Protein AF-0000000074736111 (afdb_homodimer)

Sequence (478 aa):
VPGLESQTFWNCSRWPFLASLEAATPMILEEVQAAAEFMSAYPYLKTHGVWQDIFLYRGHDWNTSLCDRMPATCRLLLPELPTKPGVPYATVYNEEVVIFRSEPGASVGAHCGSSNAVINLHLTLKGGRGTSVSVGDERVLLEDGKVVCFQDSFFHSVEHDLSGEERISLVIRVMHPDLTWEALDAKRTDVVPDLASFDRSGSLLSEIDRLRQEYRKLAAQNRNIGVGERSESCESTTTVPGLESQTFWNCSRWPFLASLEAATPMILEEVQAAAEFMSAYPYLKTHGVWQDIFLYRGHDWNTSLCDRMPATCRLLLPELPTKPGVPYATVYNEEVVIFRSEPGASVGAHCGSSNAVINLHLTLKGGRGTSVSVGDERVLLEDGKVVCFQDSFFHSVEHDLSGEERISLVIRVMHPDLTWEALDAKRTDVVPDLASFDRSGSLLSEIDRLRQEYRKLAAQNRNIGVGERSESCESTTT

Structure (mmCIF, N/CA/C/O backbone):
data_AF-0000000074736111-model_v1
#
loop_
_entity.id
_entity.type
_entity.pdbx_description
1 polymer 'Aspartyl/asparaginy/proline hydroxylase domain-containing protein'
#
loop_
_atom_site.group_PDB
_atom_site.id
_atom_site.type_symbol
_atom_site.label_atom_id
_atom_site.label_alt_id
_atom_site.label_comp_id
_atom_site.label_asym_id
_atom_site.label_entity_id
_atom_site.label_seq_id
_atom_site.pdbx_PDB_ins_code
_atom_site.Cartn_x
_atom_site.Cartn_y
_atom_site.Cartn_z
_atom_site.occupancy
_atom_site.B_iso_or_equiv
_atom_site.auth_seq_id
_atom_site.auth_comp_id
_atom_site.auth_asym_id
_atom_site.auth_atom_id
_atom_site.pdbx_PDB_model_num
ATOM 1 N N . VAL A 1 1 ? 17.484 21.688 8.953 1 82.88 1 VAL A N 1
ATOM 2 C CA . VAL A 1 1 ? 18.109 20.781 7.992 1 82.88 1 VAL A CA 1
ATOM 3 C C . VAL A 1 1 ? 18.781 21.594 6.891 1 82.88 1 VAL A C 1
ATOM 5 O O . VAL A 1 1 ? 18.109 22.328 6.148 1 82.88 1 VAL A O 1
ATOM 8 N N . PRO A 1 2 ? 19.984 21.547 6.859 1 82.56 2 PRO A N 1
ATOM 9 C CA . PRO A 1 2 ? 20.703 22.359 5.887 1 82.56 2 PRO A CA 1
ATOM 10 C C . PRO A 1 2 ? 20.328 22.047 4.441 1 82.56 2 PRO A C 1
ATOM 12 O O . PRO A 1 2 ? 20.094 20.875 4.109 1 82.56 2 PRO A O 1
ATOM 15 N N . GLY A 1 3 ? 20.172 23.109 3.621 1 84.81 3 GLY A N 1
ATOM 16 C CA . GLY A 1 3 ? 19.984 22.938 2.191 1 84.81 3 GLY A CA 1
ATOM 17 C C . GLY A 1 3 ? 18.531 22.953 1.77 1 84.81 3 GLY A C 1
ATOM 18 O O . GLY A 1 3 ? 18.234 23.062 0.581 1 84.81 3 GLY A O 1
ATOM 19 N N . LEU A 1 4 ? 17.703 22.859 2.717 1 89.38 4 LEU A N 1
ATOM 20 C CA . LEU A 1 4 ? 16.297 22.906 2.359 1 89.38 4 LEU A CA 1
ATOM 21 C C . LEU A 1 4 ? 15.852 24.344 2.088 1 89.38 4 LEU A C 1
ATOM 23 O O . LEU A 1 4 ? 16.25 25.266 2.809 1 89.38 4 LEU A O 1
ATOM 27 N N . GLU A 1 5 ? 15.062 24.422 1.022 1 93.25 5 GLU A N 1
ATOM 28 C CA . GLU A 1 5 ? 14.469 25.719 0.756 1 93.25 5 GLU A CA 1
ATOM 29 C C . GLU A 1 5 ? 13.562 26.156 1.903 1 93.25 5 GLU A C 1
ATOM 31 O O . GLU A 1 5 ? 12.859 25.328 2.496 1 93.25 5 GLU A O 1
ATOM 36 N N . SER A 1 6 ? 13.633 27.562 2.199 1 94.25 6 SER A N 1
ATOM 37 C CA . SER A 1 6 ? 12.805 28.094 3.273 1 94.25 6 SER A CA 1
ATOM 38 C C . SER A 1 6 ? 12.039 29.328 2.812 1 94.25 6 SER A C 1
ATOM 40 O O . SER A 1 6 ? 12.609 30.219 2.18 1 94.25 6 SER A O 1
ATOM 42 N N . GLN A 1 7 ? 10.797 29.328 3.135 1 95.81 7 GLN A N 1
ATOM 43 C CA . GLN A 1 7 ? 9.922 30.469 2.91 1 95.81 7 GLN A CA 1
ATOM 44 C C . GLN A 1 7 ? 8.68 30.391 3.795 1 95.81 7 GLN A C 1
ATOM 46 O O . GLN A 1 7 ? 8.32 29.312 4.285 1 95.81 7 GLN A O 1
ATOM 51 N N . THR A 1 8 ? 8.094 31.562 3.992 1 97.06 8 THR A N 1
ATOM 52 C CA . THR A 1 8 ? 6.938 31.609 4.875 1 97.06 8 THR A CA 1
ATOM 53 C C . THR A 1 8 ? 5.773 30.812 4.289 1 97.06 8 THR A C 1
ATOM 55 O O . THR A 1 8 ? 5.535 29.672 4.68 1 97.06 8 THR A O 1
ATOM 58 N N . PHE A 1 9 ? 5.176 31.328 3.191 1 98.06 9 PHE A N 1
ATOM 59 C CA . PHE A 1 9 ? 4.074 30.641 2.523 1 98.06 9 PHE A CA 1
ATOM 60 C C . PHE A 1 9 ? 4.57 29.875 1.302 1 98.06 9 PHE A C 1
ATOM 62 O O . PHE A 1 9 ? 5.527 30.297 0.648 1 98.06 9 PHE A O 1
ATOM 69 N N . TRP A 1 10 ? 3.91 28.75 1.063 1 97.62 10 TRP A N 1
ATOM 70 C CA . TRP A 1 10 ? 4.266 27.875 -0.048 1 97.62 10 TRP A CA 1
ATOM 71 C C . TRP A 1 10 ? 3.117 27.766 -1.046 1 97.62 10 TRP A C 1
ATOM 73 O O . TRP A 1 10 ? 1.955 27.969 -0.688 1 97.62 10 TRP A O 1
ATOM 83 N N . ASN A 1 11 ? 3.498 27.5 -2.301 1 97 11 ASN A N 1
ATOM 84 C CA . ASN A 1 11 ? 2.506 27.125 -3.299 1 97 11 ASN A CA 1
ATOM 85 C C . ASN A 1 11 ? 1.915 25.75 -3.002 1 97 11 ASN A C 1
ATOM 87 O O . ASN A 1 11 ? 2.615 24.734 -3.086 1 97 11 ASN A O 1
ATOM 91 N N . CYS A 1 12 ? 0.609 25.766 -2.797 1 97.56 12 CYS A N 1
ATOM 92 C CA . CYS A 1 12 ? -0.05 24.547 -2.332 1 97.56 12 CYS A CA 1
ATOM 93 C C . CYS A 1 12 ? -0.099 23.5 -3.436 1 97.56 12 CYS A C 1
ATOM 95 O O . CYS A 1 12 ? -0.317 22.312 -3.164 1 97.56 12 CYS A O 1
ATOM 97 N N . SER A 1 13 ? 0.145 23.844 -4.684 1 96.06 13 SER A N 1
ATOM 98 C CA . SER A 1 13 ? 0.101 22.906 -5.797 1 96.06 13 SER A CA 1
ATOM 99 C C . SER A 1 13 ? 1.246 21.906 -5.719 1 96.06 13 SER A C 1
ATOM 101 O O . SER A 1 13 ? 1.24 20.891 -6.418 1 96.06 13 SER A O 1
ATOM 103 N N . ARG A 1 14 ? 2.15 22.141 -4.832 1 95.5 14 ARG A N 1
ATOM 104 C CA . ARG A 1 14 ? 3.236 21.188 -4.59 1 95.5 14 ARG A CA 1
ATOM 105 C C . ARG A 1 14 ? 2.705 19.891 -4.012 1 95.5 14 ARG A C 1
ATOM 107 O O . ARG A 1 14 ? 3.391 18.859 -4.051 1 95.5 14 ARG A O 1
ATOM 114 N N . TRP A 1 15 ? 1.568 19.922 -3.443 1 97.12 15 TRP A N 1
ATOM 115 C CA . TRP A 1 15 ? 0.869 18.75 -2.932 1 97.12 15 TRP A CA 1
ATOM 116 C C . TRP A 1 15 ? -0.434 18.516 -3.689 1 97.12 15 TRP A C 1
ATOM 118 O O . TRP A 1 15 ? -1.504 18.938 -3.242 1 97.12 15 TRP A O 1
ATOM 128 N N . PRO A 1 16 ? -0.353 17.719 -4.727 1 94.94 16 PRO A N 1
ATOM 129 C CA . PRO A 1 16 ? -1.477 17.594 -5.656 1 94.94 16 PRO A CA 1
ATOM 130 C C . PRO A 1 16 ? -2.742 17.062 -4.996 1 94.94 16 PRO A C 1
ATOM 132 O O . PRO A 1 16 ? -3.854 17.375 -5.426 1 94.94 16 PRO A O 1
ATOM 135 N N . PHE A 1 17 ? -2.572 16.359 -3.955 1 96.31 17 PHE A N 1
ATOM 136 C CA . PHE A 1 17 ? -3.746 15.75 -3.348 1 96.31 17 PHE A CA 1
ATOM 137 C C . PHE A 1 17 ? -4.613 16.797 -2.664 1 96.31 17 PHE A C 1
ATOM 139 O O . PHE A 1 17 ? -5.762 16.531 -2.311 1 96.31 17 PHE A O 1
ATOM 146 N N . LEU A 1 18 ? -4.16 18.016 -2.486 1 98.06 18 LEU A N 1
ATOM 147 C CA . LEU A 1 18 ? -4.906 19.062 -1.815 1 98.06 18 LEU A CA 1
ATOM 148 C C . LEU A 1 18 ? -6.121 19.484 -2.641 1 98.06 18 LEU A C 1
ATOM 150 O O . LEU A 1 18 ? -7.145 19.875 -2.084 1 98.06 18 LEU A O 1
ATOM 154 N N . ALA A 1 19 ? -5.996 19.391 -3.967 1 96.5 19 ALA A N 1
ATOM 155 C CA . ALA A 1 19 ? -7.129 19.734 -4.82 1 96.5 19 ALA A CA 1
ATOM 156 C C . ALA A 1 19 ? -8.336 18.844 -4.52 1 96.5 19 ALA A C 1
ATOM 158 O O . ALA A 1 19 ? -9.469 19.328 -4.438 1 96.5 19 ALA A O 1
ATOM 159 N N . SER A 1 20 ? -8.07 17.609 -4.344 1 95.5 20 SER A N 1
ATOM 160 C CA . SER A 1 20 ? -9.141 16.672 -4.016 1 95.5 20 SER A CA 1
ATOM 161 C C . SER A 1 20 ? -9.727 16.969 -2.639 1 95.5 20 SER A C 1
ATOM 163 O O . SER A 1 20 ? -10.93 16.812 -2.428 1 95.5 20 SER A O 1
ATOM 165 N N . LEU A 1 21 ? -8.938 17.359 -1.752 1 97.75 21 LEU A N 1
ATOM 166 C CA . LEU A 1 21 ? -9.414 17.688 -0.413 1 97.75 21 LEU A CA 1
ATOM 167 C C . LEU A 1 21 ? -10.289 18.938 -0.44 1 97.75 21 LEU A C 1
ATOM 169 O O . LEU A 1 21 ? -11.344 18.984 0.192 1 97.75 21 LEU A O 1
ATOM 173 N N . GLU A 1 22 ? -9.828 19.922 -1.181 1 98.38 22 GLU A N 1
ATOM 174 C CA . GLU A 1 22 ? -10.648 21.125 -1.32 1 98.38 22 GLU A CA 1
ATOM 175 C C . GLU A 1 22 ? -12.016 20.797 -1.913 1 98.38 22 GLU A C 1
ATOM 177 O O . GLU A 1 22 ? -13.039 21.266 -1.414 1 98.38 22 GLU A O 1
ATOM 182 N N . ALA A 1 23 ? -12 19.969 -2.906 1 97.12 23 ALA A N 1
ATOM 183 C CA . ALA A 1 23 ? -13.242 19.594 -3.578 1 97.12 23 ALA A CA 1
ATOM 184 C C . ALA A 1 23 ? -14.148 18.812 -2.645 1 97.12 23 ALA A C 1
ATOM 186 O O . ALA A 1 23 ? -15.375 18.875 -2.764 1 97.12 23 ALA A O 1
ATOM 187 N N . ALA A 1 24 ? -13.617 18.188 -1.684 1 97.25 24 ALA A N 1
ATOM 188 C CA . ALA A 1 24 ? -14.375 17.297 -0.814 1 97.25 24 ALA A CA 1
ATOM 189 C C . ALA A 1 24 ? -14.734 17.984 0.5 1 97.25 24 ALA A C 1
ATOM 191 O O . ALA A 1 24 ? -15.18 17.328 1.446 1 97.25 24 ALA A O 1
ATOM 192 N N . THR A 1 25 ? -14.555 19.281 0.603 1 98.31 25 THR A N 1
ATOM 193 C CA . THR A 1 25 ? -14.719 20.031 1.841 1 98.31 25 THR A CA 1
ATOM 194 C C . THR A 1 25 ? -16.078 19.75 2.471 1 98.31 25 THR A C 1
ATOM 196 O O . THR A 1 25 ? -16.172 19.438 3.66 1 98.31 25 THR A O 1
ATOM 199 N N . PRO A 1 26 ? -17.188 19.719 1.667 1 97.69 26 PRO A N 1
ATOM 200 C CA . PRO A 1 26 ? -18.484 19.469 2.303 1 97.69 26 PRO A CA 1
ATOM 201 C C . PRO A 1 26 ? -18.594 18.078 2.918 1 97.69 26 PRO A C 1
ATOM 203 O O . PRO A 1 26 ? -19.125 17.922 4.016 1 97.69 26 PRO A O 1
ATOM 206 N N . MET A 1 27 ? -18.047 17.141 2.232 1 96.62 27 MET A N 1
ATOM 207 C CA . MET A 1 27 ? -18.078 15.758 2.715 1 96.62 27 MET A CA 1
ATOM 208 C C . MET A 1 27 ? -17.25 15.609 3.982 1 96.62 27 MET A C 1
ATOM 210 O O . MET A 1 27 ? -17.688 14.977 4.945 1 96.62 27 MET A O 1
ATOM 214 N N . ILE A 1 28 ? -16.094 16.188 3.988 1 97.38 28 ILE A N 1
ATOM 215 C CA . ILE A 1 28 ? -15.211 16.125 5.148 1 97.38 28 ILE A CA 1
ATOM 216 C C . ILE A 1 28 ? -15.875 16.797 6.344 1 97.38 28 ILE A C 1
ATOM 218 O O . ILE A 1 28 ? -15.875 16.25 7.449 1 97.38 28 ILE A O 1
ATOM 222 N N . LEU A 1 29 ? -16.469 17.969 6.109 1 97.38 29 LEU A N 1
ATOM 223 C CA . LEU A 1 29 ? -17.125 18.703 7.176 1 97.38 29 LEU A CA 1
ATOM 224 C C . LEU A 1 29 ? -18.266 17.875 7.773 1 97.38 29 LEU A C 1
ATOM 226 O O . LEU A 1 29 ? -18.422 17.828 9 1 97.38 29 LEU A O 1
ATOM 230 N N . GLU A 1 30 ? -19 17.234 6.957 1 96.44 30 GLU A N 1
ATOM 231 C CA . GLU A 1 30 ? -20.094 16.391 7.426 1 96.44 30 GLU A CA 1
ATOM 232 C C . GLU A 1 30 ? -19.594 15.281 8.336 1 96.44 30 GLU A C 1
ATOM 234 O O . GLU A 1 30 ? -20.156 15.031 9.406 1 96.44 30 GLU A O 1
ATOM 239 N N . GLU A 1 31 ? -18.531 14.656 7.953 1 96.31 31 GLU A N 1
ATOM 240 C CA . GLU A 1 31 ? -17.984 13.57 8.766 1 96.31 31 GLU A CA 1
ATOM 241 C C . GLU A 1 31 ? -17.422 14.094 10.078 1 96.31 31 GLU A C 1
ATOM 243 O O . GLU A 1 31 ? -17.562 13.438 11.117 1 96.31 31 GLU A O 1
ATOM 248 N N . VAL A 1 32 ? -16.797 15.273 10.031 1 95.44 32 VAL A N 1
ATOM 249 C CA . VAL A 1 32 ? -16.25 15.859 11.242 1 95.44 32 VAL A CA 1
ATOM 250 C C . VAL A 1 32 ? -17.359 16.141 12.242 1 95.44 32 VAL A C 1
ATOM 252 O O . VAL A 1 32 ? -17.25 15.828 13.422 1 95.44 32 VAL A O 1
ATOM 255 N N . GLN A 1 33 ? -18.391 16.656 11.773 1 93.44 33 GLN A N 1
ATOM 256 C CA . GLN A 1 33 ? -19.516 17.047 12.633 1 93.44 33 GLN A CA 1
ATOM 257 C C . GLN A 1 33 ? -20.203 15.812 13.227 1 93.44 33 GLN A C 1
ATOM 259 O O . GLN A 1 33 ? -20.688 15.859 14.352 1 93.44 33 GLN A O 1
ATOM 264 N N . ALA A 1 34 ? -20.141 14.773 12.461 1 91.62 34 ALA A N 1
ATOM 265 C CA . ALA A 1 34 ? -20.781 13.539 12.93 1 91.62 34 ALA A CA 1
ATOM 266 C C . ALA A 1 34 ? -19.891 12.812 13.93 1 91.62 34 ALA A C 1
ATOM 268 O O . ALA A 1 34 ? -20.375 12.078 14.789 1 91.62 34 ALA A O 1
ATOM 269 N N . ALA A 1 35 ? -18.641 12.969 13.773 1 83.44 35 ALA A N 1
ATOM 270 C CA . ALA A 1 35 ? -17.672 12.195 14.555 1 83.44 35 ALA A CA 1
ATOM 271 C C . ALA A 1 35 ? -17.406 12.859 15.898 1 83.44 35 ALA A C 1
ATOM 273 O O . ALA A 1 35 ? -16.688 12.305 16.734 1 83.44 35 ALA A O 1
ATOM 274 N N . ALA A 1 36 ? -18.172 13.422 16.438 1 65.75 36 ALA A N 1
ATOM 275 C CA . ALA A 1 36 ? -18.188 14.305 17.609 1 65.75 36 ALA A CA 1
ATOM 276 C C . ALA A 1 36 ? -17.391 13.703 18.75 1 65.75 36 ALA A C 1
ATOM 278 O O . ALA A 1 36 ? -17.656 12.578 19.188 1 65.75 36 ALA A O 1
ATOM 279 N N . GLU A 1 37 ? -16.109 13.992 19 1 79.25 37 GLU A N 1
ATOM 280 C CA . GLU A 1 37 ? -15.422 13.844 20.281 1 79.25 37 GLU A CA 1
ATOM 281 C C . GLU A 1 37 ? -14.133 14.656 20.312 1 79.25 37 GLU A C 1
ATOM 283 O O . GLU A 1 37 ? -13.039 14.094 20.359 1 79.25 37 GLU A O 1
ATOM 288 N N . PHE A 1 38 ? -14.414 16.062 20.422 1 78.88 38 PHE A N 1
ATOM 289 C CA . PHE A 1 38 ? -13.266 16.953 20.422 1 78.88 38 PHE A CA 1
ATOM 290 C C . PHE A 1 38 ? -12.672 17.094 21.812 1 78.88 38 PHE A C 1
ATOM 292 O O . PHE A 1 38 ? -13.398 17 22.812 1 78.88 38 PHE A O 1
ATOM 299 N N . MET A 1 39 ? -11.398 17.172 21.828 1 75.38 39 MET A N 1
ATOM 300 C CA . MET A 1 39 ? -10.664 17.438 23.062 1 75.38 39 MET A CA 1
ATOM 301 C C . MET A 1 39 ? -10.008 18.812 23.031 1 75.38 39 MET A C 1
ATOM 303 O O . MET A 1 39 ? -9.844 19.391 21.953 1 75.38 39 MET A O 1
ATOM 307 N N . SER A 1 40 ? -9.75 19.391 24.266 1 72.81 40 SER A N 1
ATOM 308 C CA . SER A 1 40 ? -9.055 20.672 24.312 1 72.81 40 SER A CA 1
ATOM 309 C C . SER A 1 40 ? -7.691 20.578 23.625 1 72.81 40 SER A C 1
ATOM 311 O O . SER A 1 40 ? -6.922 19.656 23.891 1 72.81 40 SER A O 1
ATOM 313 N N . ALA A 1 41 ? -7.457 21.547 22.844 1 77.31 41 ALA A N 1
ATOM 314 C CA . ALA A 1 41 ? -6.211 21.562 22.094 1 77.31 41 ALA A CA 1
ATOM 315 C C . ALA A 1 41 ? -5.145 22.391 22.797 1 77.31 41 ALA A C 1
ATOM 317 O O . ALA A 1 41 ? -5.398 23.531 23.203 1 77.31 41 ALA A O 1
ATOM 318 N N . TYR A 1 42 ? -3.963 21.922 22.828 1 64.38 42 TYR A N 1
ATOM 319 C CA . TYR A 1 42 ? -2.752 22.594 23.297 1 64.38 42 TYR A CA 1
ATOM 320 C C . TYR A 1 42 ? -3.09 23.719 24.266 1 64.38 42 TYR A C 1
ATOM 322 O O . TYR A 1 42 ? -2.926 24.891 23.953 1 64.38 42 TYR A O 1
ATOM 330 N N . PRO A 1 43 ? -3.342 23.5 25.391 1 61.41 43 PRO A N 1
ATOM 331 C CA . PRO A 1 43 ? -3.818 24.516 26.344 1 61.41 43 PRO A CA 1
ATOM 332 C C . PRO A 1 43 ? -2.834 25.672 26.516 1 61.41 43 PRO A C 1
ATOM 334 O O . PRO A 1 43 ? -3.248 26.812 26.75 1 61.41 43 PRO A O 1
ATOM 337 N N . TYR A 1 44 ? -1.625 25.469 26.188 1 61.44 44 TYR A N 1
ATOM 338 C CA . TYR A 1 44 ? -0.635 26.5 26.422 1 61.44 44 TYR A CA 1
ATOM 339 C C . TYR A 1 44 ? -0.562 27.469 25.25 1 61.44 44 TYR A C 1
ATOM 341 O O . TYR A 1 44 ? -0.03 28.578 25.391 1 61.44 44 TYR A O 1
ATOM 349 N N . LEU A 1 45 ? -1.027 27.078 24.141 1 65.62 45 LEU A N 1
ATOM 350 C CA . LEU A 1 45 ? -0.947 27.922 22.953 1 65.62 45 LEU A CA 1
ATOM 351 C C . LEU A 1 45 ? -2.217 28.766 22.797 1 65.62 45 LEU A C 1
ATOM 353 O O . LEU A 1 45 ? -2.213 29.781 22.094 1 65.62 45 LEU A O 1
ATOM 357 N N . LYS A 1 46 ? -3.227 28.266 23.469 1 71.44 46 LYS A N 1
ATOM 358 C CA . LYS A 1 46 ? -4.488 28.984 23.391 1 71.44 46 LYS A CA 1
ATOM 359 C C . LYS A 1 46 ? -4.434 30.281 24.203 1 71.44 46 LYS A C 1
ATOM 361 O O . LYS A 1 46 ? -4.203 30.25 25.422 1 71.44 46 LYS A O 1
ATOM 366 N N . THR A 1 47 ? -4.531 31.391 23.688 1 67.62 47 THR A N 1
ATOM 367 C CA . THR A 1 47 ? -4.5 32.656 24.391 1 67.62 47 THR A CA 1
ATOM 368 C C . THR A 1 47 ? -5.91 33.094 24.797 1 67.62 47 THR A C 1
ATOM 370 O O . THR A 1 47 ? -6.102 33.688 25.844 1 67.62 47 THR A O 1
ATOM 373 N N . HIS A 1 48 ? -6.836 32.781 23.938 1 72.75 48 HIS A N 1
ATOM 374 C CA . HIS A 1 48 ? -8.211 33.156 24.25 1 72.75 48 HIS A CA 1
ATOM 375 C C . HIS A 1 48 ? -9.195 32.125 23.672 1 72.75 48 HIS A C 1
ATOM 377 O O . HIS A 1 48 ? -8.945 31.578 22.594 1 72.75 48 HIS A O 1
ATOM 383 N N . GLY A 1 49 ? -10.266 31.859 24.453 1 74.31 49 GLY A N 1
ATOM 384 C CA . GLY A 1 49 ? -11.43 31.172 23.922 1 74.31 49 GLY A CA 1
ATOM 385 C C . GLY A 1 49 ? -11.273 29.656 23.922 1 74.31 49 GLY A C 1
ATOM 386 O O . GLY A 1 49 ? -10.484 29.109 24.703 1 74.31 49 GLY A O 1
ATOM 387 N N . VAL A 1 50 ? -12.172 29.016 23.188 1 71.75 50 VAL A N 1
ATOM 388 C CA . VAL A 1 50 ? -12.242 27.562 23.125 1 71.75 50 VAL A CA 1
ATOM 389 C C . VAL A 1 50 ? -11.531 27.078 21.859 1 71.75 50 VAL A C 1
ATOM 391 O O . VAL A 1 50 ? -11.805 27.547 20.766 1 71.75 50 VAL A O 1
ATOM 394 N N . TRP A 1 51 ? -10.523 26.297 22.047 1 78.75 51 TRP A N 1
ATOM 395 C CA . TRP A 1 51 ? -9.773 25.641 20.969 1 78.75 51 TRP A CA 1
ATOM 396 C C . TRP A 1 51 ? -9.602 24.156 21.266 1 78.75 51 TRP A C 1
ATOM 398 O O . TRP A 1 51 ? -9.062 23.766 22.297 1 78.75 51 TRP A O 1
ATOM 408 N N . GLN A 1 52 ? -10.164 23.328 20.297 1 84.56 52 GLN A N 1
ATOM 409 C CA . GLN A 1 52 ? -10.195 21.875 20.469 1 84.56 52 GLN A CA 1
ATOM 410 C C . GLN A 1 52 ? -9.578 21.172 19.266 1 84.56 52 GLN A C 1
ATOM 412 O O . GLN A 1 52 ? -9.406 21.766 18.203 1 84.56 52 GLN A O 1
ATOM 417 N N . ASP A 1 53 ? -9.109 19.938 19.562 1 89.81 53 ASP A N 1
ATOM 418 C CA . ASP A 1 53 ? -8.492 19.203 18.453 1 89.81 53 ASP A CA 1
ATOM 419 C C . ASP A 1 53 ? -8.828 17.719 18.531 1 89.81 53 ASP A C 1
ATOM 421 O O . ASP A 1 53 ? -9.344 17.234 19.547 1 89.81 53 ASP A O 1
ATOM 425 N N . ILE A 1 54 ? -8.742 17.016 17.469 1 91.19 54 ILE A N 1
ATOM 426 C CA . ILE A 1 54 ? -8.742 15.562 17.359 1 91.19 54 ILE A CA 1
ATOM 427 C C . ILE A 1 54 ? -7.75 15.117 16.297 1 91.19 54 ILE A C 1
ATOM 429 O O . ILE A 1 54 ? -7.746 15.656 15.18 1 91.19 54 ILE A O 1
ATOM 433 N N . PHE A 1 55 ? -6.895 14.133 16.641 1 93.25 55 PHE A N 1
ATOM 434 C CA . PHE A 1 55 ? -5.844 13.688 15.727 1 93.25 55 PHE A CA 1
ATOM 435 C C . PHE A 1 55 ? -6.293 12.461 14.938 1 93.25 55 PHE A C 1
ATOM 437 O O . PHE A 1 55 ? -6.719 11.469 15.523 1 93.25 55 PHE A O 1
ATOM 444 N N . LEU A 1 56 ? -6.145 12.547 13.648 1 94.44 56 LEU A N 1
ATOM 445 C CA . LEU A 1 56 ? -6.406 11.422 12.766 1 94.44 56 LEU A CA 1
ATOM 446 C C . LEU A 1 56 ? -5.141 10.602 12.531 1 94.44 56 LEU A C 1
ATOM 448 O O . LEU A 1 56 ? -5.211 9.391 12.305 1 94.44 56 LEU A O 1
ATOM 452 N N . TYR A 1 57 ? -4.07 11.195 12.5 1 95.75 57 TYR A N 1
ATOM 453 C CA . TYR A 1 57 ? -2.768 10.594 12.25 1 95.75 57 TYR A CA 1
ATOM 454 C C . TYR A 1 57 ? -1.68 11.297 13.055 1 95.75 57 TYR A C 1
ATOM 456 O O . TYR A 1 57 ? -1.575 12.523 13.023 1 95.75 57 TYR A O 1
ATOM 464 N N . ARG A 1 58 ? -0.823 10.492 13.766 1 92 58 ARG A N 1
ATOM 465 C CA . ARG A 1 58 ? 0.272 11.039 14.562 1 92 58 ARG A CA 1
ATOM 466 C C . ARG A 1 58 ? 1.271 9.953 14.938 1 92 58 ARG A C 1
ATOM 468 O O . ARG A 1 58 ? 0.877 8.836 15.281 1 92 58 ARG A O 1
ATOM 475 N N . GLY A 1 59 ? 2.564 10.336 14.891 1 85 59 GLY A N 1
ATOM 476 C CA . GLY A 1 59 ? 3.582 9.383 15.305 1 85 59 GLY A CA 1
ATOM 477 C C . GLY A 1 59 ? 3.602 8.117 14.461 1 85 59 GLY A C 1
ATOM 478 O O . GLY A 1 59 ? 3.691 7.012 14.992 1 85 59 GLY A O 1
ATOM 479 N N . HIS A 1 60 ? 3.309 8.273 13.25 1 84.62 60 HIS A N 1
ATOM 480 C CA . HIS A 1 60 ? 3.35 7.191 12.266 1 84.62 60 HIS A CA 1
ATOM 481 C C . HIS A 1 60 ? 2.197 6.215 12.477 1 84.62 60 HIS A C 1
ATOM 483 O O . HIS A 1 60 ? 2.273 5.059 12.055 1 84.62 60 HIS A O 1
ATOM 489 N N . ASP A 1 61 ? 1.221 6.719 13.219 1 88.88 61 ASP A N 1
ATOM 490 C CA . ASP A 1 61 ? 0.094 5.84 13.516 1 88.88 61 ASP A CA 1
ATOM 491 C C . ASP A 1 61 ? -1.232 6.512 13.172 1 88.88 61 ASP A C 1
ATOM 493 O O . ASP A 1 61 ? -1.452 7.672 13.516 1 88.88 61 ASP A O 1
ATOM 497 N N . TRP A 1 62 ? -2.074 5.727 12.531 1 92.56 62 TRP A N 1
ATOM 498 C CA . TRP A 1 62 ? -3.42 6.191 12.211 1 92.56 62 TRP A CA 1
ATOM 499 C C . TRP A 1 62 ? -4.383 5.891 13.359 1 92.56 62 TRP A C 1
ATOM 501 O O . TRP A 1 62 ? -4.32 4.82 13.969 1 92.56 62 TRP A O 1
ATOM 511 N N . ASN A 1 63 ? -5.23 6.859 13.68 1 93.12 63 ASN A N 1
ATOM 512 C CA . ASN A 1 63 ? -6.348 6.633 14.594 1 93.12 63 ASN A CA 1
ATOM 513 C C . ASN A 1 63 ? -7.441 5.789 13.945 1 93.12 63 ASN A C 1
ATOM 515 O O . ASN A 1 63 ? -8.383 6.332 13.359 1 93.12 63 ASN A O 1
ATOM 519 N N . THR A 1 64 ? -7.367 4.488 14.117 1 89.88 64 THR A N 1
ATOM 520 C CA . THR A 1 64 ? -8.227 3.566 13.391 1 89.88 64 THR A CA 1
ATOM 521 C C . THR A 1 64 ? -9.688 3.752 13.797 1 89.88 64 THR A C 1
ATOM 523 O O . THR A 1 64 ? -10.586 3.654 12.961 1 89.88 64 THR A O 1
ATOM 526 N N . SER A 1 65 ? -9.945 4.051 15.047 1 89.88 65 SER A N 1
ATOM 527 C CA . SER A 1 65 ? -11.305 4.273 15.516 1 89.88 65 SER A CA 1
ATOM 528 C C . SER A 1 65 ? -11.938 5.492 14.852 1 89.88 65 SER A C 1
ATOM 530 O O . SER A 1 65 ? -13.078 5.438 14.391 1 89.88 65 SER A O 1
ATOM 532 N N . LEU A 1 66 ? -11.234 6.539 14.797 1 92.38 66 LEU A N 1
ATOM 533 C CA . LEU A 1 66 ? -11.75 7.75 14.156 1 92.38 66 LEU A CA 1
ATOM 534 C C . LEU A 1 66 ? -11.891 7.551 12.656 1 92.38 66 LEU A C 1
ATOM 536 O O . LEU A 1 66 ? -12.844 8.047 12.047 1 92.38 66 LEU A O 1
ATOM 540 N N . CYS A 1 67 ? -10.977 6.812 12.055 1 92.25 67 CYS A N 1
ATOM 541 C CA . CYS A 1 67 ? -11.062 6.543 10.625 1 92.25 67 CYS A CA 1
ATOM 542 C C . CYS A 1 67 ? -12.297 5.719 10.297 1 92.25 67 CYS A C 1
ATOM 544 O O . CYS A 1 67 ? -12.891 5.875 9.227 1 92.25 67 CYS A O 1
ATOM 546 N N . ASP A 1 68 ? -12.672 4.918 11.219 1 89.5 68 ASP A N 1
ATOM 547 C CA . ASP A 1 68 ? -13.906 4.156 11.016 1 89.5 68 ASP A CA 1
ATOM 548 C C . ASP A 1 68 ? -15.125 5.074 10.977 1 89.5 68 ASP A C 1
ATOM 550 O O . ASP A 1 68 ? -16.094 4.793 10.281 1 89.5 68 ASP A O 1
ATOM 554 N N . ARG A 1 69 ? -15.062 6.164 11.664 1 92.25 69 ARG A N 1
ATOM 555 C CA . ARG A 1 69 ? -16.172 7.109 11.734 1 92.25 69 ARG A CA 1
ATOM 556 C C . ARG A 1 69 ? -16.094 8.141 10.617 1 92.25 69 ARG A C 1
ATOM 558 O O . ARG A 1 69 ? -17.094 8.781 10.273 1 92.25 69 ARG A O 1
ATOM 565 N N . MET A 1 70 ? -14.891 8.305 10.094 1 94.62 70 MET A N 1
ATOM 566 C CA . MET A 1 70 ? -14.672 9.242 9 1 94.62 70 MET A CA 1
ATOM 567 C C . MET A 1 70 ? -14.039 8.547 7.801 1 94.62 70 MET A C 1
ATOM 569 O O . MET A 1 70 ? -12.984 8.977 7.316 1 94.62 70 MET A O 1
ATOM 573 N N . PRO A 1 71 ? -14.75 7.586 7.312 1 92.81 71 PRO A N 1
ATOM 574 C CA . PRO A 1 71 ? -14.141 6.719 6.309 1 92.81 71 PRO A CA 1
ATOM 575 C C . PRO A 1 71 ? -13.828 7.453 5.008 1 92.81 71 PRO A C 1
ATOM 577 O O . PRO A 1 71 ? -12.805 7.184 4.371 1 92.81 71 PRO A O 1
ATOM 580 N N . ALA A 1 72 ? -14.688 8.344 4.559 1 92.75 72 ALA A N 1
ATOM 581 C CA . ALA A 1 72 ? -14.453 9.055 3.305 1 92.75 72 ALA A CA 1
ATOM 582 C C . ALA A 1 72 ? -13.227 9.953 3.404 1 92.75 72 ALA A C 1
ATOM 584 O O . ALA A 1 72 ? -12.414 10.016 2.475 1 92.75 72 ALA A O 1
ATOM 585 N N . THR A 1 73 ? -13.055 10.609 4.512 1 95.62 73 THR A N 1
ATOM 586 C CA . THR A 1 73 ? -11.906 11.477 4.742 1 95.62 73 THR A CA 1
ATOM 587 C C . THR A 1 73 ? -10.617 10.664 4.758 1 95.62 73 THR A C 1
ATOM 589 O O . THR A 1 73 ? -9.641 11.023 4.094 1 95.62 73 THR A O 1
ATOM 592 N N . CYS A 1 74 ? -10.641 9.586 5.477 1 94.81 74 CYS A N 1
ATOM 593 C CA . CYS A 1 74 ? -9.445 8.75 5.59 1 94.81 74 CYS A CA 1
ATOM 594 C C . CYS A 1 74 ? -9.094 8.117 4.254 1 94.81 74 CYS A C 1
ATOM 596 O O . CYS A 1 74 ? -7.918 7.957 3.926 1 94.81 74 CYS A O 1
ATOM 598 N N . ARG A 1 75 ? -10.086 7.824 3.508 1 94 75 ARG A N 1
ATOM 599 C CA . ARG A 1 75 ? -9.867 7.266 2.178 1 94 75 ARG A CA 1
ATOM 600 C C . ARG A 1 75 ? -9.102 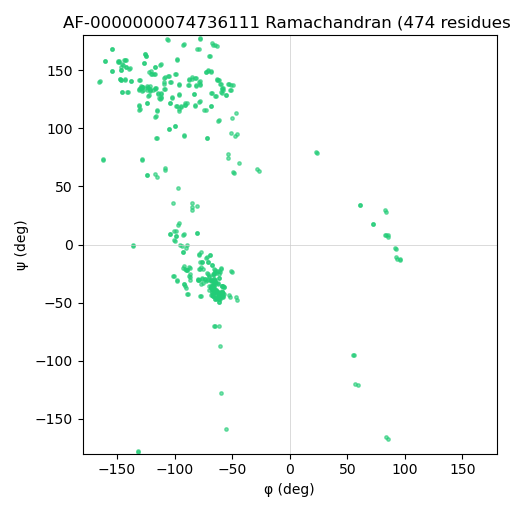8.242 1.291 1 94 75 ARG A C 1
ATOM 602 O O . ARG A 1 75 ? -8.281 7.832 0.469 1 94 75 ARG A O 1
ATOM 609 N N . LEU A 1 76 ? -9.281 9.477 1.428 1 95.5 76 LEU A N 1
ATOM 610 C CA . LEU A 1 76 ? -8.609 10.5 0.642 1 95.5 76 LEU A CA 1
ATOM 611 C C . LEU A 1 76 ? -7.168 10.688 1.108 1 95.5 76 LEU A C 1
ATOM 613 O O . LEU A 1 76 ? -6.281 10.984 0.302 1 95.5 76 LEU A O 1
ATOM 617 N N . LEU A 1 77 ? -6.895 10.438 2.389 1 97.44 77 LEU A N 1
ATOM 618 C CA . LEU A 1 77 ? -5.621 10.812 2.986 1 97.44 77 LEU A CA 1
ATOM 619 C C . LEU A 1 77 ? -4.668 9.625 3.031 1 97.44 77 LEU A C 1
ATOM 621 O O . LEU A 1 77 ? -3.451 9.789 2.908 1 97.44 77 LEU A O 1
ATOM 625 N N . LEU A 1 78 ? -5.145 8.406 3.158 1 94.56 78 LEU A N 1
ATOM 626 C CA . LEU A 1 78 ? -4.371 7.195 3.424 1 94.56 78 LEU A CA 1
ATOM 627 C C . LEU A 1 78 ? -3.332 6.961 2.334 1 94.56 78 LEU A C 1
ATOM 629 O O . LEU A 1 78 ? -2.17 6.68 2.629 1 94.56 78 LEU A O 1
ATOM 633 N N . PRO A 1 79 ? -3.684 7.188 1.039 1 94.56 79 PRO A N 1
ATOM 634 C CA . PRO A 1 79 ? -2.68 6.926 0.005 1 94.56 79 PRO A CA 1
ATOM 635 C C . PRO A 1 79 ? -1.65 8.047 -0.115 1 94.56 79 PRO A C 1
ATOM 637 O O . PRO A 1 79 ? -0.633 7.887 -0.794 1 94.56 79 PRO A O 1
ATOM 640 N N . GLU A 1 80 ? -1.846 9.094 0.515 1 96.06 80 GLU A N 1
ATOM 641 C CA . GLU A 1 80 ? -0.983 10.258 0.347 1 96.06 80 GLU A CA 1
ATOM 642 C C . GLU A 1 80 ? 0.023 10.367 1.488 1 96.06 80 GLU A C 1
ATOM 644 O O . GLU A 1 80 ? 1.092 10.961 1.325 1 96.06 80 GLU A O 1
ATOM 649 N N . LEU A 1 81 ? -0.329 9.82 2.719 1 95.94 81 LEU A N 1
ATOM 650 C CA . LEU A 1 81 ? 0.502 9.953 3.91 1 95.94 81 LEU A CA 1
ATOM 651 C C . LEU A 1 81 ? 0.977 8.586 4.398 1 95.94 81 LEU A C 1
ATOM 653 O O . LEU A 1 81 ? 0.271 7.59 4.246 1 95.94 81 LEU A O 1
ATOM 657 N N . PRO A 1 82 ? 2.207 8.562 4.969 1 95.44 82 PRO A N 1
ATOM 658 C CA . PRO A 1 82 ? 3.158 9.68 5.008 1 95.44 82 PRO A CA 1
ATOM 659 C C . PRO A 1 82 ? 3.721 10.023 3.631 1 95.44 82 PRO A C 1
ATOM 661 O O . PRO A 1 82 ? 3.865 9.141 2.781 1 95.44 82 PRO A O 1
ATOM 664 N N . THR A 1 83 ? 4.047 11.297 3.406 1 96.06 83 THR A N 1
ATOM 665 C CA . THR A 1 83 ? 4.582 11.758 2.131 1 96.06 83 THR A CA 1
ATOM 666 C C . THR A 1 83 ? 6.012 11.266 1.929 1 96.06 83 THR A C 1
ATOM 668 O O . THR A 1 83 ? 6.469 11.125 0.794 1 96.06 83 THR A O 1
ATOM 671 N N . LYS A 1 84 ? 6.676 10.992 3.002 1 93.5 84 LYS A N 1
ATOM 672 C CA . LYS A 1 84 ? 8.055 10.508 2.977 1 93.5 84 LYS A CA 1
ATOM 673 C C . LYS A 1 84 ? 8.203 9.234 3.809 1 93.5 84 LYS A C 1
ATOM 675 O O . LYS A 1 84 ? 8.867 9.242 4.848 1 93.5 84 LYS A O 1
ATOM 680 N N . PRO A 1 85 ? 7.68 8.148 3.277 1 92.31 85 PRO A N 1
ATOM 681 C CA . PRO A 1 85 ? 7.836 6.906 4.031 1 92.31 85 PRO A CA 1
ATOM 682 C C . PRO A 1 85 ? 9.297 6.492 4.191 1 92.31 85 PRO A C 1
ATOM 684 O O . PRO A 1 85 ? 10.102 6.676 3.273 1 92.31 85 PRO A O 1
ATOM 687 N N . GLY A 1 86 ? 9.672 5.953 5.348 1 88.06 86 GLY A N 1
ATOM 688 C CA . GLY A 1 86 ? 11.008 5.434 5.59 1 88.06 86 GLY A CA 1
ATOM 689 C C . GLY A 1 86 ? 11.945 6.465 6.184 1 88.06 86 GLY A C 1
ATOM 690 O O . GLY A 1 86 ? 13.094 6.156 6.508 1 88.06 86 GLY A O 1
ATOM 691 N N . VAL A 1 87 ? 11.438 7.656 6.309 1 86.31 87 VAL A N 1
ATOM 692 C CA . VAL A 1 87 ? 12.25 8.688 6.945 1 86.31 87 VAL A CA 1
ATOM 693 C C . VAL A 1 87 ? 12.125 8.578 8.469 1 86.31 87 VAL A C 1
ATOM 695 O O . VAL A 1 87 ? 11.023 8.422 8.992 1 86.31 87 VAL A O 1
ATOM 698 N N . PRO A 1 88 ? 13.312 8.555 9.125 1 82.69 88 PRO A N 1
ATOM 699 C CA . PRO A 1 88 ? 13.227 8.531 10.586 1 82.69 88 PRO A CA 1
ATOM 700 C C . PRO A 1 88 ? 12.609 9.805 11.164 1 82.69 88 PRO A C 1
ATOM 702 O O . PRO A 1 88 ? 12.32 10.742 10.422 1 82.69 88 PRO A O 1
ATOM 705 N N . TYR A 1 89 ? 12.336 9.789 12.469 1 76.94 89 TYR A N 1
ATOM 706 C CA . TYR A 1 89 ? 11.797 10.977 13.125 1 76.94 89 TYR A CA 1
ATOM 707 C C . TYR A 1 89 ? 12.773 12.141 13.031 1 76.94 89 TYR A C 1
ATOM 709 O O . TYR A 1 89 ? 13.891 12.07 13.562 1 76.94 89 TYR A O 1
ATOM 717 N N . ALA A 1 90 ? 12.438 13.078 12.203 1 75.19 90 ALA A N 1
ATOM 718 C CA . ALA A 1 90 ? 13.195 14.32 12.094 1 75.19 90 ALA A CA 1
ATOM 719 C C . ALA A 1 90 ? 12.641 15.383 13.039 1 75.19 90 ALA A C 1
ATOM 721 O O . ALA A 1 90 ? 13.297 16.391 13.312 1 75.19 90 ALA A O 1
ATOM 722 N N . THR A 1 91 ? 11.445 15.195 13.406 1 79.12 91 THR A N 1
ATOM 723 C CA . THR A 1 91 ? 10.75 15.961 14.43 1 79.12 91 THR A CA 1
ATOM 724 C C . THR A 1 91 ? 10.055 15.031 15.422 1 79.12 91 THR A C 1
ATOM 726 O O . THR A 1 91 ? 10.156 13.805 15.305 1 79.12 91 THR A O 1
ATOM 729 N N . VAL A 1 92 ? 9.352 15.57 16.375 1 76.69 92 VAL A N 1
ATOM 730 C CA . VAL A 1 92 ? 8.695 14.758 17.391 1 76.69 92 VAL A CA 1
ATOM 731 C C . VAL A 1 92 ? 7.727 13.781 16.734 1 76.69 92 VAL A C 1
ATOM 733 O O . VAL A 1 92 ? 7.641 12.617 17.141 1 76.69 92 VAL A O 1
ATOM 736 N N . TYR A 1 93 ? 7.043 14.195 15.617 1 81.12 93 TYR A N 1
ATOM 737 C CA . TYR A 1 93 ? 6.055 13.297 15.031 1 81.12 93 TYR A CA 1
ATOM 738 C C . TYR A 1 93 ? 6.184 13.258 13.516 1 81.12 93 TYR A C 1
ATOM 740 O O . TYR A 1 93 ? 5.516 12.469 12.844 1 81.12 93 TYR A O 1
ATOM 748 N N . ASN A 1 94 ? 7.102 14.008 12.938 1 88.88 94 ASN A N 1
ATOM 749 C CA . ASN A 1 94 ? 7.203 14.172 11.492 1 88.88 94 ASN A CA 1
ATOM 750 C C . ASN A 1 94 ? 5.895 14.68 10.891 1 88.88 94 ASN A C 1
ATOM 752 O O . ASN A 1 94 ? 5.551 15.852 11.039 1 88.88 94 ASN A O 1
ATOM 756 N N . GLU A 1 95 ? 5.094 13.75 10.422 1 94.44 95 GLU A N 1
ATOM 757 C CA . GLU A 1 95 ? 3.848 14.133 9.766 1 94.44 95 GLU A CA 1
ATOM 758 C C . GLU A 1 95 ? 2.645 13.867 10.664 1 94.44 95 GLU A C 1
ATOM 760 O O . GLU A 1 95 ? 2.65 12.93 11.461 1 94.44 95 GLU A O 1
ATOM 765 N N . GLU A 1 96 ? 1.592 14.742 10.602 1 95.38 96 GLU A N 1
ATOM 766 C CA . GLU A 1 96 ? 0.395 14.656 11.43 1 95.38 96 GLU A CA 1
ATOM 767 C C . GLU A 1 96 ? -0.839 15.133 10.672 1 95.38 96 GLU A C 1
ATOM 769 O O . GLU A 1 96 ? -0.733 15.953 9.758 1 95.38 96 GLU A O 1
ATOM 774 N N . VAL A 1 97 ? -1.953 14.57 11.031 1 97.19 97 VAL A N 1
ATOM 775 C CA . VAL A 1 97 ? -3.252 15.062 10.578 1 97.19 97 VAL A CA 1
ATOM 776 C C . VAL A 1 97 ? -4.129 15.383 11.789 1 97.19 97 VAL A C 1
ATOM 778 O O . VAL A 1 97 ? -4.402 14.508 12.617 1 97.19 97 VAL A O 1
ATOM 781 N N . VAL A 1 98 ? -4.574 16.641 11.875 1 95.62 98 VAL A N 1
ATOM 782 C CA . VAL A 1 98 ? -5.344 17.062 13.039 1 95.62 98 VAL A CA 1
ATOM 783 C C . VAL A 1 98 ? -6.512 17.938 12.594 1 95.62 98 VAL A C 1
ATOM 785 O O . VAL A 1 98 ? -6.387 18.719 11.641 1 95.62 98 VAL A O 1
ATOM 788 N N . ILE A 1 99 ? -7.656 17.766 13.234 1 95.81 99 ILE A N 1
ATOM 789 C CA . ILE A 1 99 ? -8.805 18.656 13.055 1 95.81 99 ILE A CA 1
ATOM 790 C C . ILE A 1 99 ? -8.906 19.609 14.242 1 95.81 99 ILE A C 1
ATOM 792 O O . ILE A 1 99 ? -8.922 19.172 15.398 1 95.81 99 ILE A O 1
ATOM 796 N N . PHE A 1 100 ? -8.961 20.875 13.906 1 93.12 100 PHE A N 1
ATOM 797 C CA . PHE A 1 100 ? -9.109 21.906 14.938 1 93.12 100 PHE A CA 1
ATOM 798 C C . PHE A 1 100 ? -10.5 22.516 14.898 1 93.12 100 PHE A C 1
ATOM 800 O O . PHE A 1 100 ? -11.062 22.719 13.82 1 93.12 100 PHE A O 1
ATOM 807 N N . ARG A 1 101 ? -10.961 22.812 16.047 1 91.12 101 ARG A N 1
ATOM 808 C CA . ARG A 1 101 ? -12.203 23.547 16.219 1 91.12 101 ARG A CA 1
ATOM 809 C C . ARG A 1 101 ? -12.008 24.75 17.141 1 91.12 101 ARG A C 1
ATOM 811 O O . ARG A 1 101 ? -11.375 24.625 18.203 1 91.12 101 ARG A O 1
ATOM 818 N N . SER A 1 102 ? -12.516 25.922 16.703 1 89.94 102 SER A N 1
ATOM 819 C CA . SER A 1 102 ? -12.406 27.109 17.547 1 89.94 102 SER A CA 1
ATOM 820 C C . SER A 1 102 ? -13.695 27.922 17.516 1 89.94 102 SER A C 1
ATOM 822 O O . SER A 1 102 ? -14.43 27.891 16.516 1 89.94 102 SER A O 1
ATOM 824 N N . GLU A 1 103 ? -13.922 28.609 18.594 1 88.38 103 GLU A N 1
ATOM 825 C CA . GLU A 1 103 ? -15.055 29.516 18.703 1 88.38 103 GLU A CA 1
ATOM 826 C C . GLU A 1 103 ? -14.633 30.969 18.422 1 88.38 103 GLU A C 1
ATOM 828 O O . GLU A 1 103 ? -13.453 31.297 18.547 1 88.38 103 GLU A O 1
ATOM 833 N N . PRO A 1 104 ? -15.672 31.766 18.078 1 89.75 104 PRO A N 1
ATOM 834 C CA . PRO A 1 104 ? -15.336 33.188 17.859 1 89.75 104 PRO A CA 1
ATOM 835 C C . PRO A 1 104 ? -14.602 33.812 19.047 1 89.75 104 PRO A C 1
ATOM 837 O O . PRO A 1 104 ? -14.93 33.5 20.203 1 89.75 104 PRO A O 1
ATOM 840 N N . GLY A 1 105 ? -13.578 34.625 18.703 1 87.75 105 GLY A N 1
ATOM 841 C CA . GLY A 1 105 ? -12.797 35.281 19.75 1 87.75 105 GLY A CA 1
ATOM 842 C C . GLY A 1 105 ? -11.57 34.5 20.156 1 87.75 105 GLY A C 1
ATOM 843 O O . GLY A 1 105 ? -10.703 35 20.859 1 87.75 105 GLY A O 1
ATOM 844 N N . ALA A 1 106 ? -11.508 33.281 19.719 1 83.94 106 ALA A N 1
ATOM 845 C CA . ALA A 1 106 ? -10.352 32.438 20.047 1 83.94 106 ALA A CA 1
ATOM 846 C C . ALA A 1 106 ? -9.117 32.875 19.281 1 83.94 106 ALA A C 1
ATOM 848 O O . ALA A 1 106 ? -9.227 33.469 18.203 1 83.94 106 ALA A O 1
ATOM 849 N N . SER A 1 107 ? -7.938 32.688 19.922 1 86.81 107 SER A N 1
ATOM 850 C CA . SER A 1 107 ? -6.68 32.969 19.25 1 86.81 107 SER A CA 1
ATOM 851 C C . SER A 1 107 ? -5.574 32.031 19.688 1 86.81 107 SER A C 1
ATOM 853 O O . SER A 1 107 ? -5.566 31.562 20.844 1 86.81 107 SER A O 1
ATOM 855 N N . VAL A 1 108 ? -4.793 31.672 18.75 1 86.81 108 VAL A N 1
ATOM 856 C CA . VAL A 1 108 ? -3.562 30.922 19.016 1 86.81 108 VAL A CA 1
ATOM 857 C C . VAL A 1 108 ? -2.359 31.859 18.891 1 86.81 108 VAL A C 1
ATOM 859 O O . VAL A 1 108 ? -2.129 32.438 17.828 1 86.81 108 VAL A O 1
ATOM 862 N N . GLY A 1 109 ? -1.624 31.938 19.953 1 86.75 109 GLY A N 1
ATOM 863 C CA . GLY A 1 109 ? -0.495 32.844 19.969 1 86.75 109 GLY A CA 1
ATOM 864 C C . GLY A 1 109 ? 0.642 32.406 19.062 1 86.75 109 GLY A C 1
ATOM 865 O O . GLY A 1 109 ? 0.703 31.25 18.641 1 86.75 109 GLY A O 1
ATOM 866 N N . ALA A 1 110 ? 1.497 33.469 18.797 1 89.19 110 ALA A N 1
ATOM 867 C CA . ALA A 1 110 ? 2.635 33.188 17.922 1 89.19 110 ALA A CA 1
ATOM 868 C C . ALA A 1 110 ? 3.523 32.094 18.5 1 89.19 110 ALA A C 1
ATOM 870 O O . ALA A 1 110 ? 3.873 32.125 19.672 1 89.19 110 ALA A O 1
ATOM 871 N N . HIS A 1 111 ? 3.809 31.172 17.656 1 90.06 111 HIS A N 1
ATOM 872 C CA . HIS A 1 111 ? 4.695 30.062 17.984 1 90.06 111 HIS A CA 1
ATOM 873 C C . HIS A 1 111 ? 5.348 29.5 16.734 1 90.06 111 HIS A C 1
ATOM 875 O O . HIS A 1 111 ? 5.07 29.938 15.625 1 90.06 111 HIS A O 1
ATOM 881 N N . CYS A 1 112 ? 6.355 28.641 16.906 1 88.75 112 CYS A N 1
ATOM 882 C CA . CYS A 1 112 ? 7.008 28.016 15.766 1 88.75 112 CYS A CA 1
ATOM 883 C C . CYS A 1 112 ? 7.379 26.562 16.078 1 88.75 112 CYS A C 1
ATOM 885 O O . CYS A 1 112 ? 7.496 26.188 17.25 1 88.75 112 CYS A O 1
ATOM 887 N N . GLY A 1 113 ? 7.434 25.797 15.062 1 86.88 113 GLY A N 1
ATOM 888 C CA . GLY A 1 113 ? 7.922 24.422 15.211 1 86.88 113 GLY A CA 1
ATOM 889 C C . GLY A 1 113 ? 9.43 24.344 15.297 1 86.88 113 GLY A C 1
ATOM 890 O O . GLY A 1 113 ? 10.125 25.344 15.094 1 86.88 113 GLY A O 1
ATOM 891 N N . SER A 1 114 ? 9.922 23.125 15.5 1 82.31 114 SER A N 1
ATOM 892 C CA . SER A 1 114 ? 11.336 22.938 15.805 1 82.31 114 SER A CA 1
ATOM 893 C C . SER A 1 114 ? 12.141 22.688 14.531 1 82.31 114 SER A C 1
ATOM 895 O O . SER A 1 114 ? 13.375 22.656 14.57 1 82.31 114 SER A O 1
ATOM 897 N N . SER A 1 115 ? 11.469 22.547 13.398 1 86.12 115 SER A N 1
ATOM 898 C CA . SER A 1 115 ? 12.219 22.109 12.219 1 86.12 115 SER A CA 1
ATOM 899 C C . SER A 1 115 ? 11.711 22.812 10.961 1 86.12 115 SER A C 1
ATOM 901 O O . SER A 1 115 ? 10.508 23 10.789 1 86.12 115 SER A O 1
ATOM 903 N N . ASN A 1 116 ? 12.703 23.141 10.094 1 91.12 116 ASN A N 1
ATOM 904 C CA . ASN A 1 116 ? 12.336 23.703 8.797 1 91.12 116 ASN A CA 1
ATOM 905 C C . ASN A 1 116 ? 11.922 22.625 7.809 1 91.12 116 ASN A C 1
ATOM 907 O O . ASN A 1 116 ? 11.695 22.906 6.629 1 91.12 116 ASN A O 1
ATOM 911 N N . ALA A 1 117 ? 11.742 21.391 8.281 1 91.38 117 ALA A N 1
ATOM 912 C CA . ALA A 1 117 ? 11.422 20.266 7.406 1 91.38 117 ALA A CA 1
ATOM 913 C C . ALA A 1 117 ? 9.922 19.969 7.414 1 91.38 117 ALA A C 1
ATOM 915 O O . ALA A 1 117 ? 9.469 19 6.809 1 91.38 117 ALA A O 1
ATOM 916 N N . VAL A 1 118 ? 9.219 20.828 8.039 1 93.75 118 VAL A N 1
ATOM 917 C CA . VAL A 1 118 ? 7.793 20.562 8.164 1 93.75 118 VAL A CA 1
ATOM 918 C C . VAL A 1 118 ? 6.992 21.703 7.547 1 93.75 118 VAL A C 1
ATOM 920 O O . VAL A 1 118 ? 7.297 22.875 7.781 1 93.75 118 VAL A O 1
ATOM 923 N N . ILE A 1 119 ? 6.004 21.312 6.723 1 97.06 119 ILE A N 1
ATOM 924 C CA . ILE A 1 119 ? 5.074 22.266 6.121 1 97.06 119 ILE A CA 1
ATOM 925 C C . ILE A 1 119 ? 3.658 22 6.625 1 97.06 119 ILE A C 1
ATOM 927 O O . ILE A 1 119 ? 3.227 20.844 6.688 1 97.06 119 ILE A O 1
ATOM 931 N N . ASN A 1 120 ? 2.91 23.062 7.016 1 97.75 120 ASN A N 1
ATOM 932 C CA . ASN A 1 120 ? 1.504 22.984 7.395 1 97.75 120 ASN A CA 1
ATOM 933 C C . ASN A 1 120 ? 0.585 23.203 6.195 1 97.75 120 ASN A C 1
ATOM 935 O O . ASN A 1 120 ? 0.669 24.234 5.523 1 97.75 120 ASN A O 1
ATOM 939 N N . LEU A 1 121 ? -0.23 22.219 5.898 1 98.69 121 LEU A N 1
ATOM 940 C CA . LEU A 1 121 ? -1.311 22.328 4.926 1 98.69 121 LEU A CA 1
ATOM 941 C C . LEU A 1 121 ? -2.65 22.547 5.621 1 98.69 121 LEU A C 1
ATOM 943 O O . LEU A 1 121 ? -3.26 21.594 6.113 1 98.69 121 LEU A O 1
ATOM 947 N N . HIS A 1 122 ? -3.129 23.797 5.633 1 98.62 122 HIS A N 1
ATOM 948 C CA . HIS A 1 122 ? -4.25 24.234 6.457 1 98.62 122 HIS A CA 1
ATOM 949 C C . HIS A 1 122 ? -5.512 24.422 5.621 1 98.62 122 HIS A C 1
ATOM 951 O O . HIS A 1 122 ? -5.688 25.469 4.98 1 98.62 122 HIS A O 1
ATOM 957 N N . LEU A 1 123 ? -6.383 23.469 5.633 1 98.75 123 LEU A N 1
ATOM 958 C CA . LEU A 1 123 ? -7.656 23.531 4.922 1 98.75 123 LEU A CA 1
ATOM 959 C C . LEU A 1 123 ? -8.766 24.031 5.836 1 98.75 123 LEU A C 1
ATOM 961 O O . LEU A 1 123 ? -9.078 23.391 6.844 1 98.75 123 LEU A O 1
ATOM 965 N N . THR A 1 124 ? -9.359 25.141 5.488 1 98.5 124 THR A N 1
ATOM 966 C CA . THR A 1 124 ? -10.523 25.641 6.223 1 98.5 124 THR A CA 1
ATOM 967 C C . THR A 1 124 ? -11.797 24.953 5.754 1 98.5 124 THR A C 1
ATOM 969 O O . THR A 1 124 ? -12.164 25.047 4.582 1 98.5 124 THR A O 1
ATOM 972 N N . LEU A 1 125 ? -12.422 24.281 6.691 1 98.06 125 LEU A N 1
ATOM 973 C CA . LEU A 1 125 ? -13.648 23.562 6.344 1 98.06 125 LEU A CA 1
ATOM 974 C C . LEU A 1 125 ? -14.859 24.469 6.5 1 98.06 125 LEU A C 1
ATOM 976 O O . LEU A 1 125 ? -15.773 24.438 5.668 1 98.06 125 LEU A O 1
ATOM 980 N N . LYS A 1 126 ? -14.875 25.188 7.508 1 96.81 126 LYS A N 1
ATOM 981 C CA . LYS A 1 126 ? -15.953 26.125 7.816 1 96.81 126 LYS A CA 1
ATOM 982 C C . LYS A 1 126 ? -15.453 27.266 8.695 1 96.81 126 LYS A C 1
ATOM 984 O O . LYS A 1 126 ? -14.484 27.094 9.438 1 96.81 126 LYS A O 1
ATOM 989 N N . GLY A 1 127 ? -16.094 28.484 8.516 1 95.5 127 GLY A N 1
ATOM 990 C CA . GLY A 1 127 ? -15.852 29.594 9.422 1 95.5 127 GLY A CA 1
ATOM 991 C C . GLY A 1 127 ? -14.602 30.375 9.078 1 95.5 127 GLY A C 1
ATOM 992 O O . GLY A 1 127 ? -13.93 30.906 9.969 1 95.5 127 GLY A O 1
ATOM 993 N N . GLY A 1 128 ? -14.258 30.406 7.875 1 95.19 128 GLY A N 1
ATOM 994 C CA . GLY A 1 128 ? -13.086 31.141 7.43 1 95.19 128 GLY A CA 1
ATOM 995 C C . GLY A 1 128 ? -13.25 32.656 7.512 1 95.19 128 GLY A C 1
ATOM 996 O O . GLY A 1 128 ? -12.273 33.375 7.668 1 95.19 128 GLY A O 1
ATOM 997 N N . ARG A 1 129 ? -14.461 33.062 7.395 1 93.12 129 ARG A N 1
ATOM 998 C CA . ARG A 1 129 ? -14.719 34.5 7.434 1 93.12 129 ARG A CA 1
ATOM 999 C C . ARG A 1 129 ? -14.344 35.094 8.797 1 93.12 129 ARG A C 1
ATOM 1001 O O . ARG A 1 129 ? -14.773 34.594 9.828 1 93.12 129 ARG A O 1
ATOM 1008 N N . GLY A 1 130 ? -13.539 36.156 8.812 1 91.69 130 GLY A N 1
ATOM 1009 C CA . GLY A 1 130 ? -13.125 36.781 10.047 1 91.69 130 GLY A CA 1
ATOM 1010 C C . GLY A 1 130 ? -11.945 36.094 10.711 1 91.69 130 GLY A C 1
ATOM 1011 O O . GLY A 1 130 ? -11.602 36.406 11.859 1 91.69 130 GLY A O 1
ATOM 1012 N N . THR A 1 131 ? -11.352 35.188 10.086 1 94.12 131 THR A N 1
ATOM 1013 C CA . THR A 1 131 ? -10.203 34.469 10.641 1 94.12 131 THR A CA 1
ATOM 1014 C C . THR A 1 131 ? -8.984 34.594 9.727 1 94.12 131 THR A C 1
ATOM 1016 O O . THR A 1 131 ? -9.133 34.812 8.516 1 94.12 131 THR A O 1
ATOM 1019 N N . SER A 1 132 ? -7.789 34.594 10.367 1 95.56 132 SER A N 1
ATOM 1020 C CA . SER A 1 132 ? -6.566 34.75 9.586 1 95.56 132 SER A CA 1
ATOM 1021 C C . SER A 1 132 ? -5.398 34 10.203 1 95.56 132 SER A C 1
ATOM 1023 O O . SER A 1 132 ? -5.43 33.656 11.391 1 95.56 132 SER A O 1
ATOM 1025 N N . VAL A 1 133 ? -4.43 33.719 9.383 1 96.5 133 VAL A N 1
ATOM 1026 C CA . VAL A 1 133 ? -3.15 33.156 9.828 1 96.5 133 VAL A CA 1
ATOM 1027 C C . VAL A 1 133 ? -2.023 34.125 9.477 1 96.5 133 VAL A C 1
ATOM 1029 O O . VAL A 1 133 ? -2 34.688 8.375 1 96.5 133 VAL A O 1
ATOM 1032 N N . SER A 1 134 ? -1.185 34.344 10.438 1 96.62 134 SER A N 1
ATOM 1033 C CA . SER A 1 134 ? 0.014 35.156 10.242 1 96.62 134 SER A CA 1
ATOM 1034 C C . SER A 1 134 ? 1.276 34.312 10.328 1 96.62 134 SER A C 1
ATOM 1036 O O . SER A 1 134 ? 1.434 33.531 11.266 1 96.62 134 SER A O 1
ATOM 1038 N N . VAL A 1 135 ? 2.141 34.469 9.336 1 97.44 135 VAL A N 1
ATOM 1039 C CA . VAL A 1 135 ? 3.422 33.75 9.289 1 97.44 135 VAL A CA 1
ATOM 1040 C C . VAL A 1 135 ? 4.539 34.75 8.992 1 97.44 135 VAL A C 1
ATOM 1042 O O . VAL A 1 135 ? 4.574 35.375 7.914 1 97.44 135 VAL A O 1
ATOM 1045 N N . GLY A 1 136 ? 5.445 34.906 9.984 1 95.81 136 GLY A N 1
ATOM 1046 C CA . GLY A 1 136 ? 6.379 36 9.844 1 95.81 136 GLY A CA 1
ATOM 1047 C C . GLY A 1 136 ? 5.691 37.344 9.742 1 95.81 136 GLY A C 1
ATOM 1048 O O . GLY A 1 136 ? 4.879 37.719 10.602 1 95.81 136 GLY A O 1
ATOM 1049 N N . ASP A 1 137 ? 5.957 38 8.617 1 94.88 137 ASP A N 1
ATOM 1050 C CA . ASP A 1 137 ? 5.398 39.344 8.438 1 94.88 137 ASP A CA 1
ATOM 1051 C C . ASP A 1 137 ? 4.215 39.312 7.473 1 94.88 137 ASP A C 1
ATOM 1053 O O . ASP A 1 137 ? 3.697 40.344 7.086 1 94.88 137 ASP A O 1
ATOM 1057 N N . GLU A 1 138 ? 3.812 38.125 7.137 1 97.06 138 GLU A N 1
ATOM 1058 C CA . GLU A 1 138 ? 2.73 38 6.164 1 97.06 138 GLU A CA 1
ATOM 1059 C C . GLU A 1 138 ? 1.454 37.5 6.828 1 97.06 138 GLU A C 1
ATOM 1061 O O . GLU A 1 138 ? 1.507 36.656 7.73 1 97.06 138 GLU A O 1
ATOM 1066 N N . ARG A 1 139 ? 0.369 38.094 6.391 1 96.81 139 ARG A N 1
ATOM 1067 C CA . ARG A 1 139 ? -0.94 37.688 6.895 1 96.81 139 ARG A CA 1
ATOM 1068 C C . ARG A 1 139 ? -1.861 37.281 5.754 1 96.81 139 ARG A C 1
ATOM 1070 O O . ARG A 1 139 ? -1.929 37.938 4.727 1 96.81 139 ARG A O 1
ATOM 1077 N N . VAL A 1 140 ? -2.6 36.156 5.926 1 97.19 140 VAL A N 1
ATOM 1078 C CA . VAL A 1 140 ? -3.537 35.656 4.922 1 97.19 140 VAL A CA 1
ATOM 1079 C C . VAL A 1 140 ? -4.895 35.406 5.566 1 97.19 140 VAL A C 1
ATOM 1081 O O . VAL A 1 140 ? -4.973 34.844 6.664 1 97.19 140 VAL A O 1
ATOM 1084 N N . LEU A 1 141 ? -5.953 35.844 4.879 1 96.38 141 LEU A N 1
ATOM 1085 C CA . LEU A 1 141 ? -7.309 35.531 5.32 1 96.38 141 LEU A CA 1
ATOM 1086 C C . LEU A 1 141 ? -7.695 34.125 4.938 1 96.38 141 LEU A C 1
ATOM 1088 O O . LEU A 1 141 ? -7.379 33.656 3.84 1 96.38 141 LEU A O 1
ATOM 1092 N N . LEU A 1 142 ? -8.383 33.5 5.875 1 96.69 142 LEU A N 1
ATOM 1093 C CA . LEU A 1 142 ? -8.812 32.125 5.613 1 96.69 142 LEU A CA 1
ATOM 1094 C C . LEU A 1 142 ? -10.156 32.094 4.898 1 96.69 142 LEU A C 1
ATOM 1096 O O . LEU A 1 142 ? -10.992 32.969 5.113 1 96.69 142 LEU A O 1
ATOM 1100 N N . GLU A 1 143 ? -10.289 31.125 3.959 1 97.19 143 GLU A N 1
ATOM 1101 C CA . GLU A 1 143 ? -11.5 30.969 3.166 1 97.19 143 GLU A CA 1
ATOM 1102 C C . GLU A 1 143 ? -11.984 29.516 3.186 1 97.19 143 GLU A C 1
ATOM 1104 O O . GLU A 1 143 ? -11.188 28.594 3.045 1 97.19 143 GLU A O 1
ATOM 1109 N N . ASP A 1 144 ? -13.352 29.422 3.396 1 97.88 144 ASP A N 1
ATOM 1110 C CA . ASP A 1 144 ? -13.922 28.078 3.396 1 97.88 144 ASP A CA 1
ATOM 1111 C C . ASP A 1 144 ? -13.586 27.328 2.105 1 97.88 144 ASP A C 1
ATOM 1113 O O . ASP A 1 144 ? -13.734 27.875 1.012 1 97.88 144 ASP A O 1
ATOM 1117 N N . GLY A 1 145 ? -13.062 26.125 2.305 1 98.44 145 GLY A N 1
ATOM 1118 C CA . GLY A 1 145 ? -12.789 25.266 1.158 1 98.44 145 GLY A CA 1
ATOM 1119 C C . GLY A 1 145 ? -11.445 25.547 0.52 1 98.44 145 GLY A C 1
ATOM 1120 O O . GLY A 1 145 ? -11.133 24.984 -0.54 1 98.44 145 GLY A O 1
ATOM 1121 N N . LYS A 1 146 ? -10.672 26.328 1.096 1 98.31 146 LYS A N 1
ATOM 1122 C CA . LYS A 1 146 ? -9.367 26.672 0.535 1 98.31 146 LYS A CA 1
ATOM 1123 C C . LYS A 1 146 ? -8.242 26.281 1.497 1 98.31 146 LYS A C 1
ATOM 1125 O O . LYS A 1 146 ? -8.406 26.375 2.715 1 98.31 146 LYS A O 1
ATOM 1130 N N . VAL A 1 147 ? -7.105 25.891 0.912 1 98.62 147 VAL A N 1
ATOM 1131 C CA . VAL A 1 147 ? -5.938 25.5 1.696 1 98.62 147 VAL A CA 1
ATOM 1132 C C . VAL A 1 147 ? -4.898 26.625 1.677 1 98.62 147 VAL A C 1
ATOM 1134 O O . VAL A 1 147 ? -4.699 27.266 0.648 1 98.62 147 VAL A O 1
ATOM 1137 N N . VAL A 1 148 ? -4.27 26.875 2.795 1 98.56 148 VAL A N 1
ATOM 1138 C CA . VAL A 1 148 ? -3.082 27.703 2.924 1 98.56 148 VAL A CA 1
ATOM 1139 C C . VAL A 1 148 ? -1.893 26.859 3.357 1 98.56 148 VAL A C 1
ATOM 1141 O O . VAL A 1 148 ? -2.002 26.047 4.285 1 98.56 148 VAL A O 1
ATOM 1144 N N . CYS A 1 149 ? -0.759 26.969 2.66 1 98.56 149 CYS A N 1
ATOM 1145 C CA . CYS A 1 149 ? 0.436 26.188 2.955 1 98.56 149 CYS A CA 1
ATOM 1146 C C . CYS A 1 149 ? 1.551 27.078 3.492 1 98.56 149 CYS A C 1
ATOM 1148 O O . CYS A 1 149 ? 1.912 28.078 2.865 1 98.56 149 CYS A O 1
ATOM 1150 N N . PHE A 1 150 ? 2.117 26.703 4.676 1 98.31 150 PHE A N 1
ATOM 1151 C CA . PHE A 1 150 ? 3.17 27.531 5.234 1 98.31 150 PHE A CA 1
ATOM 1152 C C . PHE A 1 150 ? 4.16 26.703 6.035 1 98.31 150 PHE A C 1
ATOM 1154 O O . PHE A 1 150 ? 3.826 25.609 6.5 1 98.31 150 PHE A O 1
ATOM 1161 N N . GLN A 1 151 ? 5.324 27.219 6.18 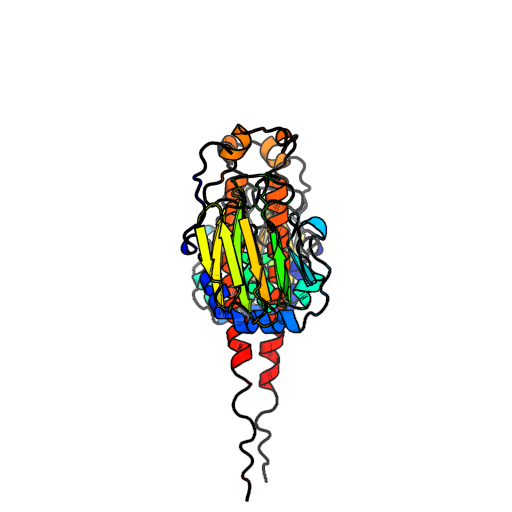1 97.12 151 GLN A N 1
ATOM 1162 C CA . GLN A 1 151 ? 6.395 26.484 6.844 1 97.12 151 GLN A CA 1
ATOM 1163 C C . GLN A 1 151 ? 6.277 26.594 8.359 1 97.12 151 GLN A C 1
ATOM 1165 O O . GLN A 1 151 ? 6.098 27.688 8.898 1 97.12 151 GLN A O 1
ATOM 1170 N N . ASP A 1 152 ? 6.477 25.547 9 1 94.56 152 ASP A N 1
ATOM 1171 C CA . ASP A 1 152 ? 6.207 25.406 10.43 1 94.56 152 ASP A CA 1
ATOM 1172 C C . ASP A 1 152 ? 7.234 26.172 11.258 1 94.56 152 ASP A C 1
ATOM 1174 O O . ASP A 1 152 ? 6.93 26.641 12.352 1 94.56 152 ASP A O 1
ATOM 1178 N N . SER A 1 153 ? 8.445 26.281 10.766 1 93.44 153 SER A N 1
ATOM 1179 C CA . SER A 1 153 ? 9.555 26.812 11.547 1 93.44 153 SER A CA 1
ATOM 1180 C C . SER A 1 153 ? 9.477 28.344 11.656 1 93.44 153 SER A C 1
ATOM 1182 O O . SER A 1 153 ? 10.188 28.953 12.461 1 93.44 153 SER A O 1
ATOM 1184 N N . PHE A 1 154 ? 8.703 29.016 10.875 1 96.06 154 PHE A N 1
ATOM 1185 C CA . PHE A 1 154 ? 8.469 30.438 11.031 1 96.06 154 PHE A CA 1
ATOM 1186 C C . PHE A 1 154 ? 7.422 30.703 12.102 1 96.06 154 PHE A C 1
ATOM 1188 O O . PHE A 1 154 ? 6.441 29.969 12.211 1 96.06 154 PHE A O 1
ATOM 1195 N N . PHE A 1 155 ? 7.625 31.766 12.836 1 95 155 PHE A N 1
ATOM 1196 C CA . PHE A 1 155 ? 6.59 32.125 13.797 1 95 155 PHE A CA 1
ATOM 1197 C C . PHE A 1 155 ? 5.258 32.375 13.094 1 95 155 PHE A C 1
ATOM 1199 O O . PHE A 1 155 ? 5.199 33.062 12.078 1 95 155 PHE A O 1
ATOM 1206 N N . HIS A 1 156 ? 4.23 31.781 13.688 1 95.56 156 HIS A N 1
ATOM 1207 C CA . HIS A 1 156 ? 2.904 31.906 13.094 1 95.56 156 HIS A CA 1
ATOM 1208 C C . HIS A 1 156 ? 1.823 31.938 14.172 1 95.56 156 HIS A C 1
ATOM 1210 O O . HIS A 1 156 ? 2.033 31.469 15.281 1 95.56 156 HIS A O 1
ATOM 1216 N N . SER A 1 157 ? 0.771 32.562 13.844 1 93.19 157 SER A N 1
ATOM 1217 C CA . SER A 1 157 ? -0.365 32.719 14.75 1 93.19 157 SER A CA 1
ATOM 1218 C C . SER A 1 157 ? -1.686 32.656 13.984 1 93.19 157 SER A C 1
ATOM 1220 O O . SER A 1 157 ? -1.709 32.812 12.758 1 93.19 157 SER A O 1
ATOM 1222 N N . VAL A 1 158 ? -2.727 32.344 14.711 1 92.44 158 VAL A N 1
ATOM 1223 C CA . VAL A 1 158 ? -4.074 32.312 14.156 1 92.44 158 VAL A CA 1
ATOM 1224 C C . VAL A 1 158 ? -4.988 33.219 14.961 1 92.44 158 VAL A C 1
ATOM 1226 O O . VAL A 1 158 ? -4.953 33.219 16.203 1 92.44 158 VAL A O 1
ATOM 1229 N N . GLU A 1 159 ? -5.766 34 14.273 1 90.94 159 GLU A N 1
ATOM 1230 C CA . GLU A 1 159 ? -6.727 34.875 14.906 1 90.94 159 GLU A CA 1
ATOM 1231 C C . GLU A 1 159 ? -8.148 34.594 14.438 1 90.94 159 GLU A C 1
ATOM 1233 O O . GLU A 1 159 ? -8.375 34.312 13.258 1 90.94 159 GLU A O 1
ATOM 1238 N N . HIS A 1 160 ? -9.008 34.531 15.359 1 89.94 160 HIS A N 1
ATOM 1239 C CA . HIS A 1 160 ? -10.445 34.406 15.141 1 89.94 160 HIS A CA 1
ATOM 1240 C C . HIS A 1 160 ? -11.188 35.625 15.68 1 89.94 160 HIS A C 1
ATOM 1242 O O . HIS A 1 160 ? -11.312 35.812 16.891 1 89.94 160 HIS A O 1
ATOM 1248 N N . ASP A 1 161 ? -11.719 36.438 14.773 1 84.5 161 ASP A N 1
ATOM 1249 C CA . ASP A 1 161 ? -12.414 37.625 15.242 1 84.5 161 ASP A CA 1
ATOM 1250 C C . ASP A 1 161 ? -13.695 37.25 15.984 1 84.5 161 ASP A C 1
ATOM 1252 O O . ASP A 1 161 ? -14.078 36.094 16.031 1 84.5 161 ASP A O 1
ATOM 1256 N N . LEU A 1 162 ? -14.273 38.281 16.531 1 79.12 162 LEU A N 1
ATOM 1257 C CA . LEU A 1 162 ? -15.453 38.062 17.359 1 79.12 162 LEU A CA 1
ATOM 1258 C C . LEU A 1 162 ? -16.688 37.844 16.5 1 79.12 162 LEU A C 1
ATOM 1260 O O . LEU A 1 162 ? -17.703 37.312 16.969 1 79.12 162 LEU A O 1
ATOM 1264 N N . SER A 1 163 ? -16.734 38.219 15.375 1 71.5 163 SER A N 1
ATOM 1265 C CA . SER A 1 163 ? -17.922 38.281 14.539 1 71.5 163 SER A CA 1
ATOM 1266 C C . SER A 1 163 ? -18.094 37 13.727 1 71.5 163 SER A C 1
ATOM 1268 O O . SER A 1 163 ? -19.141 36.812 13.102 1 71.5 163 SER A O 1
ATOM 1270 N N . GLY A 1 164 ? -17.422 36.094 13.945 1 76.12 164 GLY A N 1
ATOM 1271 C CA . GLY A 1 164 ? -17.531 34.938 13.062 1 76.12 164 GLY A CA 1
ATOM 1272 C C . GLY A 1 164 ? -18.234 33.781 13.695 1 76.12 164 GLY A C 1
ATOM 1273 O O . GLY A 1 164 ? -19 33.938 14.648 1 76.12 164 GLY A O 1
ATOM 1274 N N . GLU A 1 165 ? -18.438 32.719 12.945 1 89.94 165 GLU A N 1
ATOM 1275 C CA . GLU A 1 165 ? -18.969 31.453 13.422 1 89.94 165 GLU A CA 1
ATOM 1276 C C . GLU A 1 165 ? -17.844 30.5 13.828 1 89.94 165 GLU A C 1
ATOM 1278 O O . GLU A 1 165 ? -16.656 30.844 13.711 1 89.94 165 GLU A O 1
ATOM 1283 N N . GLU A 1 166 ? -18.266 29.453 14.406 1 92.25 166 GLU A N 1
ATOM 1284 C CA . GLU A 1 166 ? -17.297 28.406 14.727 1 92.25 166 GLU A CA 1
ATOM 1285 C C . GLU A 1 166 ? -16.438 28.062 13.516 1 92.25 166 GLU A C 1
ATOM 1287 O O . GLU A 1 166 ? -16.953 27.969 12.391 1 92.25 166 GLU A O 1
ATOM 1292 N N . ARG A 1 167 ? -15.188 27.922 13.82 1 94.31 167 ARG A N 1
ATOM 1293 C CA . ARG A 1 167 ? -14.289 27.531 12.734 1 94.31 167 ARG A CA 1
ATOM 1294 C C . ARG A 1 167 ? -13.812 26.094 12.898 1 94.31 167 ARG A C 1
ATOM 1296 O O . ARG A 1 167 ? -13.477 25.672 14 1 94.31 167 ARG A O 1
ATOM 1303 N N . ILE A 1 168 ? -13.852 25.328 11.859 1 95 168 ILE A N 1
ATOM 1304 C CA . ILE A 1 168 ? -13.305 23.969 11.797 1 95 168 ILE A CA 1
ATOM 1305 C C . ILE A 1 168 ? -12.273 23.891 10.664 1 95 168 ILE A C 1
ATOM 1307 O O . ILE A 1 168 ? -12.539 24.312 9.539 1 95 168 ILE A O 1
ATOM 1311 N N . SER A 1 169 ? -11.094 23.391 11.008 1 96.88 169 SER A N 1
ATOM 1312 C CA . SER A 1 169 ? -10.031 23.266 10.016 1 96.88 169 SER A CA 1
ATOM 1313 C C . SER A 1 169 ? -9.414 21.875 10.039 1 96.88 169 SER A C 1
ATOM 1315 O O . SER A 1 169 ? -9.32 21.25 11.094 1 96.88 169 SER A O 1
ATOM 1317 N N . LEU A 1 170 ? -9.094 21.359 8.898 1 98.12 170 LEU A N 1
ATOM 1318 C CA . LEU A 1 170 ? -8.242 20.188 8.742 1 98.12 170 LEU A CA 1
ATOM 1319 C C . LEU A 1 170 ? -6.797 20.594 8.469 1 98.12 170 LEU A C 1
ATOM 1321 O O . LEU A 1 170 ? -6.508 21.234 7.449 1 98.12 170 LEU A O 1
ATOM 1325 N N . VAL A 1 171 ? -5.902 20.281 9.375 1 97.69 171 VAL A N 1
ATOM 1326 C CA . VAL A 1 171 ? -4.496 20.641 9.234 1 97.69 171 VAL A CA 1
ATOM 1327 C C . VAL A 1 171 ? -3.648 19.391 9.047 1 97.69 171 VAL A C 1
ATOM 1329 O O . VAL A 1 171 ? -3.707 18.469 9.859 1 97.69 171 VAL A O 1
ATOM 1332 N N . ILE A 1 172 ? -2.877 19.375 7.984 1 98.31 172 ILE A N 1
ATOM 1333 C CA . ILE A 1 172 ? -1.956 18.281 7.676 1 98.31 172 ILE A CA 1
ATOM 1334 C C . ILE A 1 172 ? -0.518 18.797 7.723 1 98.31 172 ILE A C 1
ATOM 1336 O O . ILE A 1 172 ? -0.134 19.656 6.93 1 98.31 172 ILE A O 1
ATOM 1340 N N . ARG A 1 173 ? 0.236 18.281 8.648 1 96.81 173 ARG A N 1
ATOM 1341 C CA . ARG A 1 173 ? 1.67 18.562 8.68 1 96.81 173 ARG A CA 1
ATOM 1342 C C . ARG A 1 173 ? 2.441 17.516 7.883 1 96.81 173 ARG A C 1
ATOM 1344 O O . ARG A 1 173 ? 2.344 16.312 8.164 1 96.81 173 ARG A O 1
ATOM 1351 N N . VAL A 1 174 ? 3.154 17.984 6.906 1 97.25 174 VAL A N 1
ATOM 1352 C CA . VAL A 1 174 ? 3.875 17.062 6.035 1 97.25 174 VAL A CA 1
ATOM 1353 C C . VAL A 1 174 ? 5.359 17.422 6.012 1 97.25 174 VAL A C 1
ATOM 1355 O O . VAL A 1 174 ? 5.738 18.531 6.41 1 97.25 174 VAL A O 1
ATOM 1358 N N . MET A 1 175 ? 6.113 16.469 5.57 1 94.38 175 MET A N 1
ATOM 1359 C CA . MET A 1 175 ? 7.535 16.734 5.406 1 94.38 175 MET A CA 1
ATOM 1360 C C . MET A 1 175 ? 7.777 17.672 4.227 1 94.38 175 MET A C 1
ATOM 1362 O O . MET A 1 175 ? 7.035 17.641 3.242 1 94.38 175 MET A O 1
ATOM 1366 N N . HIS A 1 176 ? 8.828 18.438 4.375 1 94.62 176 HIS A N 1
ATOM 1367 C CA . HIS A 1 176 ? 9.305 19.281 3.285 1 94.62 176 HIS A CA 1
ATOM 1368 C C . HIS A 1 176 ? 9.461 18.469 1.998 1 94.62 176 HIS A C 1
ATOM 1370 O O . HIS A 1 176 ? 9.992 17.359 2.02 1 94.62 176 HIS A O 1
ATOM 1376 N N . PRO A 1 177 ? 8.914 19.062 0.863 1 92.88 177 PRO A N 1
ATOM 1377 C CA . PRO A 1 177 ? 8.922 18.281 -0.375 1 92.88 177 PRO A CA 1
ATOM 1378 C C . PRO A 1 177 ? 10.328 17.906 -0.831 1 92.88 177 PRO A C 1
ATOM 1380 O O . PRO A 1 177 ? 10.523 16.875 -1.485 1 92.88 177 PRO A O 1
ATOM 1383 N N . ASP A 1 178 ? 11.367 18.578 -0.472 1 91.06 178 ASP A N 1
ATOM 1384 C CA . ASP A 1 178 ? 12.734 18.328 -0.921 1 91.06 178 ASP A CA 1
ATOM 1385 C C . ASP A 1 178 ? 13.531 17.562 0.132 1 91.06 178 ASP A C 1
ATOM 1387 O O . ASP A 1 178 ? 14.742 17.375 -0.009 1 91.06 178 ASP A O 1
ATOM 1391 N N . LEU A 1 179 ? 12.883 17.203 1.175 1 90.5 179 LEU A N 1
ATOM 1392 C CA . LEU A 1 179 ? 13.57 16.422 2.201 1 90.5 179 LEU A CA 1
ATOM 1393 C C . LEU A 1 179 ? 13.922 15.039 1.69 1 90.5 179 LEU A C 1
ATOM 1395 O O . LEU A 1 179 ? 13.086 14.367 1.078 1 90.5 179 LEU A O 1
ATOM 1399 N N . THR A 1 180 ? 15.141 14.648 1.861 1 84.81 180 THR A N 1
ATOM 1400 C CA . THR A 1 180 ? 15.609 13.305 1.522 1 84.81 180 THR A CA 1
ATOM 1401 C C . THR A 1 180 ? 16.281 12.648 2.723 1 84.81 180 THR A C 1
ATOM 1403 O O . THR A 1 180 ? 16.641 13.32 3.691 1 84.81 180 THR A O 1
ATOM 1406 N N . TRP A 1 181 ? 16.406 11.328 2.576 1 80.25 181 TRP A N 1
ATOM 1407 C CA . TRP A 1 181 ? 17.141 10.578 3.594 1 80.25 181 TRP A CA 1
ATOM 1408 C C . TRP A 1 181 ? 18.562 11.094 3.721 1 80.25 181 TRP A C 1
ATOM 1410 O O . TRP A 1 181 ? 19.094 11.203 4.828 1 80.25 181 TRP A O 1
ATOM 1420 N N . GLU A 1 182 ? 19.125 11.375 2.699 1 77.31 182 GLU A N 1
ATOM 1421 C CA . GLU A 1 182 ? 20.5 11.867 2.672 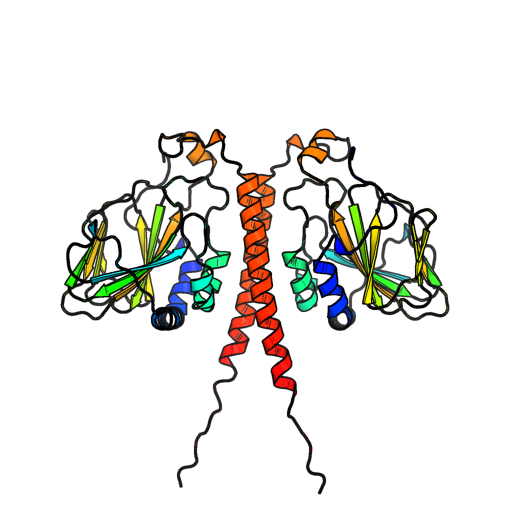1 77.31 182 GLU A CA 1
ATOM 1422 C C . GLU A 1 182 ? 20.625 13.211 3.379 1 77.31 182 GLU A C 1
ATOM 1424 O O . GLU A 1 182 ? 21.594 13.461 4.086 1 77.31 182 GLU A O 1
ATOM 1429 N N . ALA A 1 183 ? 19.641 14 3.156 1 77.75 183 ALA A N 1
ATOM 1430 C CA . ALA A 1 183 ? 19.656 15.32 3.791 1 77.75 183 ALA A CA 1
ATOM 1431 C C . ALA A 1 183 ? 19.562 15.195 5.309 1 77.75 183 ALA A C 1
ATOM 1433 O O . ALA A 1 183 ? 20.172 15.977 6.039 1 77.75 183 ALA A O 1
ATOM 1434 N N . LEU A 1 184 ? 18.906 14.227 5.773 1 76.94 184 LEU A N 1
ATOM 1435 C CA . LEU A 1 184 ? 18.734 14.023 7.211 1 76.94 184 LEU A CA 1
ATOM 1436 C C . LEU A 1 184 ? 20.016 13.438 7.824 1 76.94 184 LEU A C 1
ATOM 1438 O O . LEU A 1 184 ? 20.359 13.766 8.953 1 76.94 184 LEU A O 1
ATOM 1442 N N . ASP A 1 185 ? 20.531 12.516 7.18 1 68.69 185 ASP A N 1
ATOM 1443 C CA . ASP A 1 185 ? 21.75 11.859 7.656 1 68.69 185 ASP A CA 1
ATOM 1444 C C . ASP A 1 185 ? 22.875 12.859 7.852 1 68.69 185 ASP A C 1
ATOM 1446 O O . ASP A 1 185 ? 23.703 12.719 8.758 1 68.69 185 ASP A O 1
ATOM 1450 N N . ALA A 1 186 ? 22.875 13.766 7 1 62.56 186 ALA A N 1
ATOM 1451 C CA . ALA A 1 186 ? 23.906 14.781 7.102 1 62.56 186 ALA A CA 1
ATOM 1452 C C . ALA A 1 186 ? 23.734 15.625 8.359 1 62.56 186 ALA A C 1
ATOM 1454 O O . ALA A 1 186 ? 24.688 16.25 8.828 1 62.56 186 ALA A O 1
ATOM 1455 N N . LYS A 1 187 ? 22.562 15.695 8.789 1 56.59 187 LYS A N 1
ATOM 1456 C CA . LYS A 1 187 ? 22.281 16.547 9.938 1 56.59 187 LYS A CA 1
ATOM 1457 C C . LYS A 1 187 ? 22.281 15.734 11.234 1 56.59 187 LYS A C 1
ATOM 1459 O O . LYS A 1 187 ? 21.75 16.188 12.258 1 56.59 187 LYS A O 1
ATOM 1464 N N . ARG A 1 188 ? 22.875 14.5 11.297 1 53.28 188 ARG A N 1
ATOM 1465 C CA . ARG A 1 188 ? 22.844 13.812 12.578 1 53.28 188 ARG A CA 1
ATOM 1466 C C . ARG A 1 188 ? 22.797 14.812 13.734 1 53.28 188 ARG A C 1
ATOM 1468 O O . ARG A 1 188 ? 23.766 15.523 13.992 1 53.28 188 ARG A O 1
ATOM 1475 N N . THR A 1 189 ? 21.641 15.508 13.703 1 50.41 189 THR A N 1
ATOM 1476 C CA . THR A 1 189 ? 21.562 16.438 14.82 1 50.41 189 THR A CA 1
ATOM 1477 C C . THR A 1 189 ? 21.125 15.711 16.094 1 50.41 189 THR A C 1
ATOM 1479 O O . THR A 1 189 ? 20.688 14.555 16.047 1 50.41 189 THR A O 1
ATOM 1482 N N . ASP A 1 190 ? 21.219 16.281 17.172 1 48.47 190 ASP A N 1
ATOM 1483 C CA . ASP A 1 190 ? 20.891 15.977 18.547 1 48.47 190 ASP A CA 1
ATOM 1484 C C . ASP A 1 190 ? 19.453 15.484 18.672 1 48.47 190 ASP A C 1
ATOM 1486 O O . ASP A 1 190 ? 19.078 14.852 19.672 1 48.47 190 ASP A O 1
ATOM 1490 N N . VAL A 1 191 ? 18.656 15.859 17.719 1 51.56 191 VAL A N 1
ATOM 1491 C CA . VAL A 1 191 ? 17.234 15.609 17.953 1 51.56 191 VAL A CA 1
ATOM 1492 C C . VAL A 1 191 ? 16.875 14.195 17.5 1 51.56 191 VAL A C 1
ATOM 1494 O O . VAL A 1 191 ? 15.828 13.672 17.875 1 51.56 191 VAL A O 1
ATOM 1497 N N . VAL A 1 192 ? 17.688 13.766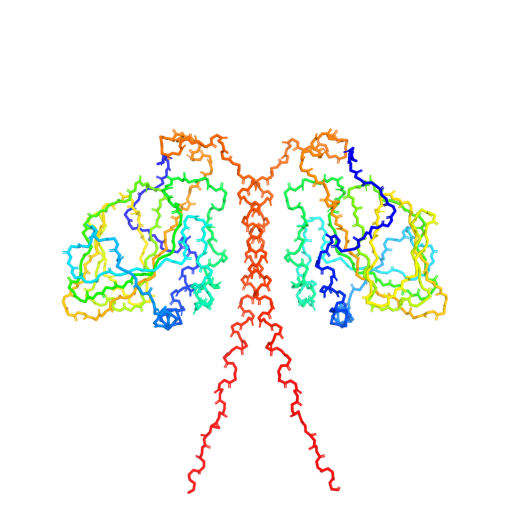 16.5 1 54.66 192 VAL A N 1
ATOM 1498 C CA . VAL A 1 192 ? 17.453 12.398 16.047 1 54.66 192 VAL A CA 1
ATOM 1499 C C . VAL A 1 192 ? 18.594 11.5 16.5 1 54.66 192 VAL A C 1
ATOM 1501 O O . VAL A 1 192 ? 19.516 11.219 15.719 1 54.66 192 VAL A O 1
ATOM 1504 N N . PRO A 1 193 ? 18.719 11.359 17.766 1 55.75 193 PRO A N 1
ATOM 1505 C CA . PRO A 1 193 ? 19.938 10.734 18.281 1 55.75 193 PRO A CA 1
ATOM 1506 C C . PRO A 1 193 ? 20.312 9.469 17.516 1 55.75 193 PRO A C 1
ATOM 1508 O O . PRO A 1 193 ? 21.5 9.203 17.297 1 55.75 193 PRO A O 1
ATOM 1511 N N . ASP A 1 194 ? 19.328 8.625 17.328 1 60.25 194 ASP A N 1
ATOM 1512 C CA . ASP A 1 194 ? 19.875 7.309 16.984 1 60.25 194 ASP A CA 1
ATOM 1513 C C . ASP A 1 194 ? 19.438 6.895 15.578 1 60.25 194 ASP A C 1
ATOM 1515 O O . ASP A 1 194 ? 18.797 5.867 15.398 1 60.25 194 ASP A O 1
ATOM 1519 N N . LEU A 1 195 ? 19.875 7.777 14.641 1 69.06 195 LEU A N 1
ATOM 1520 C CA . LEU A 1 195 ? 19.609 7.441 13.25 1 69.06 195 LEU A CA 1
ATOM 1521 C C . LEU A 1 195 ? 20.297 6.133 12.867 1 69.06 195 LEU A C 1
ATOM 1523 O O . LEU A 1 195 ? 19.766 5.375 12.039 1 69.06 195 LEU A O 1
ATOM 1527 N N . ALA A 1 196 ? 21.359 5.941 13.562 1 66.75 196 ALA A N 1
ATOM 1528 C CA . ALA A 1 196 ? 22.141 4.754 13.227 1 66.75 196 ALA A CA 1
ATOM 1529 C C . ALA A 1 196 ? 21.344 3.48 13.508 1 66.75 196 ALA A C 1
ATOM 1531 O O . ALA A 1 196 ? 21.547 2.461 12.844 1 66.75 196 ALA A O 1
ATOM 1532 N N . SER A 1 197 ? 20.438 3.688 14.414 1 74 197 SER A N 1
ATOM 1533 C CA . SER A 1 197 ? 19.688 2.506 14.812 1 74 197 SER A CA 1
ATOM 1534 C C . SER A 1 197 ? 18.391 2.377 14.008 1 74 197 SER A C 1
ATOM 1536 O O . SER A 1 197 ? 17.703 1.357 14.094 1 74 197 SER A O 1
ATOM 1538 N N . PHE A 1 198 ? 18.234 3.383 13.148 1 82.06 198 PHE A N 1
ATOM 1539 C CA . PHE A 1 198 ? 16.984 3.359 12.383 1 82.06 198 PHE A CA 1
ATOM 1540 C C . PHE A 1 198 ? 17.062 2.346 11.25 1 82.06 198 PHE A C 1
ATOM 1542 O O . PHE A 1 198 ? 17.984 2.375 10.445 1 82.06 198 PHE A O 1
ATOM 1549 N N . ASP A 1 199 ? 16.062 1.365 11.266 1 87.69 199 ASP A N 1
ATOM 1550 C CA . ASP A 1 199 ? 15.945 0.386 10.188 1 87.69 199 ASP A CA 1
ATOM 1551 C C . ASP A 1 199 ? 15 0.872 9.094 1 87.69 199 ASP A C 1
ATOM 1553 O O . ASP A 1 199 ? 13.789 0.645 9.172 1 87.69 199 ASP A O 1
ATOM 1557 N N . ARG A 1 200 ? 15.578 1.496 8.109 1 88.88 200 ARG A N 1
ATOM 1558 C CA . ARG A 1 200 ? 14.797 2.055 7.016 1 88.88 200 ARG A CA 1
ATOM 1559 C C . ARG A 1 200 ? 13.945 0.98 6.352 1 88.88 200 ARG A C 1
ATOM 1561 O O . ARG A 1 200 ? 12.75 1.191 6.098 1 88.88 200 ARG A O 1
ATOM 1568 N N . SER A 1 201 ? 14.492 -0.136 6.152 1 91.69 201 SER A N 1
ATOM 1569 C CA . SER A 1 201 ? 13.766 -1.209 5.484 1 91.69 201 SER A CA 1
ATOM 1570 C C . SER A 1 201 ? 12.609 -1.711 6.344 1 91.69 201 SER A C 1
ATOM 1572 O O . SER A 1 201 ? 11.516 -1.961 5.84 1 91.69 201 SER A O 1
ATOM 1574 N N . GLY A 1 202 ? 12.898 -1.818 7.594 1 91.81 202 GLY A N 1
ATOM 1575 C CA . GLY A 1 202 ? 11.844 -2.234 8.5 1 91.81 202 GLY A CA 1
ATOM 1576 C C . GLY A 1 202 ? 10.648 -1.291 8.492 1 91.81 202 GLY A C 1
ATOM 1577 O O . GLY A 1 202 ? 9.5 -1.734 8.492 1 91.81 202 GLY A O 1
ATOM 1578 N N . SER A 1 203 ? 10.953 -0.051 8.484 1 90.19 203 SER A N 1
ATOM 1579 C CA . SER A 1 203 ? 9.891 0.951 8.469 1 90.19 203 SER A CA 1
ATOM 1580 C C . SER A 1 203 ? 9.094 0.89 7.168 1 90.19 203 SER A C 1
ATOM 1582 O O . SER A 1 203 ? 7.871 1.034 7.18 1 90.19 203 SER A O 1
ATOM 1584 N N . LEU A 1 204 ? 9.75 0.719 6.125 1 94.44 204 LEU A N 1
ATOM 1585 C CA . LEU A 1 204 ? 9.086 0.645 4.828 1 94.44 204 LEU A CA 1
ATOM 1586 C C . LEU A 1 204 ? 8.227 -0.61 4.73 1 94.44 204 LEU A C 1
ATOM 1588 O O . LEU A 1 204 ? 7.125 -0.571 4.176 1 94.44 204 LEU A O 1
ATOM 1592 N N . LEU A 1 205 ? 8.672 -1.708 5.281 1 94.31 205 LEU A N 1
ATOM 1593 C CA . LEU A 1 205 ? 7.887 -2.939 5.301 1 94.31 205 LEU A CA 1
ATOM 1594 C C . LEU A 1 205 ? 6.617 -2.768 6.125 1 94.31 205 LEU A C 1
ATOM 1596 O O . LEU A 1 205 ? 5.551 -3.248 5.738 1 94.31 205 LEU A O 1
ATOM 1600 N N . SER A 1 206 ? 6.762 -2.096 7.188 1 93.12 206 SER A N 1
ATOM 1601 C CA . SER A 1 206 ? 5.586 -1.821 8.016 1 93.12 206 SER A CA 1
ATOM 1602 C C . SER A 1 206 ? 4.559 -0.997 7.25 1 93.12 206 SER A C 1
ATOM 1604 O O . SER A 1 206 ? 3.352 -1.227 7.375 1 93.12 206 SER A O 1
ATOM 1606 N N . GLU A 1 207 ? 5.043 -0.056 6.52 1 93.88 207 GLU A N 1
ATOM 1607 C CA . GLU A 1 207 ? 4.152 0.771 5.715 1 93.88 207 GLU A CA 1
ATOM 1608 C C . GLU A 1 207 ? 3.455 -0.056 4.637 1 93.88 207 GLU A C 1
ATOM 1610 O O . GLU A 1 207 ? 2.264 0.13 4.375 1 93.88 207 GLU A O 1
ATOM 1615 N N . ILE A 1 208 ? 4.113 -0.916 4.043 1 95.19 208 ILE A N 1
ATOM 1616 C CA . ILE A 1 208 ? 3.533 -1.809 3.045 1 95.19 208 ILE A CA 1
ATOM 1617 C C . ILE A 1 208 ? 2.434 -2.654 3.684 1 95.19 208 ILE A C 1
ATOM 1619 O O . ILE A 1 208 ? 1.328 -2.756 3.146 1 95.19 208 ILE A O 1
ATOM 1623 N N . ASP A 1 209 ? 2.705 -3.205 4.801 1 94.75 209 ASP A N 1
ATOM 1624 C CA . ASP A 1 209 ? 1.72 -4.027 5.492 1 94.75 209 ASP A CA 1
ATOM 1625 C C . ASP A 1 209 ? 0.466 -3.223 5.828 1 94.75 209 ASP A C 1
ATOM 1627 O O . ASP A 1 209 ? -0.654 -3.713 5.668 1 94.75 209 ASP A O 1
ATOM 1631 N N . ARG A 1 210 ? 0.718 -2.066 6.266 1 93.19 210 ARG A N 1
ATOM 1632 C CA . ARG A 1 210 ? -0.411 -1.202 6.594 1 93.19 210 ARG A CA 1
ATOM 1633 C C . ARG A 1 210 ? -1.265 -0.925 5.359 1 93.19 210 ARG A C 1
ATOM 1635 O O . ARG A 1 210 ? -2.492 -1.032 5.41 1 93.19 210 ARG A O 1
ATOM 1642 N N . LEU A 1 211 ? -0.644 -0.524 4.266 1 94.56 211 LEU A N 1
ATOM 1643 C CA . LEU A 1 211 ? -1.36 -0.232 3.029 1 94.56 211 LEU A CA 1
ATOM 1644 C C . LEU A 1 211 ? -2.129 -1.455 2.545 1 94.56 211 LEU A C 1
ATOM 1646 O O . LEU A 1 211 ? -3.258 -1.333 2.062 1 94.56 211 LEU A O 1
ATOM 1650 N N . ARG A 1 212 ? -1.584 -2.588 2.734 1 95.12 212 ARG A N 1
ATOM 1651 C CA . ARG A 1 212 ? -2.244 -3.83 2.346 1 95.12 212 ARG A CA 1
ATOM 1652 C C . ARG A 1 212 ? -3.496 -4.07 3.184 1 95.12 212 ARG A C 1
ATOM 1654 O O . ARG A 1 212 ? -4.543 -4.449 2.652 1 95.12 212 ARG A O 1
ATOM 1661 N N . GLN A 1 213 ? -3.35 -3.855 4.414 1 93.25 213 GLN A N 1
ATOM 1662 C CA . GLN A 1 213 ? -4.492 -4.02 5.305 1 93.25 213 GLN A CA 1
ATOM 1663 C C . GLN A 1 213 ? -5.617 -3.059 4.938 1 93.25 213 GLN A C 1
ATOM 1665 O O . GLN A 1 213 ? -6.785 -3.453 4.867 1 93.25 213 GLN A O 1
ATOM 1670 N N . GLU A 1 214 ? -5.242 -1.877 4.715 1 91.56 214 GLU A N 1
ATOM 1671 C CA . GLU A 1 214 ? -6.246 -0.879 4.355 1 91.56 214 GLU A CA 1
ATOM 1672 C C . GLU A 1 214 ? -6.867 -1.185 2.992 1 91.56 214 GLU A C 1
ATOM 1674 O O . GLU A 1 214 ? -8.062 -0.954 2.781 1 91.56 214 GLU A O 1
ATOM 1679 N N . TYR A 1 215 ? -6.109 -1.624 2.113 1 93.5 215 TYR A N 1
ATOM 1680 C CA . TYR A 1 215 ? -6.617 -2.039 0.811 1 93.5 215 TYR A CA 1
ATOM 1681 C C . TYR A 1 215 ? -7.66 -3.137 0.957 1 93.5 215 TYR A C 1
ATOM 1683 O O . TYR A 1 215 ? -8.727 -3.076 0.337 1 93.5 215 TYR A O 1
ATOM 1691 N N . ARG A 1 216 ? -7.406 -4.129 1.776 1 92.25 216 ARG A N 1
ATOM 1692 C CA . ARG A 1 216 ? -8.344 -5.23 1.996 1 92.25 216 ARG A CA 1
ATOM 1693 C C . ARG A 1 216 ? -9.664 -4.723 2.562 1 92.25 216 ARG A C 1
ATOM 1695 O O . ARG A 1 216 ? -10.734 -5.16 2.141 1 92.25 216 ARG A O 1
ATOM 1702 N N . LYS A 1 217 ? -9.539 -3.836 3.453 1 87.94 217 LYS A N 1
ATOM 1703 C CA . LYS A 1 217 ? -10.734 -3.25 4.047 1 87.94 217 LYS A CA 1
ATOM 1704 C C . LYS A 1 217 ? -11.578 -2.533 2.994 1 87.94 217 LYS A C 1
ATOM 1706 O O . LYS A 1 217 ? -12.797 -2.719 2.934 1 87.94 217 LYS A O 1
ATOM 1711 N N . LEU A 1 218 ? -10.906 -1.77 2.203 1 89.56 218 LEU A N 1
ATOM 1712 C CA . LEU A 1 218 ? -11.594 -1.017 1.157 1 89.56 218 LEU A CA 1
ATOM 1713 C C . LEU A 1 218 ? -12.227 -1.955 0.136 1 89.56 218 LEU A C 1
ATOM 1715 O O . LEU A 1 218 ? -13.359 -1.737 -0.293 1 89.56 218 LEU A O 1
ATOM 1719 N N . ALA A 1 219 ? -11.531 -2.996 -0.194 1 87.75 219 ALA A N 1
ATOM 1720 C CA . ALA A 1 219 ? -12.023 -3.971 -1.165 1 87.75 219 ALA A CA 1
ATOM 1721 C C . ALA A 1 219 ? -13.25 -4.707 -0.635 1 87.75 219 ALA A C 1
ATOM 1723 O O . ALA A 1 219 ? -14.18 -5 -1.39 1 87.75 219 ALA A O 1
ATOM 1724 N N . ALA A 1 220 ? -13.242 -5.004 0.582 1 84.44 220 ALA A N 1
ATOM 1725 C CA . ALA A 1 220 ? -14.375 -5.699 1.204 1 84.44 220 ALA A CA 1
ATOM 1726 C C . ALA A 1 220 ? -15.625 -4.824 1.203 1 84.44 220 ALA A C 1
ATOM 1728 O O . ALA A 1 220 ? -16.734 -5.328 1.08 1 84.44 220 ALA A O 1
ATOM 1729 N N . GLN A 1 221 ? -15.469 -3.545 1.294 1 77.62 221 GLN A N 1
ATOM 1730 C CA . GLN A 1 221 ? -16.578 -2.602 1.3 1 77.62 221 GLN A CA 1
ATOM 1731 C C . GLN A 1 221 ? -17.188 -2.461 -0.093 1 77.62 221 GLN A C 1
ATOM 1733 O O . GLN A 1 221 ? -18.391 -2.229 -0.231 1 77.62 221 GLN A O 1
ATOM 1738 N N . ASN A 1 222 ? -16.453 -2.621 -1.127 1 70.5 222 ASN A N 1
ATOM 1739 C CA . ASN A 1 222 ? -16.922 -2.518 -2.51 1 70.5 222 ASN A CA 1
ATOM 1740 C C . ASN A 1 222 ? -17.719 -3.748 -2.932 1 70.5 222 ASN A C 1
ATOM 1742 O O . ASN A 1 222 ? -18.609 -3.654 -3.768 1 70.5 222 ASN A O 1
ATOM 1746 N N . ARG A 1 223 ? -17.453 -5.012 -2.473 1 62.78 223 ARG A N 1
ATOM 1747 C CA . ARG A 1 223 ? -18.172 -6.238 -2.781 1 62.78 223 ARG A CA 1
ATOM 1748 C C . ARG A 1 223 ? -19.594 -6.184 -2.242 1 62.78 223 ARG A C 1
ATOM 1750 O O . ARG A 1 223 ? -20.531 -6.68 -2.881 1 62.78 223 ARG A O 1
ATOM 1757 N N . ASN A 1 224 ? -19.891 -5.707 -1.107 1 52.34 224 ASN A N 1
ATOM 1758 C CA . ASN A 1 224 ? -21.203 -5.637 -0.487 1 52.34 224 ASN A CA 1
ATOM 1759 C C . ASN A 1 224 ? -22.125 -4.676 -1.233 1 52.34 224 ASN A C 1
ATOM 1761 O O . ASN A 1 224 ? -23.344 -4.848 -1.224 1 52.34 224 ASN A O 1
ATOM 1765 N N . ILE A 1 225 ? -21.719 -3.857 -1.99 1 46.31 225 ILE A N 1
ATOM 1766 C CA . ILE A 1 225 ? -22.562 -2.918 -2.725 1 46.31 225 ILE A CA 1
ATOM 1767 C C . ILE A 1 225 ? -23.031 -3.559 -4.027 1 46.31 225 ILE A C 1
ATOM 1769 O O . ILE A 1 225 ? -24.156 -3.316 -4.473 1 46.31 225 ILE A O 1
ATOM 1773 N N . GLY A 1 226 ? -22.438 -4.512 -4.703 1 40.16 226 GLY A N 1
ATOM 1774 C CA . GLY A 1 226 ? -22.875 -5.121 -5.953 1 40.16 226 GLY A CA 1
ATOM 1775 C C . GLY A 1 226 ? -23.953 -6.168 -5.766 1 40.16 226 GLY A C 1
ATOM 1776 O O . GLY A 1 226 ? -24.609 -6.566 -6.727 1 40.16 226 GLY A O 1
ATOM 1777 N N . VAL A 1 227 ? -24.078 -6.926 -4.684 1 38.53 227 VAL A N 1
ATOM 1778 C CA . VAL A 1 227 ? -25.062 -7.996 -4.523 1 38.53 227 VAL A CA 1
ATOM 1779 C C . VAL A 1 227 ? -26.422 -7.398 -4.227 1 38.53 227 VAL A C 1
ATOM 1781 O O . VAL A 1 227 ? -27.453 -8.094 -4.309 1 38.53 227 VAL A O 1
ATOM 1784 N N . GLY A 1 228 ? -26.531 -6.207 -3.787 1 35.19 228 GLY A N 1
ATOM 1785 C CA . GLY A 1 228 ? -27.844 -5.758 -3.357 1 35.19 228 GLY A CA 1
ATOM 1786 C C . GLY A 1 228 ? -28.812 -5.57 -4.508 1 35.19 228 GLY A C 1
ATOM 1787 O O . GLY A 1 228 ? -30.031 -5.531 -4.301 1 35.19 228 GLY A O 1
ATOM 1788 N N . GLU A 1 229 ? -28.375 -5.07 -5.594 1 33.97 229 GLU A N 1
ATOM 1789 C CA . GLU A 1 229 ? -29.5 -4.57 -6.371 1 33.97 229 GLU A CA 1
ATOM 1790 C C . GLU A 1 229 ? -30.062 -5.656 -7.285 1 33.97 229 GLU A C 1
ATOM 1792 O O . GLU A 1 229 ? -30.969 -5.391 -8.086 1 33.97 229 GLU A O 1
ATOM 1797 N N . ARG A 1 230 ? -29.516 -6.922 -7.324 1 34.66 230 ARG A N 1
ATOM 1798 C CA . ARG A 1 230 ? -30.188 -7.684 -8.383 1 34.66 230 ARG A CA 1
ATOM 1799 C C . ARG A 1 230 ? -31.562 -8.164 -7.934 1 34.66 230 ARG A C 1
ATOM 1801 O O . ARG A 1 230 ? -32.188 -8.984 -8.609 1 34.66 230 ARG A O 1
ATOM 1808 N N . SER A 1 231 ? -32 -8 -6.625 1 30.44 231 SER A N 1
ATOM 1809 C CA . SER A 1 231 ? -33.156 -8.852 -6.332 1 30.44 231 SER A CA 1
ATOM 1810 C C . SER A 1 231 ? -34.344 -8.516 -7.234 1 30.44 231 SER A C 1
ATOM 1812 O O . SER A 1 231 ? -35 -9.414 -7.773 1 30.44 231 SER A O 1
ATOM 1814 N N . GLU A 1 232 ? -35.156 -7.57 -6.836 1 30.88 232 GLU A N 1
ATOM 1815 C CA . GLU A 1 232 ? -36.594 -7.824 -6.734 1 30.88 232 GLU A CA 1
ATOM 1816 C C . GLU A 1 232 ? -37.281 -7.621 -8.078 1 30.88 232 GLU A C 1
ATOM 1818 O O . GLU A 1 232 ? -37.781 -6.527 -8.375 1 30.88 232 GLU A O 1
ATOM 1823 N N . SER A 1 233 ? -36.594 -7.852 -9.18 1 25.25 233 SER A N 1
ATOM 1824 C CA . SER A 1 233 ? -37.406 -7.457 -10.32 1 25.25 233 SER A CA 1
ATOM 1825 C C . SER A 1 233 ? -38.719 -8.25 -10.359 1 25.25 233 SER A C 1
ATOM 1827 O O . SER A 1 233 ? -39.781 -7.664 -10.398 1 25.25 233 SER A O 1
ATOM 1829 N N . CYS A 1 234 ? -39.125 -8.945 -11.531 1 26.5 234 CYS A N 1
ATOM 1830 C CA . CYS A 1 234 ? -40.281 -8.914 -12.438 1 26.5 234 CYS A CA 1
ATOM 1831 C C . CYS A 1 234 ? -41.25 -10.055 -12.141 1 26.5 234 CYS A C 1
ATOM 1833 O O . CYS A 1 234 ? -41.031 -11.188 -12.562 1 26.5 234 CYS A O 1
ATOM 1835 N N . GLU A 1 235 ? -41.469 -10.484 -10.867 1 27.48 235 GLU A N 1
ATOM 1836 C CA . GLU A 1 235 ? -42.531 -11.469 -10.844 1 27.48 235 GLU A CA 1
ATOM 1837 C C . GLU A 1 235 ? -43.781 -10.938 -11.531 1 27.48 235 GLU A C 1
ATOM 1839 O O . GLU A 1 235 ? -44.375 -9.945 -11.086 1 27.48 235 GLU A O 1
ATOM 1844 N N . SER A 1 236 ? -43.812 -10.922 -12.953 1 26.97 236 SER A N 1
ATOM 1845 C CA . SER A 1 236 ? -44.969 -10.688 -13.781 1 26.97 236 SER A CA 1
ATOM 1846 C C . SER A 1 236 ? -46.156 -11.523 -13.305 1 26.97 236 SER A C 1
ATOM 1848 O O . SER A 1 236 ? -46 -12.688 -12.938 1 26.97 236 SER A O 1
ATOM 1850 N N . THR A 1 237 ? -47.25 -10.883 -12.773 1 26.19 237 THR A N 1
ATOM 1851 C CA . THR A 1 237 ? -48.625 -11.219 -12.492 1 26.19 237 THR A CA 1
ATOM 1852 C C . THR A 1 237 ? -49.281 -11.875 -13.711 1 26.19 237 THR A C 1
ATOM 1854 O O . THR A 1 237 ? -49.469 -11.234 -14.742 1 26.19 237 THR A O 1
ATOM 1857 N N . THR A 1 238 ? -48.875 -13.023 -14.219 1 24.09 238 THR A N 1
ATOM 1858 C CA . THR A 1 238 ? -49.75 -13.758 -15.133 1 24.09 238 THR A CA 1
ATOM 1859 C C . THR A 1 238 ? -51.125 -13.984 -14.516 1 24.09 238 THR A C 1
ATOM 1861 O O . THR A 1 238 ? -51.25 -14.688 -13.508 1 24.09 238 THR A O 1
ATOM 1864 N N . THR A 1 239 ? -51.906 -12.836 -14.5 1 23.17 239 THR A N 1
ATOM 1865 C CA . THR A 1 239 ? -53.344 -13.07 -14.773 1 23.17 239 THR A CA 1
ATOM 1866 C C . THR A 1 239 ? -53.531 -13.578 -16.203 1 23.17 239 THR A C 1
ATOM 1868 O O . THR A 1 239 ? -52.969 -13.008 -17.156 1 23.17 239 THR A O 1
ATOM 1871 N N . VAL B 1 1 ? 19.031 -22.234 -1.919 1 82.94 1 VAL B N 1
ATOM 1872 C CA . VAL B 1 1 ? 19.25 -21.359 -0.78 1 82.94 1 VAL B CA 1
ATOM 1873 C C . VAL B 1 1 ? 19.406 -22.188 0.492 1 82.94 1 VAL B C 1
ATOM 1875 O O . VAL B 1 1 ? 18.484 -22.891 0.907 1 82.94 1 VAL B O 1
ATOM 1878 N N . PRO B 1 2 ? 20.5 -22.172 0.993 1 82.5 2 PRO B N 1
ATOM 1879 C CA . PRO B 1 2 ? 20.766 -23 2.166 1 82.5 2 PRO B CA 1
ATOM 1880 C C . PRO B 1 2 ? 19.875 -22.656 3.352 1 82.5 2 PRO B C 1
ATOM 1882 O O . PRO B 1 2 ? 19.562 -21.484 3.574 1 82.5 2 PRO B O 1
ATOM 1885 N N . GLY B 1 3 ? 19.391 -23.719 4.047 1 84.75 3 GLY B N 1
ATOM 1886 C CA . GLY B 1 3 ? 18.672 -23.516 5.297 1 84.75 3 GLY B CA 1
ATOM 1887 C C . GLY B 1 3 ? 17.172 -23.484 5.125 1 84.75 3 GLY B C 1
ATOM 1888 O O . GLY B 1 3 ? 16.422 -23.594 6.105 1 84.75 3 GLY B O 1
ATOM 1889 N N . LEU B 1 4 ? 16.766 -23.375 3.932 1 89.38 4 LEU B N 1
ATOM 1890 C CA . LEU B 1 4 ? 15.328 -23.375 3.719 1 89.38 4 LEU B CA 1
ATOM 1891 C C . LEU B 1 4 ? 14.781 -24.797 3.793 1 89.38 4 LEU B C 1
ATOM 1893 O O . LEU B 1 4 ? 15.391 -25.734 3.275 1 89.38 4 LEU B O 1
ATOM 1897 N N . GLU B 1 5 ? 13.641 -24.859 4.477 1 93.19 5 GLU B N 1
ATOM 1898 C CA . GLU B 1 5 ? 12.953 -26.141 4.488 1 93.19 5 GLU B CA 1
ATOM 1899 C C . GLU B 1 5 ? 12.547 -26.562 3.08 1 93.19 5 GLU B C 1
ATOM 1901 O O . GLU B 1 5 ? 12.156 -25.719 2.264 1 93.19 5 GLU B O 1
ATOM 1906 N N . SER B 1 6 ? 12.68 -27.953 2.826 1 94.12 6 SER B N 1
ATOM 1907 C CA . SER B 1 6 ? 12.312 -28.484 1.516 1 94.12 6 SER B CA 1
ATOM 1908 C C . SER B 1 6 ? 11.391 -29.703 1.644 1 94.12 6 SER B C 1
ATOM 1910 O O . SER B 1 6 ? 11.648 -30.594 2.445 1 94.12 6 SER B O 1
ATOM 1912 N N . GLN B 1 7 ? 10.367 -29.656 0.866 1 95.75 7 GLN B N 1
ATOM 1913 C CA . GLN B 1 7 ? 9.438 -30.781 0.733 1 95.75 7 GLN B CA 1
ATOM 1914 C C . GLN B 1 7 ? 8.633 -30.672 -0.561 1 95.75 7 GLN B C 1
ATOM 1916 O O . GLN B 1 7 ? 8.523 -29.594 -1.145 1 95.75 7 GLN B O 1
ATOM 1921 N N . THR B 1 8 ? 8.133 -31.812 -0.973 1 97.06 8 THR B N 1
ATOM 1922 C CA . THR B 1 8 ? 7.406 -31.844 -2.236 1 97.06 8 THR B CA 1
ATOM 1923 C C . THR B 1 8 ? 6.129 -31.016 -2.141 1 97.06 8 THR B C 1
ATOM 1925 O O . THR B 1 8 ? 6.086 -29.875 -2.6 1 97.06 8 THR B O 1
ATOM 1928 N N . PHE B 1 9 ? 5.141 -31.516 -1.348 1 98 9 PHE B N 1
ATOM 1929 C CA . PHE B 1 9 ? 3.885 -30.797 -1.154 1 98 9 PHE B CA 1
ATOM 1930 C C . PHE B 1 9 ? 3.891 -30.031 0.168 1 98 9 PHE B C 1
ATOM 1932 O O . PHE B 1 9 ? 4.516 -30.484 1.138 1 98 9 PHE B O 1
ATOM 1939 N N . TRP B 1 10 ? 3.225 -28.891 0.138 1 97.62 10 TRP B N 1
ATOM 1940 C CA . TRP B 1 10 ? 3.148 -28.016 1.306 1 97.62 10 TRP B CA 1
ATOM 1941 C C . TRP B 1 10 ? 1.708 -27.875 1.785 1 97.62 10 TRP B C 1
ATOM 1943 O O . TRP B 1 10 ? 0.768 -28.031 1.005 1 97.62 10 TRP B O 1
ATOM 1953 N N . ASN B 1 11 ? 1.585 -27.609 3.092 1 97 11 ASN B N 1
ATOM 1954 C CA . ASN B 1 11 ? 0.296 -27.188 3.631 1 97 11 ASN B CA 1
ATOM 1955 C C . ASN B 1 11 ? -0.094 -25.797 3.135 1 97 11 ASN B C 1
ATOM 1957 O O . ASN B 1 11 ? 0.55 -24.797 3.482 1 97 11 ASN B O 1
ATOM 1961 N N . CYS B 1 12 ? -1.224 -25.781 2.43 1 97.56 12 CYS B N 1
ATOM 1962 C CA . CYS B 1 12 ? -1.616 -24.547 1.751 1 97.56 12 CYS B CA 1
ATOM 1963 C C . CYS B 1 12 ? -2.059 -23.484 2.754 1 97.56 12 CYS B C 1
ATOM 1965 O O . CYS B 1 12 ? -2.119 -22.312 2.424 1 97.56 12 CYS B O 1
ATOM 1967 N N . SER B 1 13 ? -2.326 -23.844 4.004 1 96.06 13 SER B N 1
ATOM 1968 C CA . SER B 1 13 ? -2.771 -22.891 5.016 1 96.06 13 SER B CA 1
ATOM 1969 C C . SER B 1 13 ? -1.657 -21.922 5.395 1 96.06 13 SER B C 1
ATOM 1971 O O . SER B 1 13 ? -1.906 -20.906 6.039 1 96.06 13 SER B O 1
ATOM 1973 N N . ARG B 1 14 ? -0.477 -22.188 4.926 1 95.5 14 ARG B N 1
ATOM 1974 C CA . ARG B 1 14 ? 0.643 -21.281 5.121 1 95.5 14 ARG B CA 1
ATOM 1975 C C . ARG B 1 14 ? 0.41 -19.953 4.391 1 95.5 14 ARG B C 1
ATOM 1977 O O . ARG B 1 14 ? 1.051 -18.953 4.695 1 95.5 14 ARG B O 1
ATOM 1984 N N . TRP B 1 15 ? -0.418 -19.969 3.424 1 97.06 15 TRP B N 1
ATOM 1985 C CA . TRP B 1 15 ? -0.835 -18.781 2.688 1 97.06 15 TRP B CA 1
ATOM 1986 C C . TRP B 1 15 ? -2.322 -18.5 2.889 1 97.06 15 TRP B C 1
ATOM 1988 O O . TRP B 1 15 ? -3.15 -18.906 2.068 1 97.06 15 TRP B O 1
ATOM 1998 N N . PRO B 1 16 ? -2.619 -17.688 3.883 1 94.94 16 PRO B N 1
ATOM 1999 C CA . PRO B 1 16 ? -4.012 -17.547 4.312 1 94.94 16 PRO B CA 1
ATOM 2000 C C . PRO B 1 16 ? -4.91 -16.969 3.219 1 94.94 16 PRO B C 1
ATOM 2002 O O . PRO B 1 16 ? -6.109 -17.266 3.188 1 94.94 16 PRO B O 1
ATOM 2005 N N . PHE B 1 17 ? -4.348 -16.297 2.324 1 96.31 17 PHE B N 1
ATOM 2006 C CA . PHE B 1 17 ? -5.18 -15.656 1.316 1 96.31 17 PHE B CA 1
ATOM 2007 C C . PHE B 1 17 ? -5.746 -16.688 0.347 1 96.31 17 PHE B C 1
ATOM 2009 O O . PHE B 1 17 ? -6.664 -16.391 -0.42 1 96.31 17 PHE B O 1
ATOM 2016 N N . LEU B 1 18 ? -5.285 -17.906 0.355 1 98.12 18 LEU B N 1
ATOM 2017 C CA . LEU B 1 18 ? -5.746 -18.938 -0.559 1 98.12 18 LEU B CA 1
ATOM 2018 C C . LEU B 1 18 ?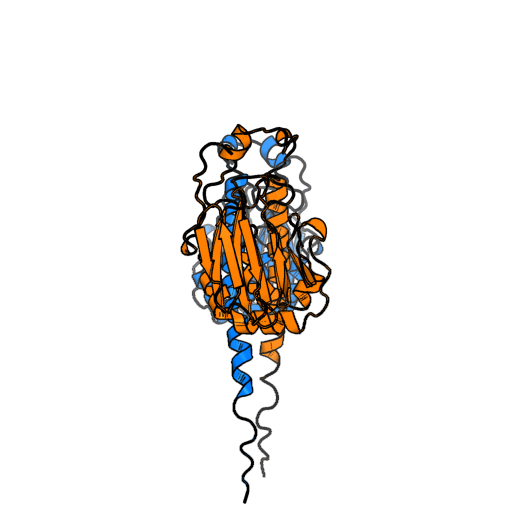 -7.195 -19.328 -0.268 1 98.12 18 LEU B C 1
ATOM 2020 O O . LEU B 1 18 ? -7.938 -19.688 -1.178 1 98.12 18 LEU B O 1
ATOM 2024 N N . ALA B 1 19 ? -7.59 -19.219 1.001 1 96.56 19 ALA B N 1
ATOM 2025 C CA . ALA B 1 19 ? -8.977 -19.531 1.35 1 96.56 19 ALA B CA 1
ATOM 2026 C C . ALA B 1 19 ? -9.945 -18.609 0.615 1 96.56 19 ALA B C 1
ATOM 2028 O O . ALA B 1 19 ? -10.969 -19.062 0.101 1 96.56 19 ALA B O 1
ATOM 2029 N N . SER B 1 20 ? -9.602 -17.391 0.559 1 95.56 20 SER B N 1
ATOM 2030 C CA . SER B 1 20 ? -10.445 -16.438 -0.148 1 95.56 20 SER B CA 1
ATOM 2031 C C . SER B 1 20 ? -10.461 -16.719 -1.646 1 95.56 20 SER B C 1
ATOM 2033 O O . SER B 1 20 ? -11.492 -16.531 -2.305 1 95.56 20 SER B O 1
ATOM 2035 N N . LEU B 1 21 ? -9.398 -17.141 -2.162 1 97.75 21 LEU B N 1
ATOM 2036 C CA . LEU B 1 21 ? -9.336 -17.453 -3.582 1 97.75 21 LEU B CA 1
ATOM 2037 C C . LEU B 1 21 ? -10.188 -18.688 -3.898 1 97.75 21 LEU B C 1
ATOM 2039 O O . LEU B 1 21 ? -10.922 -18.703 -4.887 1 97.75 21 LEU B O 1
ATOM 2043 N N . GLU B 1 22 ? -10.07 -19.672 -3.047 1 98.38 22 GLU B N 1
ATOM 2044 C CA . GLU B 1 22 ? -10.914 -20.859 -3.232 1 98.38 22 GLU B CA 1
ATOM 2045 C C . GLU B 1 22 ? -12.391 -20.484 -3.211 1 98.38 22 GLU B C 1
ATOM 2047 O O . GLU B 1 22 ? -13.164 -20.938 -4.07 1 98.38 22 GLU B O 1
ATOM 2052 N N . ALA B 1 23 ? -12.734 -19.656 -2.285 1 97.12 23 ALA B N 1
ATOM 2053 C CA . ALA B 1 23 ? -14.125 -19.25 -2.141 1 97.12 23 ALA B CA 1
ATOM 2054 C C . ALA B 1 23 ? -14.586 -18.438 -3.352 1 97.12 23 ALA B C 1
ATOM 2056 O O . ALA B 1 23 ? -15.766 -18.469 -3.711 1 97.12 23 ALA B O 1
ATOM 2057 N N . ALA B 1 24 ? -13.711 -17.812 -4.027 1 97.25 24 ALA B N 1
ATOM 2058 C CA . ALA B 1 24 ? -14.055 -16.906 -5.121 1 97.25 24 ALA B CA 1
ATOM 2059 C C . ALA B 1 24 ? -13.898 -17.594 -6.473 1 97.25 24 ALA B C 1
ATOM 2061 O O . ALA B 1 24 ? -13.93 -16.938 -7.52 1 97.25 24 ALA B O 1
ATOM 2062 N N . THR B 1 25 ? -13.727 -18.906 -6.508 1 98.25 25 THR B N 1
ATOM 2063 C CA . THR B 1 25 ? -13.422 -19.672 -7.715 1 98.25 25 THR B CA 1
ATOM 2064 C C . THR B 1 25 ? -14.422 -19.344 -8.82 1 98.25 25 THR B C 1
ATOM 2066 O O . THR B 1 25 ? -14.039 -19.047 -9.953 1 98.25 25 THR B O 1
ATOM 2069 N N . PRO B 1 26 ? -15.766 -19.297 -8.508 1 97.75 26 PRO B N 1
ATOM 2070 C CA . PRO B 1 26 ? -16.703 -19.016 -9.594 1 97.75 26 PRO B CA 1
ATOM 2071 C C . PRO B 1 26 ? -16.516 -17.625 -10.188 1 97.75 26 PRO B C 1
ATOM 2073 O O . PRO B 1 26 ? -16.594 -17.453 -11.414 1 97.75 26 PRO B O 1
ATOM 2076 N N . MET B 1 27 ? -16.266 -16.688 -9.352 1 96.62 27 MET B N 1
ATOM 2077 C CA . MET B 1 27 ? -16.062 -15.305 -9.805 1 96.62 27 MET B CA 1
ATOM 2078 C C . MET B 1 27 ? -14.805 -15.188 -10.648 1 96.62 27 MET B C 1
ATOM 2080 O O . MET B 1 27 ? -14.82 -14.555 -11.711 1 96.62 27 MET B O 1
ATOM 2084 N N . ILE B 1 28 ? -13.766 -15.805 -10.211 1 97.38 28 ILE B N 1
ATOM 2085 C CA . ILE B 1 28 ? -12.5 -15.766 -10.938 1 97.38 28 ILE B CA 1
ATOM 2086 C C . ILE B 1 28 ? -12.672 -16.422 -12.305 1 97.38 28 ILE B C 1
ATOM 2088 O O . ILE B 1 28 ? -12.227 -15.891 -13.32 1 97.38 28 ILE B O 1
ATOM 2092 N N . LEU B 1 29 ? -13.328 -17.594 -12.32 1 97.38 29 LEU B N 1
ATOM 2093 C CA . LEU B 1 29 ? -13.555 -18.312 -13.562 1 97.38 29 LEU B CA 1
ATOM 2094 C C . LEU B 1 29 ? -14.352 -17.469 -14.555 1 97.38 29 LEU B C 1
ATOM 2096 O O . LEU B 1 29 ? -14.023 -17.422 -15.742 1 97.38 29 LEU B O 1
ATOM 2100 N N . GLU B 1 30 ? -15.32 -16.797 -14.07 1 96.44 30 GLU B N 1
ATOM 2101 C CA . GLU B 1 30 ? -16.141 -15.93 -14.93 1 96.44 30 GLU B CA 1
ATOM 2102 C C . GLU B 1 30 ? -15.289 -14.836 -15.57 1 96.44 30 GLU B C 1
ATOM 2104 O O . GLU B 1 30 ? -15.398 -14.586 -16.766 1 96.44 30 GLU B O 1
ATOM 2109 N N . GLU B 1 31 ? -14.438 -14.234 -14.805 1 96.31 31 GLU B N 1
ATOM 2110 C CA . GLU B 1 31 ? -13.602 -13.172 -15.336 1 96.31 31 GLU B CA 1
ATOM 2111 C C . GLU B 1 31 ? -12.586 -13.719 -16.344 1 96.31 31 GLU B C 1
ATOM 2113 O O . GLU B 1 31 ? -12.289 -13.078 -17.344 1 96.31 31 GLU B O 1
ATOM 2118 N N . VAL B 1 32 ? -12.07 -14.914 -16.047 1 95.38 32 VAL B N 1
ATOM 2119 C CA . VAL B 1 32 ? -11.102 -15.531 -16.953 1 95.38 32 VAL B CA 1
ATOM 2120 C C . VAL B 1 32 ? -11.758 -15.797 -18.312 1 95.38 32 VAL B C 1
ATOM 2122 O O . VAL B 1 32 ? -11.18 -15.492 -19.359 1 95.38 32 VAL B O 1
ATOM 2125 N N . GLN B 1 33 ? -12.891 -16.266 -18.281 1 93.38 33 GLN B N 1
ATOM 2126 C CA . GLN B 1 33 ? -13.594 -16.625 -19.516 1 93.38 33 GLN B CA 1
ATOM 2127 C C . GLN B 1 33 ? -13.969 -15.391 -20.312 1 93.38 33 GLN B C 1
ATOM 2129 O O . GLN B 1 33 ? -13.992 -15.43 -21.547 1 93.38 33 GLN B O 1
ATOM 2134 N N . ALA B 1 34 ? -14.203 -14.352 -19.594 1 91.5 34 ALA B N 1
ATOM 2135 C CA . ALA B 1 34 ? -14.578 -13.109 -20.25 1 91.5 34 ALA B CA 1
ATOM 2136 C C . ALA B 1 34 ? -13.352 -12.406 -20.828 1 91.5 34 ALA B C 1
ATOM 2138 O O . ALA B 1 34 ? -13.453 -11.672 -21.828 1 91.5 34 ALA B O 1
ATOM 2139 N N . ALA B 1 35 ? -12.258 -12.594 -20.203 1 83.25 35 ALA B N 1
ATOM 2140 C CA . ALA B 1 35 ? -11.055 -11.852 -20.562 1 83.25 35 ALA B CA 1
ATOM 2141 C C . ALA B 1 35 ? -10.305 -12.531 -21.703 1 83.25 35 ALA B C 1
ATOM 2143 O O . ALA B 1 35 ? -9.289 -12.023 -22.172 1 83.25 35 ALA B O 1
ATOM 2144 N N . ALA B 1 36 ? -10.828 -13.047 -22.516 1 65.44 36 ALA B N 1
ATOM 2145 C CA . ALA B 1 36 ? -10.43 -13.93 -23.609 1 65.44 36 ALA B CA 1
ATOM 2146 C C . ALA B 1 36 ? -9.227 -13.367 -24.359 1 65.44 36 ALA B C 1
ATOM 2148 O O . ALA B 1 36 ? -9.25 -12.227 -24.812 1 65.44 36 ALA B O 1
ATOM 2149 N N . GLU B 1 37 ? -7.969 -13.688 -24.078 1 78.81 37 GLU B N 1
ATOM 2150 C CA . GLU B 1 37 ? -6.844 -13.578 -25 1 78.81 37 GLU B CA 1
ATOM 2151 C C . GLU B 1 37 ? -5.66 -14.414 -24.531 1 78.81 37 GLU B C 1
ATOM 2153 O O . GLU B 1 37 ? -4.625 -13.867 -24.141 1 78.81 37 GLU B O 1
ATOM 2158 N N . PHE B 1 38 ? -5.914 -15.836 -24.75 1 78.12 38 PHE B N 1
ATOM 2159 C CA . PHE B 1 38 ? -4.875 -16.75 -24.297 1 78.12 38 PHE B CA 1
ATOM 2160 C C . PHE B 1 38 ? -3.793 -16.906 -25.359 1 78.12 38 PHE B C 1
ATOM 2162 O O . PHE B 1 38 ? -4.074 -16.812 -26.562 1 78.12 38 PHE B O 1
ATOM 2169 N N . MET B 1 39 ? -2.602 -17.031 -24.891 1 74.94 39 MET B N 1
ATOM 2170 C CA . MET B 1 39 ? -1.456 -17.312 -25.734 1 74.94 39 MET B CA 1
ATOM 2171 C C . MET B 1 39 ? -0.902 -18.703 -25.453 1 74.94 39 MET B C 1
ATOM 2173 O O . MET B 1 39 ? -1.176 -19.281 -24.406 1 74.94 39 MET B O 1
ATOM 2177 N N . SER B 1 40 ? -0.201 -19.312 -26.5 1 72.38 40 SER B N 1
ATOM 2178 C CA . SER B 1 40 ? 0.421 -20.609 -26.266 1 72.38 40 SER B CA 1
ATOM 2179 C C . SER B 1 40 ? 1.423 -20.547 -25.125 1 72.38 40 SER B C 1
ATOM 2181 O O . SER B 1 40 ? 2.252 -19.641 -25.062 1 72.38 40 SER B O 1
ATOM 2183 N N . ALA B 1 41 ? 1.311 -21.531 -24.312 1 76.62 41 ALA B N 1
ATOM 2184 C CA . ALA B 1 41 ? 2.17 -21.562 -23.125 1 76.62 41 ALA B CA 1
ATOM 2185 C C . ALA B 1 41 ? 3.402 -22.422 -23.375 1 76.62 41 ALA B C 1
ATOM 2187 O O . ALA B 1 41 ? 3.289 -23.562 -23.828 1 76.62 41 ALA B O 1
ATOM 2188 N N . TYR B 1 42 ? 4.523 -21.969 -22.938 1 63.28 42 TYR B N 1
ATOM 2189 C CA . TYR B 1 42 ? 5.797 -22.688 -22.906 1 63.28 42 TYR B CA 1
ATOM 2190 C C . TYR B 1 42 ? 5.832 -23.797 -23.938 1 63.28 42 TYR B C 1
ATOM 2192 O O . TYR B 1 42 ? 5.828 -24.984 -23.578 1 63.28 42 TYR B O 1
ATOM 2200 N N . PRO B 1 43 ? 6.039 -23.594 -25.078 1 60.88 43 PRO B N 1
ATOM 2201 C CA . PRO B 1 43 ? 5.934 -24.594 -26.141 1 60.88 43 PRO B CA 1
ATOM 2202 C C . PRO B 1 43 ? 6.875 -25.781 -25.922 1 60.88 43 PRO B C 1
ATOM 2204 O O . PRO B 1 43 ? 6.547 -26.906 -26.297 1 60.88 43 PRO B O 1
ATOM 2207 N N . TYR B 1 44 ? 7.883 -25.609 -25.156 1 60.84 44 TYR B N 1
ATOM 2208 C CA . TYR B 1 44 ? 8.859 -26.672 -25 1 60.84 44 TYR B CA 1
ATOM 2209 C C . TYR B 1 44 ? 8.445 -27.641 -23.891 1 60.84 44 TYR B C 1
ATOM 2211 O O . TYR B 1 44 ? 8.953 -28.75 -23.812 1 60.84 44 TYR B O 1
ATOM 2219 N N . LEU B 1 45 ? 7.605 -27.219 -23.031 1 65.56 45 LEU B N 1
ATOM 2220 C CA . LEU B 1 45 ? 7.195 -28.062 -21.922 1 65.56 45 LEU B CA 1
ATOM 2221 C C . LEU B 1 45 ? 5.941 -28.859 -22.266 1 65.56 45 LEU B C 1
ATOM 2223 O O . LEU B 1 45 ? 5.637 -29.859 -21.609 1 65.56 45 LEU B O 1
ATOM 2227 N N . LYS B 1 46 ? 5.297 -28.344 -23.281 1 71.62 46 LYS B N 1
ATOM 2228 C CA . LYS B 1 46 ? 4.078 -29.031 -23.703 1 71.62 46 LYS B CA 1
ATOM 2229 C C . LYS B 1 46 ? 4.406 -30.328 -24.438 1 71.62 46 LYS B C 1
ATOM 2231 O O . LYS B 1 46 ? 5.082 -30.312 -25.469 1 71.62 46 LYS B O 1
ATOM 2236 N N . THR B 1 47 ? 4.07 -31.438 -23.984 1 67.19 47 THR B N 1
ATOM 2237 C CA . THR B 1 47 ? 4.332 -32.719 -24.641 1 67.19 47 THR B CA 1
ATOM 2238 C C . THR B 1 47 ? 3.178 -33.094 -25.562 1 67.19 47 THR B C 1
ATOM 2240 O O . THR B 1 47 ? 3.389 -33.719 -26.609 1 67.19 47 THR B O 1
ATOM 2243 N N . HIS B 1 48 ? 1.997 -32.781 -25.125 1 72.75 48 HIS B N 1
ATOM 2244 C CA . HIS B 1 48 ? 0.841 -33.094 -25.953 1 72.75 48 HIS B CA 1
ATOM 2245 C C . HIS B 1 48 ? -0.269 -32.062 -25.781 1 72.75 48 HIS B C 1
ATOM 2247 O O . HIS B 1 48 ? -0.438 -31.5 -24.688 1 72.75 48 HIS B O 1
ATOM 2253 N N . GLY B 1 49 ? -0.946 -31.75 -26.922 1 73.88 49 GLY B N 1
ATOM 2254 C CA . GLY B 1 49 ? -2.201 -31.031 -26.859 1 73.88 49 GLY B CA 1
ATOM 2255 C C . GLY B 1 49 ? -2.014 -29.516 -26.797 1 73.88 49 GLY B C 1
ATOM 2256 O O . GLY B 1 49 ? -0.975 -29 -27.219 1 73.88 49 GLY B O 1
ATOM 2257 N N . VAL B 1 50 ? -3.105 -28.844 -26.469 1 71.31 50 VAL B N 1
ATOM 2258 C CA . VAL B 1 50 ? -3.148 -27.391 -26.422 1 71.31 50 VAL B CA 1
ATOM 2259 C C . VAL B 1 50 ? -2.963 -26.922 -24.984 1 71.31 50 VAL B C 1
ATOM 2261 O O . VAL B 1 50 ? -3.652 -27.391 -24.078 1 71.31 50 VAL B O 1
ATOM 2264 N N . TRP B 1 51 ? -1.939 -26.172 -24.766 1 78.88 51 TRP B N 1
ATOM 2265 C CA . TRP B 1 51 ? -1.643 -25.531 -23.484 1 78.88 51 TRP B CA 1
ATOM 2266 C C . TRP B 1 51 ? -1.338 -24.047 -23.672 1 78.88 51 TRP B C 1
ATOM 2268 O O . TRP B 1 51 ? -0.427 -23.688 -24.422 1 78.88 51 TRP B O 1
ATOM 2278 N N . GLN B 1 52 ? -2.203 -23.188 -23 1 84.19 52 GLN B N 1
ATOM 2279 C CA . GLN B 1 52 ? -2.127 -21.75 -23.172 1 84.19 52 GLN B CA 1
ATOM 2280 C C . GLN B 1 52 ? -1.998 -21.047 -21.828 1 84.19 52 GLN B C 1
ATOM 2282 O O . GLN B 1 52 ? -2.27 -21.641 -20.781 1 84.19 52 GLN B O 1
ATOM 2287 N N . ASP B 1 53 ? -1.421 -19.828 -21.922 1 89.75 53 ASP B N 1
ATOM 2288 C CA . ASP B 1 53 ? -1.261 -19.109 -20.656 1 89.75 53 ASP B CA 1
ATOM 2289 C C . ASP B 1 53 ? -1.5 -17.625 -20.844 1 89.75 53 ASP B C 1
ATOM 2291 O O . ASP B 1 53 ? -1.575 -17.141 -21.969 1 89.75 53 ASP B O 1
ATOM 2295 N N . ILE B 1 54 ? -1.814 -16.906 -19.828 1 91.12 54 ILE B N 1
ATOM 2296 C CA . ILE B 1 54 ? -1.822 -15.453 -19.719 1 91.12 54 ILE B CA 1
ATOM 2297 C C . ILE B 1 54 ? -1.311 -15.031 -18.344 1 91.12 54 ILE B C 1
ATOM 2299 O O . ILE B 1 54 ? -1.746 -15.562 -17.328 1 91.12 54 ILE B O 1
ATOM 2303 N N . PHE B 1 55 ? -0.362 -14.062 -18.328 1 93.12 55 PHE B N 1
ATOM 2304 C CA . PHE B 1 55 ? 0.269 -13.648 -17.078 1 93.12 55 PHE B CA 1
ATOM 2305 C C . PHE B 1 55 ? -0.416 -12.406 -16.516 1 93.12 55 PHE B C 1
ATOM 2307 O O . PHE B 1 55 ? -0.564 -11.398 -17.219 1 93.12 55 PHE B O 1
ATOM 2314 N N . LEU B 1 56 ? -0.77 -12.477 -15.281 1 94.25 56 LEU B N 1
ATOM 2315 C CA . LEU B 1 56 ? -1.324 -11.336 -14.562 1 94.25 56 LEU B CA 1
ATOM 2316 C C . LEU B 1 56 ? -0.223 -10.547 -13.859 1 94.25 56 LEU B C 1
ATOM 2318 O O . LEU B 1 56 ? -0.345 -9.336 -13.672 1 94.25 56 LEU B O 1
ATOM 2322 N N . TYR B 1 57 ? 0.746 -11.188 -13.422 1 95.31 57 TYR B N 1
ATOM 2323 C CA . TYR B 1 57 ? 1.871 -10.617 -12.68 1 95.31 57 TYR B CA 1
ATOM 2324 C C . TYR B 1 57 ? 3.162 -11.359 -13.008 1 95.31 57 TYR B C 1
ATOM 2326 O O . TYR B 1 57 ? 3.211 -12.594 -12.953 1 95.31 57 TYR B O 1
ATOM 2334 N N . ARG B 1 58 ? 4.242 -10.57 -13.328 1 91.94 58 ARG B N 1
ATOM 2335 C CA . ARG B 1 58 ? 5.543 -11.148 -13.656 1 91.94 58 ARG B CA 1
ATOM 2336 C C . ARG B 1 58 ? 6.641 -10.094 -13.617 1 91.94 58 ARG B C 1
ATOM 2338 O O . ARG B 1 58 ? 6.438 -8.969 -14.086 1 91.94 58 ARG B O 1
ATOM 2345 N N . GLY B 1 59 ? 7.801 -10.5 -13.078 1 83.81 59 GLY B N 1
ATOM 2346 C CA . GLY B 1 59 ? 8.922 -9.578 -13.07 1 83.81 59 GLY B CA 1
ATOM 2347 C C . GLY B 1 59 ? 8.648 -8.312 -12.281 1 83.81 59 GLY B C 1
ATOM 2348 O O . GLY B 1 59 ? 8.961 -7.207 -12.742 1 83.81 59 GLY B O 1
ATOM 2349 N N . HIS B 1 60 ? 7.906 -8.445 -11.266 1 83.56 60 HIS B N 1
ATOM 2350 C CA . HIS B 1 60 ? 7.59 -7.367 -10.344 1 83.56 60 HIS B CA 1
ATOM 2351 C C . HIS B 1 60 ? 6.633 -6.363 -10.977 1 83.56 60 HIS B C 1
ATOM 2353 O O . HIS B 1 60 ? 6.555 -5.211 -10.539 1 83.56 60 HIS B O 1
ATOM 2359 N N . ASP B 1 61 ? 6.016 -6.844 -12.047 1 88.38 61 ASP B N 1
ATOM 2360 C CA . ASP B 1 61 ? 5.109 -5.938 -12.742 1 88.38 61 ASP B CA 1
ATOM 2361 C C . ASP B 1 61 ? 3.736 -6.574 -12.938 1 88.38 61 ASP B C 1
ATOM 2363 O O . ASP B 1 61 ? 3.637 -7.73 -13.352 1 88.38 61 ASP B O 1
ATOM 2367 N N . TRP B 1 62 ? 2.725 -5.77 -12.664 1 92.38 62 TRP B N 1
ATOM 2368 C CA . TRP B 1 62 ? 1.348 -6.199 -12.891 1 92.38 62 TRP B CA 1
ATOM 2369 C C . TRP B 1 62 ? 0.907 -5.883 -14.32 1 92.38 62 TRP B C 1
ATOM 2371 O O . TRP B 1 62 ? 1.225 -4.82 -14.852 1 92.38 62 TRP B O 1
ATOM 2381 N N . ASN B 1 63 ? 0.224 -6.832 -14.938 1 93.06 63 ASN B N 1
ATOM 2382 C CA . ASN B 1 63 ? -0.451 -6.586 -16.203 1 93.06 63 ASN B CA 1
ATOM 2383 C C . ASN B 1 63 ? -1.689 -5.711 -16.031 1 93.06 63 ASN B C 1
ATOM 2385 O O . ASN B 1 63 ? -2.797 -6.227 -15.859 1 93.06 63 ASN B O 1
ATOM 2389 N N . THR B 1 64 ? -1.516 -4.414 -16.156 1 89.81 64 THR B N 1
ATOM 2390 C CA . THR B 1 64 ? -2.568 -3.465 -15.805 1 89.81 64 THR B CA 1
ATOM 2391 C C . THR B 1 64 ? -3.762 -3.613 -16.75 1 89.81 64 THR B C 1
ATOM 2393 O O . THR B 1 64 ? -4.91 -3.49 -16.312 1 89.81 64 THR B O 1
ATOM 2396 N N . SER B 1 65 ? -3.518 -3.902 -18 1 89.69 65 SER B N 1
ATOM 2397 C CA . SER B 1 65 ? -4.598 -4.09 -18.969 1 89.69 65 SER B CA 1
ATOM 2398 C C . SER B 1 65 ? -5.465 -5.289 -18.594 1 89.69 65 SER B C 1
ATOM 2400 O O . SER B 1 65 ? -6.695 -5.199 -18.609 1 89.69 65 SER B O 1
ATOM 2402 N N . LEU B 1 66 ? -4.875 -6.355 -18.281 1 92.25 66 LEU B N 1
ATOM 2403 C CA . LEU B 1 66 ? -5.629 -7.543 -17.906 1 92.25 66 LEU B CA 1
ATOM 2404 C C . LEU B 1 66 ? -6.336 -7.332 -16.562 1 92.25 66 LEU B C 1
ATOM 2406 O O . LEU B 1 66 ? -7.465 -7.797 -16.375 1 92.25 66 LEU B O 1
ATOM 2410 N N . CYS B 1 67 ? -5.703 -6.621 -15.664 1 92.31 67 CYS B N 1
ATOM 2411 C CA . CYS B 1 67 ? -6.32 -6.344 -14.375 1 92.31 67 CYS B CA 1
ATOM 2412 C C . CYS B 1 67 ? -7.57 -5.484 -14.539 1 92.31 67 CYS B C 1
ATOM 2414 O O . CYS B 1 67 ? -8.531 -5.617 -13.773 1 92.31 67 CYS B O 1
ATOM 2416 N N . ASP B 1 68 ? -7.527 -4.676 -15.531 1 89.31 68 ASP B N 1
ATOM 2417 C CA . ASP B 1 68 ? -8.719 -3.877 -15.812 1 89.31 68 ASP B CA 1
ATOM 2418 C C . ASP B 1 68 ? -9.883 -4.766 -16.25 1 89.31 68 ASP B C 1
ATOM 2420 O O . ASP B 1 68 ? -11.047 -4.457 -15.977 1 89.31 68 ASP B O 1
ATOM 2424 N N . ARG B 1 69 ? -9.602 -5.863 -16.859 1 92.12 69 ARG B N 1
ATOM 2425 C CA . ARG B 1 69 ? -10.625 -6.777 -17.359 1 92.12 69 ARG B CA 1
ATOM 2426 C C . ARG B 1 69 ? -11.008 -7.801 -16.297 1 92.12 69 ARG B C 1
ATOM 2428 O O . ARG B 1 69 ? -12.078 -8.414 -16.375 1 92.12 69 ARG B O 1
ATOM 2435 N N . MET B 1 70 ? -10.102 -7.992 -15.352 1 94.62 70 MET B N 1
ATOM 2436 C CA . MET B 1 70 ? -10.344 -8.93 -14.258 1 94.62 70 MET B CA 1
ATOM 2437 C C . MET B 1 70 ? -10.195 -8.25 -12.906 1 94.62 70 MET B C 1
ATOM 2439 O O . MET B 1 70 ? -9.422 -8.703 -12.062 1 94.62 70 MET B O 1
ATOM 2443 N N . PRO B 1 71 ? -11.016 -7.266 -12.734 1 92.81 71 PRO B N 1
ATOM 2444 C CA . PRO B 1 71 ? -10.805 -6.406 -11.562 1 92.81 71 PRO B CA 1
ATOM 2445 C C . PRO B 1 71 ? -11.039 -7.141 -10.242 1 92.81 71 PRO B C 1
ATOM 2447 O O . PRO B 1 71 ? -10.328 -6.895 -9.266 1 92.81 71 PRO B O 1
ATOM 2450 N N . ALA B 1 72 ? -12.031 -8.008 -10.156 1 92.75 72 ALA B N 1
ATOM 2451 C CA . ALA B 1 72 ? -12.312 -8.719 -8.914 1 92.75 72 ALA B CA 1
ATOM 2452 C C . ALA B 1 72 ? -11.164 -9.648 -8.539 1 92.75 72 ALA B C 1
ATOM 2454 O O . ALA B 1 72 ? -10.773 -9.727 -7.367 1 92.75 72 ALA B O 1
ATOM 2455 N N . THR B 1 73 ? -10.602 -10.312 -9.508 1 95.75 73 THR B N 1
ATOM 2456 C CA . THR B 1 73 ? -9.469 -11.211 -9.281 1 95.75 73 THR B CA 1
ATOM 2457 C C . THR B 1 73 ? -8.25 -10.438 -8.797 1 95.75 73 THR B C 1
ATOM 2459 O O . THR B 1 73 ? -7.613 -10.812 -7.812 1 95.75 73 THR B O 1
ATOM 2462 N N . CYS B 1 74 ? -7.973 -9.352 -9.469 1 94.88 74 CYS B N 1
ATOM 2463 C CA . CYS B 1 74 ? -6.805 -8.547 -9.117 1 94.88 74 CYS B CA 1
ATOM 2464 C C . CYS B 1 74 ? -6.973 -7.914 -7.742 1 94.88 74 CYS B C 1
ATOM 2466 O O . CYS B 1 74 ? -6.004 -7.789 -6.992 1 94.88 74 CYS B O 1
ATOM 2468 N N . ARG B 1 75 ? -8.164 -7.594 -7.434 1 93.94 75 ARG B N 1
ATOM 2469 C CA . ARG B 1 75 ? -8.453 -7.027 -6.117 1 93.94 75 ARG B CA 1
ATOM 2470 C C . ARG B 1 75 ? -8.117 -8.023 -5.012 1 93.94 75 ARG B C 1
ATOM 2472 O O . ARG B 1 75 ? -7.664 -7.629 -3.936 1 93.94 75 ARG B O 1
ATOM 2479 N N . LEU B 1 76 ? -8.273 -9.25 -5.203 1 95.56 76 LEU B N 1
ATOM 2480 C CA . LEU B 1 76 ? -7.988 -10.289 -4.223 1 95.56 76 LEU B CA 1
ATOM 2481 C C . LEU B 1 76 ? -6.484 -10.523 -4.102 1 95.56 76 LEU B C 1
ATOM 2483 O O . LEU B 1 76 ? -5.984 -10.828 -3.014 1 95.56 76 LEU B O 1
ATOM 2487 N N . LEU B 1 77 ? -5.734 -10.297 -5.18 1 97.5 77 LEU B N 1
ATOM 2488 C CA . LEU B 1 77 ? -4.336 -10.711 -5.246 1 97.5 77 LEU B CA 1
ATOM 2489 C C . LEU B 1 77 ? -3.41 -9.547 -4.91 1 97.5 77 LEU B C 1
ATOM 2491 O O . LEU B 1 77 ? -2.342 -9.75 -4.324 1 97.5 77 LEU B O 1
ATOM 2495 N N . LEU B 1 78 ? -3.76 -8.32 -5.203 1 94.5 78 LEU B N 1
ATOM 2496 C CA . LEU B 1 78 ? -2.914 -7.133 -5.145 1 94.5 78 LEU B CA 1
ATOM 2497 C C . LEU B 1 78 ? -2.367 -6.926 -3.734 1 94.5 78 LEU B C 1
ATOM 2499 O O . LEU B 1 78 ? -1.172 -6.68 -3.557 1 94.5 78 LEU B O 1
ATOM 2503 N N . PRO B 1 79 ? -3.195 -7.129 -2.674 1 94.5 79 PRO B N 1
ATOM 2504 C CA . PRO B 1 79 ? -2.658 -6.887 -1.332 1 94.5 79 PRO B CA 1
ATOM 2505 C C . PRO B 1 79 ? -1.786 -8.039 -0.832 1 94.5 79 PRO B C 1
ATOM 2507 O O . PRO B 1 79 ? -1.104 -7.902 0.188 1 94.5 79 PRO B O 1
ATOM 2510 N N . GLU B 1 80 ? -1.745 -9.078 -1.494 1 96.06 80 GLU B N 1
ATOM 2511 C CA . GLU B 1 80 ? -1.048 -10.266 -1.012 1 96.06 80 GLU B CA 1
ATOM 2512 C C . GLU B 1 80 ? 0.317 -10.414 -1.678 1 96.06 80 GLU B C 1
ATOM 2514 O O . GLU B 1 80 ? 1.223 -11.039 -1.118 1 96.06 80 GLU B O 1
ATOM 2519 N N . LEU B 1 81 ? 0.479 -9.852 -2.945 1 95.88 81 LEU B N 1
ATOM 2520 C CA . LEU B 1 81 ? 1.702 -10.016 -3.725 1 95.88 81 LEU B CA 1
ATOM 2521 C C . LEU B 1 81 ? 2.367 -8.672 -3.98 1 95.88 81 LEU B C 1
ATOM 2523 O O . LEU B 1 81 ? 1.687 -7.648 -4.102 1 95.88 81 LEU B O 1
ATOM 2527 N N . PRO B 1 82 ? 3.738 -8.688 -4.031 1 95.38 82 PRO B N 1
ATOM 2528 C CA . PRO B 1 82 ? 4.594 -9.836 -3.705 1 95.38 82 PRO B CA 1
ATOM 2529 C C . PRO B 1 82 ? 4.57 -10.188 -2.219 1 95.38 82 PRO B C 1
ATOM 2531 O O . PRO B 1 82 ? 4.402 -9.305 -1.374 1 95.38 82 PRO B O 1
ATOM 2534 N N . THR B 1 83 ? 4.734 -11.461 -1.887 1 96 83 THR B N 1
ATOM 2535 C CA . THR B 1 83 ? 4.719 -11.938 -0.507 1 96 83 THR B CA 1
ATOM 2536 C C . THR B 1 83 ? 5.973 -11.477 0.234 1 96 83 THR B C 1
ATOM 2538 O O . THR B 1 83 ? 5.957 -11.328 1.458 1 96 83 THR B O 1
ATOM 2541 N N . LYS B 1 84 ? 7.012 -11.234 -0.499 1 93.44 84 LYS B N 1
ATOM 2542 C CA . LYS B 1 84 ? 8.281 -10.789 0.062 1 93.44 84 LYS B CA 1
ATOM 2543 C C . LYS B 1 84 ? 8.781 -9.531 -0.646 1 93.44 84 LYS B C 1
ATOM 2545 O O . LYS B 1 84 ? 9.789 -9.57 -1.356 1 93.44 84 LYS B O 1
ATOM 2550 N N . PRO B 1 85 ? 8.133 -8.422 -0.349 1 92.25 85 PRO B N 1
ATOM 2551 C CA . PRO B 1 85 ? 8.609 -7.191 -0.982 1 92.25 85 PRO B CA 1
ATOM 2552 C C . PRO B 1 85 ? 10.031 -6.828 -0.566 1 92.25 85 PRO B C 1
ATOM 2554 O O . PRO B 1 85 ? 10.414 -7.031 0.59 1 92.25 85 PRO B O 1
ATOM 2557 N N . GLY B 1 86 ? 10.828 -6.316 -1.493 1 88.12 86 GLY B N 1
ATOM 2558 C CA . GLY B 1 86 ? 12.172 -5.836 -1.202 1 88.12 86 GLY B CA 1
ATOM 2559 C C . GLY B 1 86 ? 13.242 -6.902 -1.384 1 88.12 86 GLY B C 1
ATOM 2560 O O . GLY B 1 86 ? 14.43 -6.629 -1.222 1 88.12 86 GLY B O 1
ATOM 2561 N N . VAL B 1 87 ? 12.797 -8.062 -1.705 1 86.25 87 VAL B N 1
ATOM 2562 C CA . VAL B 1 87 ? 13.758 -9.133 -1.979 1 86.25 87 VAL B CA 1
ATOM 2563 C C . VAL B 1 87 ? 14.242 -9.023 -3.424 1 86.25 87 VAL B C 1
ATOM 2565 O O . VAL B 1 87 ? 13.445 -8.844 -4.344 1 86.25 87 VAL B O 1
ATOM 2568 N N . PRO B 1 88 ? 15.594 -9.039 -3.561 1 82.44 88 PRO B N 1
ATOM 2569 C CA . PRO B 1 88 ? 16.094 -9.031 -4.941 1 82.44 88 PRO B CA 1
ATOM 2570 C C . PRO B 1 88 ? 15.688 -10.273 -5.723 1 82.44 88 PRO B C 1
ATOM 2572 O O . PRO B 1 88 ? 15.094 -11.195 -5.16 1 82.44 88 PRO B O 1
ATOM 2575 N N . TYR B 1 89 ? 15.938 -10.273 -7.027 1 76.75 89 TYR B N 1
ATOM 2576 C CA . TYR B 1 89 ? 15.648 -11.438 -7.855 1 76.75 89 TYR B CA 1
ATOM 2577 C C . TYR B 1 89 ? 16.469 -12.641 -7.41 1 76.75 89 TYR B C 1
ATOM 2579 O O . TYR B 1 89 ? 17.703 -12.617 -7.465 1 76.75 89 TYR B O 1
ATOM 2587 N N . ALA B 1 90 ? 15.82 -13.555 -6.789 1 74.94 90 ALA B N 1
ATOM 2588 C CA . ALA B 1 90 ? 16.422 -14.828 -6.414 1 74.94 90 ALA B CA 1
ATOM 2589 C C . ALA B 1 90 ? 16.25 -15.867 -7.516 1 74.94 90 ALA B C 1
ATOM 2591 O O . ALA B 1 90 ? 16.922 -16.891 -7.527 1 74.94 90 ALA B O 1
ATOM 2592 N N . THR B 1 91 ? 15.297 -15.641 -8.312 1 78.94 91 THR B N 1
ATOM 2593 C CA . THR B 1 91 ? 15.023 -16.375 -9.539 1 78.94 91 THR B CA 1
ATOM 2594 C C . THR B 1 91 ? 14.781 -15.422 -10.703 1 78.94 91 THR B C 1
ATOM 2596 O O . THR B 1 91 ? 14.867 -14.203 -10.539 1 78.94 91 THR B O 1
ATOM 2599 N N . VAL B 1 92 ? 14.492 -15.93 -11.867 1 76.31 92 VAL B N 1
ATOM 2600 C CA . VAL B 1 92 ? 14.305 -15.102 -13.055 1 76.31 92 VAL B CA 1
ATOM 2601 C C . VAL B 1 92 ? 13.18 -14.094 -12.805 1 76.31 92 VAL B C 1
ATOM 2603 O O . VAL B 1 92 ? 13.289 -12.93 -13.195 1 76.31 92 VAL B O 1
ATOM 2606 N N . TYR B 1 93 ? 12.109 -14.492 -12.031 1 80.69 93 TYR B N 1
ATOM 2607 C CA . TYR B 1 93 ? 11 -13.57 -11.867 1 80.69 93 TYR B CA 1
ATOM 2608 C C . TYR B 1 93 ? 10.531 -13.531 -10.414 1 80.69 93 TYR B C 1
ATOM 2610 O O . TYR B 1 93 ? 9.672 -12.727 -10.055 1 80.69 93 TYR B O 1
ATOM 2618 N N . ASN B 1 94 ? 11.141 -14.297 -9.539 1 88.88 94 ASN B N 1
ATOM 2619 C CA . ASN B 1 94 ? 10.68 -14.461 -8.164 1 88.88 94 ASN B CA 1
ATOM 2620 C C . ASN B 1 94 ? 9.227 -14.914 -8.117 1 88.88 94 ASN B C 1
ATOM 2622 O O . ASN B 1 94 ? 8.922 -16.078 -8.406 1 88.88 94 ASN B O 1
ATOM 2626 N N . GLU B 1 95 ? 8.328 -13.977 -7.988 1 94.38 95 GLU B N 1
ATOM 2627 C CA . GLU B 1 95 ? 6.918 -14.312 -7.859 1 94.38 95 GLU B CA 1
ATOM 2628 C C . GLU B 1 95 ? 6.16 -14.023 -9.156 1 94.38 95 GLU B C 1
ATOM 2630 O O . GLU B 1 95 ? 6.5 -13.086 -9.875 1 94.38 95 GLU B O 1
ATOM 2635 N N . GLU B 1 96 ? 5.137 -14.867 -9.492 1 95.25 96 GLU B N 1
ATOM 2636 C CA . GLU B 1 96 ? 4.352 -14.758 -10.719 1 95.25 96 GLU B CA 1
ATOM 2637 C C . GLU B 1 96 ? 2.91 -15.195 -10.492 1 95.25 96 GLU B C 1
ATOM 2639 O O . GLU B 1 96 ? 2.635 -16.016 -9.609 1 95.25 96 GLU B O 1
ATOM 2644 N N . VAL B 1 97 ? 2.029 -14.602 -11.258 1 97.19 97 VAL B N 1
ATOM 2645 C CA . VAL B 1 97 ? 0.646 -15.062 -11.344 1 97.19 97 VAL B CA 1
ATOM 2646 C C . VAL B 1 97 ? 0.294 -15.367 -12.805 1 97.19 97 VAL B C 1
ATOM 2648 O O . VAL B 1 97 ? 0.385 -14.492 -13.664 1 97.19 97 VAL B O 1
ATOM 2651 N N . VAL B 1 98 ? -0.117 -16.625 -13.062 1 95.56 98 VAL B N 1
ATOM 2652 C CA . VAL B 1 98 ? -0.39 -17.031 -14.43 1 95.56 98 VAL B CA 1
ATOM 2653 C C . VAL B 1 98 ? -1.663 -17.875 -14.477 1 95.56 98 VAL B C 1
ATOM 2655 O O . VAL B 1 98 ? -1.938 -18.641 -13.555 1 95.56 98 VAL B O 1
ATOM 2658 N N . ILE B 1 99 ? -2.465 -17.672 -15.5 1 95.75 99 ILE B N 1
ATOM 2659 C CA . ILE B 1 99 ? -3.615 -18.516 -15.781 1 95.75 99 ILE B CA 1
ATOM 2660 C C . ILE B 1 99 ? -3.281 -19.469 -16.922 1 95.75 99 ILE B C 1
ATOM 2662 O O . ILE B 1 99 ? -2.83 -19.047 -17.984 1 95.75 99 ILE B O 1
ATOM 2666 N N . PHE B 1 100 ? -3.492 -20.75 -16.641 1 93 100 PHE B N 1
ATOM 2667 C CA . PHE B 1 100 ? -3.254 -21.766 -17.641 1 93 100 PHE B CA 1
ATOM 2668 C C . PHE B 1 100 ? -4.57 -22.359 -18.141 1 93 100 PHE B C 1
ATOM 2670 O O . PHE B 1 100 ? -5.508 -22.531 -17.375 1 93 100 PHE B O 1
ATOM 2677 N N . ARG B 1 101 ? -4.562 -22.641 -19.391 1 90.94 101 ARG B N 1
ATOM 2678 C CA . ARG B 1 101 ? -5.664 -23.359 -20.031 1 90.94 101 ARG B CA 1
ATOM 2679 C C . ARG B 1 101 ? -5.152 -24.562 -20.812 1 90.94 101 ARG B C 1
ATOM 2681 O O . ARG B 1 101 ? -4.164 -24.453 -21.547 1 90.94 101 ARG B O 1
ATOM 2688 N N . SER B 1 102 ? -5.832 -25.719 -20.609 1 89.75 102 SER B N 1
ATOM 2689 C CA . SER B 1 102 ? -5.438 -26.922 -21.344 1 89.75 102 SER B CA 1
ATOM 2690 C C . SER B 1 102 ? -6.66 -27.703 -21.812 1 89.75 102 SER B C 1
ATOM 2692 O O . SER B 1 102 ? -7.719 -27.656 -21.188 1 89.75 102 SER B O 1
ATOM 2694 N N . GLU B 1 103 ? -6.461 -28.375 -22.906 1 88.31 103 GLU B N 1
ATOM 2695 C CA . GLU B 1 103 ? -7.496 -29.266 -23.438 1 88.31 103 GLU B CA 1
ATOM 2696 C C . GLU B 1 103 ? -7.25 -30.703 -23.047 1 88.31 103 GLU B C 1
ATOM 2698 O O . GLU B 1 103 ? -6.125 -31.078 -22.703 1 88.31 103 GLU B O 1
ATOM 2703 N N . PRO B 1 104 ? -8.367 -31.484 -23.109 1 89.5 104 PRO B N 1
ATOM 2704 C CA . PRO B 1 104 ? -8.18 -32.906 -22.797 1 89.5 104 PRO B CA 1
ATOM 2705 C C . PRO B 1 104 ? -7.062 -33.562 -23.609 1 89.5 104 PRO B C 1
ATOM 2707 O O . PRO B 1 104 ? -6.914 -33.25 -24.797 1 89.5 104 PRO B O 1
ATOM 2710 N N . GLY B 1 105 ? -6.277 -34.406 -22.906 1 87.56 105 GLY B N 1
ATOM 2711 C CA . GLY B 1 105 ? -5.176 -35.094 -23.562 1 87.56 105 GLY B CA 1
ATOM 2712 C C . GLY B 1 105 ? -3.861 -34.344 -23.469 1 87.56 105 GLY B C 1
ATOM 2713 O O . GLY B 1 105 ? -2.803 -34.875 -23.797 1 87.56 105 GLY B O 1
ATOM 2714 N N . ALA B 1 106 ? -3.945 -33.125 -23.031 1 83.62 106 ALA B N 1
ATOM 2715 C CA . ALA B 1 106 ? -2.732 -32.312 -22.891 1 83.62 106 ALA B CA 1
ATOM 2716 C C . ALA B 1 106 ? -1.898 -32.781 -21.703 1 83.62 106 ALA B C 1
ATOM 2718 O O . ALA B 1 106 ? -2.436 -33.375 -20.75 1 83.62 106 ALA B O 1
ATOM 2719 N N . SER B 1 107 ? -0.546 -32.625 -21.844 1 86.69 107 SER B N 1
ATOM 2720 C CA . SER B 1 107 ? 0.345 -32.938 -20.734 1 86.69 107 SER B CA 1
ATOM 2721 C C . SER B 1 107 ? 1.561 -32.031 -20.719 1 86.69 107 SER B C 1
ATOM 2723 O O . SER B 1 107 ? 2.025 -31.578 -21.766 1 86.69 107 SER B O 1
ATOM 2725 N N . VAL B 1 108 ? 1.927 -31.688 -19.547 1 86.56 108 VAL B N 1
ATOM 2726 C CA . VAL B 1 108 ? 3.182 -30.984 -19.312 1 86.56 108 VAL B CA 1
ATOM 2727 C C . VAL B 1 108 ? 4.215 -31.953 -18.734 1 86.56 108 VAL B C 1
ATOM 2729 O O . VAL B 1 108 ? 4.004 -32.531 -17.656 1 86.56 108 VAL B O 1
ATOM 2732 N N . GLY B 1 109 ? 5.293 -32.062 -19.438 1 86.44 109 GLY B N 1
ATOM 2733 C CA . GLY B 1 109 ? 6.32 -33 -19.016 1 86.44 109 GLY B CA 1
ATOM 2734 C C . GLY B 1 109 ? 7.031 -32.594 -17.75 1 86.44 109 GLY B C 1
ATOM 2735 O O . GLY B 1 109 ? 6.961 -31.438 -17.328 1 86.44 109 GLY B O 1
ATOM 2736 N N . ALA B 1 110 ? 7.691 -33.656 -17.172 1 89 110 ALA B N 1
ATOM 2737 C CA . ALA B 1 110 ? 8.414 -33.406 -15.93 1 89 110 ALA B CA 1
ATOM 2738 C C . ALA B 1 110 ? 9.477 -32.344 -16.109 1 89 110 ALA B C 1
ATOM 2740 O O . ALA B 1 110 ? 10.258 -32.375 -17.062 1 89 110 ALA B O 1
ATOM 2741 N N . HIS B 1 111 ? 9.453 -31.422 -15.227 1 89.94 111 HIS B N 1
ATOM 2742 C CA . HIS B 1 111 ? 10.43 -30.344 -15.188 1 89.94 111 HIS B CA 1
ATOM 2743 C C . HIS B 1 111 ? 10.57 -29.781 -13.773 1 89.94 111 HIS B C 1
ATOM 2745 O O . HIS B 1 111 ? 9.875 -30.219 -12.859 1 89.94 111 HIS B O 1
ATOM 2751 N N . CYS B 1 112 ? 11.594 -28.953 -13.547 1 88.75 112 CYS B N 1
ATOM 2752 C CA . CYS B 1 112 ? 11.773 -28.328 -12.234 1 88.75 112 CYS B CA 1
ATOM 2753 C C . CYS B 1 112 ? 12.273 -26.891 -12.383 1 88.75 112 CYS B C 1
ATOM 2755 O O . CYS B 1 112 ? 12.844 -26.531 -13.414 1 88.75 112 CYS B O 1
ATOM 2757 N N . GLY B 1 113 ? 11.945 -26.109 -11.422 1 86.75 113 GLY B N 1
ATOM 2758 C CA . GLY B 1 113 ? 12.492 -24.766 -11.375 1 86.75 113 GLY B CA 1
ATOM 2759 C C . GLY B 1 113 ? 13.922 -24.719 -10.875 1 86.75 113 GLY B C 1
ATOM 2760 O O . GLY B 1 113 ? 14.469 -25.734 -10.438 1 86.75 113 GLY B O 1
ATOM 2761 N N . SER B 1 114 ? 14.477 -23.5 -10.867 1 82 114 SER B N 1
ATOM 2762 C CA . SER B 1 114 ? 15.898 -23.344 -10.609 1 82 114 SER B CA 1
ATOM 2763 C C . SER B 1 114 ? 16.172 -23.109 -9.125 1 82 114 SER B C 1
ATOM 2765 O O . SER B 1 114 ? 17.328 -23.109 -8.688 1 82 114 SER B O 1
ATOM 2767 N N . SER B 1 115 ? 15.117 -22.953 -8.32 1 85.81 115 SER B N 1
ATOM 2768 C CA . SER B 1 115 ? 15.367 -22.547 -6.945 1 85.81 115 SER B CA 1
ATOM 2769 C C . SER B 1 115 ? 14.406 -23.219 -5.98 1 85.81 115 SER B C 1
ATOM 2771 O O . SER B 1 115 ? 13.219 -23.375 -6.281 1 85.81 115 SER B O 1
ATOM 2773 N N . ASN B 1 116 ? 14.969 -23.562 -4.797 1 91 116 ASN B N 1
ATOM 2774 C CA . ASN B 1 116 ? 14.125 -24.109 -3.74 1 91 116 ASN B CA 1
ATOM 2775 C C . ASN B 1 116 ? 13.391 -23.016 -2.98 1 91 116 ASN B C 1
ATOM 2777 O O . ASN B 1 116 ? 12.727 -23.281 -1.981 1 91 116 ASN B O 1
ATOM 2781 N N . ALA B 1 117 ? 13.438 -21.781 -3.48 1 91.38 117 ALA B N 1
ATOM 2782 C CA . ALA B 1 117 ? 12.836 -20.641 -2.791 1 91.38 117 ALA B CA 1
ATOM 2783 C C . ALA B 1 117 ? 11.461 -20.312 -3.369 1 91.38 117 ALA B C 1
ATOM 2785 O O . ALA B 1 117 ? 10.844 -19.328 -2.979 1 91.38 117 ALA B O 1
ATOM 2786 N N . VAL B 1 118 ? 11.039 -21.156 -4.219 1 93.69 118 VAL B N 1
ATOM 2787 C CA . VAL B 1 118 ? 9.773 -20.844 -4.883 1 93.69 118 VAL B CA 1
ATOM 2788 C C . VAL B 1 118 ? 8.766 -21.969 -4.625 1 93.69 118 VAL B C 1
ATOM 2790 O O . V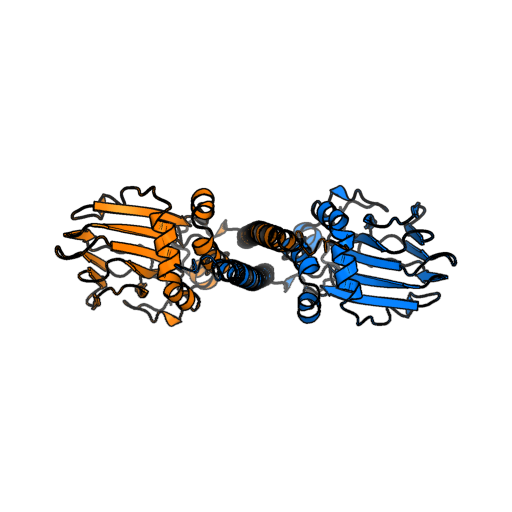AL B 1 118 ? 9.102 -23.156 -4.73 1 93.69 118 VAL B O 1
ATOM 2793 N N . ILE B 1 119 ? 7.547 -21.547 -4.254 1 97 119 ILE B N 1
ATOM 2794 C CA . ILE B 1 119 ? 6.434 -22.469 -4.059 1 97 119 ILE B CA 1
ATOM 2795 C C . ILE B 1 119 ? 5.328 -22.156 -5.066 1 97 119 ILE B C 1
ATOM 2797 O O . ILE B 1 119 ? 4.984 -21 -5.285 1 97 119 ILE B O 1
ATOM 2801 N N . ASN B 1 120 ? 4.754 -23.219 -5.723 1 97.75 120 ASN B N 1
ATOM 2802 C CA . ASN B 1 120 ? 3.605 -23.094 -6.613 1 97.75 120 ASN B CA 1
ATOM 2803 C C . ASN B 1 120 ? 2.291 -23.281 -5.863 1 97.75 120 ASN B C 1
ATOM 2805 O O . ASN B 1 120 ? 2.08 -24.312 -5.215 1 97.75 120 ASN B O 1
ATOM 2809 N N . LEU B 1 121 ? 1.456 -22.266 -5.898 1 98.69 121 LEU B N 1
ATOM 2810 C CA . LEU B 1 121 ? 0.082 -22.344 -5.414 1 98.69 121 LEU B CA 1
ATOM 2811 C C . LEU B 1 121 ? -0.893 -22.531 -6.574 1 98.69 121 LEU B C 1
ATOM 2813 O O . LEU B 1 121 ? -1.239 -21.562 -7.262 1 98.69 121 LEU B O 1
ATOM 2817 N N . HIS B 1 122 ? -1.365 -23.766 -6.77 1 98.62 122 HIS B N 1
ATOM 2818 C CA . HIS B 1 122 ? -2.094 -24.188 -7.965 1 98.62 122 HIS B CA 1
ATOM 2819 C C . HIS B 1 122 ? -3.584 -24.328 -7.676 1 98.62 122 HIS B C 1
ATOM 2821 O O . HIS B 1 122 ? -4.023 -25.359 -7.16 1 98.62 122 HIS B O 1
ATOM 2827 N N . LEU B 1 123 ? -4.363 -23.344 -8.023 1 98.75 123 LEU B N 1
ATOM 2828 C CA . LEU B 1 123 ? -5.812 -23.375 -7.852 1 98.75 123 LEU B CA 1
ATOM 2829 C C . LEU B 1 123 ? -6.5 -23.859 -9.125 1 98.75 123 LEU B C 1
ATOM 2831 O O . LEU B 1 123 ? -6.391 -23.203 -10.172 1 98.75 123 LEU B O 1
ATOM 2835 N N . THR B 1 124 ? -7.219 -24.953 -9.031 1 98.44 124 THR B N 1
ATOM 2836 C CA . THR B 1 124 ? -8.023 -25.422 -10.156 1 98.44 124 THR B CA 1
ATOM 2837 C C . THR B 1 124 ? -9.359 -24.688 -10.211 1 98.44 124 THR B C 1
ATOM 2839 O O . THR B 1 124 ? -10.148 -24.766 -9.273 1 98.44 124 THR B O 1
ATOM 2842 N N . LEU B 1 125 ? -9.555 -24.016 -11.32 1 98 125 LEU B N 1
ATOM 2843 C CA . LEU B 1 125 ? -10.797 -23.266 -11.469 1 98 125 LEU B CA 1
ATOM 2844 C C . LEU B 1 125 ? -11.883 -24.141 -12.086 1 98 125 LEU B C 1
ATOM 2846 O O . LEU B 1 125 ? -13.039 -24.078 -11.664 1 98 125 LEU B O 1
ATOM 2850 N N . LYS B 1 126 ? -11.523 -24.859 -13.031 1 96.81 126 LYS B N 1
ATOM 2851 C CA . LYS B 1 126 ? -12.422 -25.766 -13.734 1 96.81 126 LYS B CA 1
ATOM 2852 C C . LYS B 1 126 ? -11.648 -26.922 -14.359 1 96.81 126 LYS B C 1
ATOM 2854 O O . LYS B 1 126 ? -10.461 -26.797 -14.672 1 96.81 126 LYS B O 1
ATOM 2859 N N . GLY B 1 127 ? -12.352 -28.141 -14.461 1 95.44 127 GLY B N 1
ATOM 2860 C CA . GLY B 1 127 ? -11.797 -29.25 -15.211 1 95.44 127 GLY B CA 1
ATOM 2861 C C . GLY B 1 127 ? -10.805 -30.078 -14.414 1 95.44 127 GLY B C 1
ATOM 2862 O O . GLY B 1 127 ? -9.859 -30.625 -14.977 1 95.44 127 GLY B O 1
ATOM 2863 N N . GLY B 1 128 ? -10.953 -30.109 -13.156 1 95.19 128 GLY B N 1
ATOM 2864 C CA . GLY B 1 128 ? -10.062 -30.859 -12.297 1 95.19 128 GLY B CA 1
ATOM 2865 C C . GLY B 1 128 ? -10.234 -32.375 -12.438 1 95.19 128 GLY B C 1
ATOM 2866 O O . GLY B 1 128 ? -9.289 -33.125 -12.203 1 95.19 128 GLY B O 1
ATOM 2867 N N . ARG B 1 129 ? -11.398 -32.75 -12.805 1 93 129 ARG B N 1
ATOM 2868 C CA . ARG B 1 129 ? -11.656 -34.188 -12.945 1 93 129 ARG B CA 1
ATOM 2869 C C . ARG B 1 129 ? -10.812 -34.781 -14.055 1 93 129 ARG B C 1
ATOM 2871 O O . ARG B 1 129 ? -10.797 -34.281 -15.18 1 93 129 ARG B O 1
ATOM 2878 N N . GLY B 1 130 ? -10.094 -35.844 -13.766 1 91.62 130 GLY B N 1
ATOM 2879 C CA . GLY B 1 130 ? -9.258 -36.531 -14.75 1 91.62 130 GLY B CA 1
ATOM 2880 C C . GLY B 1 130 ? -7.891 -35.875 -14.906 1 91.62 130 GLY B C 1
ATOM 2881 O O . GLY B 1 130 ? -7.148 -36.188 -15.836 1 91.62 130 GLY B O 1
ATOM 2882 N N . THR B 1 131 ? -7.555 -34.938 -14.094 1 94.06 131 THR B N 1
ATOM 2883 C CA . THR B 1 131 ? -6.266 -34.281 -14.156 1 94.06 131 THR B CA 1
ATOM 2884 C C . THR B 1 131 ? -5.5 -34.438 -12.852 1 94.06 131 THR B C 1
ATOM 2886 O O . THR B 1 131 ? -6.109 -34.625 -11.789 1 94.06 131 THR B O 1
ATOM 2889 N N . SER B 1 132 ? -4.148 -34.469 -12.977 1 95.5 132 SER B N 1
ATOM 2890 C CA . SER B 1 132 ? -3.328 -34.656 -11.789 1 95.5 132 SER B CA 1
ATOM 2891 C C . SER B 1 132 ? -1.991 -33.938 -11.906 1 95.5 132 SER B C 1
ATOM 2893 O O . SER B 1 132 ? -1.555 -33.625 -13.016 1 95.5 132 SER B O 1
ATOM 2895 N N . VAL B 1 133 ? -1.4 -33.656 -10.773 1 96.44 133 VAL B N 1
ATOM 2896 C CA . VAL B 1 133 ? -0.036 -33.156 -10.688 1 96.44 133 VAL B CA 1
ATOM 2897 C C . VAL B 1 133 ? 0.843 -34.156 -9.938 1 96.44 133 VAL B C 1
ATOM 2899 O O . VAL B 1 133 ? 0.427 -34.719 -8.914 1 96.44 133 VAL B O 1
ATOM 2902 N N . SER B 1 134 ? 1.974 -34.406 -10.5 1 96.56 134 SER B N 1
ATOM 2903 C CA . SER B 1 134 ? 2.98 -35.25 -9.859 1 96.56 134 SER B CA 1
ATOM 2904 C C . SER B 1 134 ? 4.203 -34.438 -9.453 1 96.56 134 SER B C 1
ATOM 2906 O O . SER B 1 134 ? 4.727 -33.656 -10.25 1 96.56 134 SER B O 1
ATOM 2908 N N . VAL B 1 135 ? 4.617 -34.594 -8.203 1 97.44 135 VAL B N 1
ATOM 2909 C CA . VAL B 1 135 ? 5.801 -33.938 -7.664 1 97.44 135 VAL B CA 1
ATOM 2910 C C . VAL B 1 135 ? 6.691 -34.969 -6.965 1 97.44 135 VAL B C 1
ATOM 2912 O O . VAL B 1 135 ? 6.293 -35.562 -5.961 1 97.44 135 VAL B O 1
ATOM 2915 N N . GLY B 1 136 ? 7.914 -35.125 -7.531 1 95.81 136 GLY B N 1
ATOM 2916 C CA . GLY B 1 136 ? 8.688 -36.281 -7.051 1 95.81 136 GLY B CA 1
ATOM 2917 C C . GLY B 1 136 ? 7.973 -37.594 -7.223 1 95.81 136 GLY B C 1
ATOM 2918 O O . GLY B 1 136 ? 7.543 -37.938 -8.328 1 95.81 136 GLY B O 1
ATOM 2919 N N . ASP B 1 137 ? 7.762 -38.25 -6.078 1 94.81 137 ASP B N 1
ATOM 2920 C CA . ASP B 1 137 ? 7.137 -39.562 -6.133 1 94.81 137 ASP B CA 1
ATOM 2921 C C . ASP B 1 137 ? 5.676 -39.5 -5.695 1 94.81 137 ASP B C 1
ATOM 2923 O O . ASP B 1 137 ? 5.02 -40.531 -5.543 1 94.81 137 ASP B O 1
ATOM 2927 N N . GLU B 1 138 ? 5.211 -38.312 -5.531 1 97.06 138 GLU B N 1
ATOM 2928 C CA . GLU B 1 138 ? 3.844 -38.125 -5.051 1 97.06 138 GLU B CA 1
ATOM 2929 C C . GLU B 1 138 ? 2.934 -37.594 -6.152 1 97.06 138 GLU B C 1
ATOM 2931 O O . GLU B 1 138 ? 3.352 -36.75 -6.961 1 97.06 138 GLU B O 1
ATOM 2936 N N . ARG B 1 139 ? 1.753 -38.156 -6.18 1 96.75 139 ARG B N 1
ATOM 2937 C CA . ARG B 1 139 ? 0.75 -37.719 -7.145 1 96.75 139 ARG B CA 1
ATOM 2938 C C . ARG B 1 139 ? -0.527 -37.281 -6.445 1 96.75 139 ARG B C 1
ATOM 2940 O O . ARG B 1 139 ? -1.004 -37.938 -5.523 1 96.75 139 ARG B O 1
ATOM 2947 N N . VAL B 1 140 ? -1.108 -36.125 -6.887 1 97.19 140 VAL B N 1
ATOM 2948 C CA . VAL B 1 140 ? -2.344 -35.625 -6.316 1 97.19 140 VAL B CA 1
ATOM 2949 C C . VAL B 1 140 ? -3.342 -35.312 -7.434 1 97.19 140 VAL B C 1
ATOM 2951 O O . VAL B 1 140 ? -2.977 -34.75 -8.469 1 97.19 140 VAL B O 1
ATOM 2954 N N . LEU B 1 141 ? -4.598 -35.719 -7.211 1 96.38 141 LEU B N 1
ATOM 2955 C CA . LEU B 1 141 ? -5.672 -35.375 -8.141 1 96.38 141 LEU B CA 1
ATOM 2956 C C . LEU B 1 141 ? -6.129 -33.938 -7.93 1 96.38 141 LEU B C 1
ATOM 2958 O O . LEU B 1 141 ? -6.25 -33.5 -6.793 1 96.38 141 LEU B O 1
ATOM 2962 N N . LEU B 1 142 ? -6.395 -33.312 -9.055 1 96.62 142 LEU B N 1
ATOM 2963 C CA . LEU B 1 142 ? -6.852 -31.938 -8.977 1 96.62 142 LEU B CA 1
ATOM 2964 C C . LEU B 1 142 ? -8.367 -31.859 -8.828 1 96.62 142 LEU B C 1
ATOM 2966 O O . LEU B 1 142 ? -9.086 -32.719 -9.352 1 96.62 142 LEU B O 1
ATOM 2970 N N . GLU B 1 143 ? -8.82 -30.891 -8.008 1 97.19 143 GLU B N 1
ATOM 2971 C CA . GLU B 1 143 ? -10.234 -30.688 -7.738 1 97.19 143 GLU B CA 1
ATOM 2972 C C . GLU B 1 143 ? -10.633 -29.234 -7.941 1 97.19 143 GLU B C 1
ATOM 2974 O O . GLU B 1 143 ? -9.93 -28.328 -7.5 1 97.19 143 GLU B O 1
ATOM 2979 N N . ASP B 1 144 ? -11.812 -29.094 -8.664 1 97.88 144 ASP B N 1
ATOM 2980 C CA . ASP B 1 144 ? -12.305 -27.734 -8.883 1 97.88 144 ASP B CA 1
ATOM 2981 C C . ASP B 1 144 ? -12.469 -27 -7.555 1 97.88 144 ASP B C 1
ATOM 2983 O O . ASP B 1 144 ? -13.039 -27.531 -6.602 1 97.88 144 ASP B O 1
ATOM 2987 N N . GLY B 1 145 ? -11.883 -25.812 -7.516 1 98.44 145 GLY B N 1
ATOM 2988 C CA . GLY B 1 145 ? -12.047 -24.953 -6.352 1 98.44 145 GLY B CA 1
ATOM 2989 C C . GLY B 1 145 ? -11.047 -25.25 -5.246 1 98.44 145 GLY B C 1
ATOM 2990 O O . GLY B 1 145 ? -11.148 -24.703 -4.148 1 98.44 145 GLY B O 1
ATOM 2991 N N . LYS B 1 146 ? -10.141 -26.078 -5.488 1 98.25 146 LYS B N 1
ATOM 2992 C CA . LYS B 1 146 ? -9.164 -26.438 -4.469 1 98.25 146 LYS B CA 1
ATOM 2993 C C . LYS B 1 146 ? -7.746 -26.094 -4.926 1 98.25 146 LYS B C 1
ATOM 2995 O O . LYS B 1 146 ? -7.43 -26.188 -6.113 1 98.25 146 LYS B O 1
ATOM 3000 N N . VAL B 1 147 ? -6.91 -25.719 -3.951 1 98.62 147 VAL B N 1
ATOM 3001 C CA . VAL B 1 147 ? -5.523 -25.359 -4.227 1 98.62 147 VAL B CA 1
ATOM 3002 C C . VAL B 1 147 ? -4.605 -26.516 -3.811 1 98.62 147 VAL B C 1
ATOM 3004 O O . VAL B 1 147 ? -4.832 -27.156 -2.785 1 98.62 147 VAL B O 1
ATOM 3007 N N . VAL B 1 148 ? -3.607 -26.781 -4.605 1 98.56 148 VAL B N 1
ATOM 3008 C CA . VAL B 1 148 ? -2.486 -27.656 -4.27 1 98.56 148 VAL B CA 1
ATOM 3009 C C . VAL B 1 148 ? -1.197 -26.844 -4.207 1 98.56 148 VAL B C 1
ATOM 3011 O O . VAL B 1 148 ? -0.919 -26.047 -5.105 1 98.56 148 VAL B O 1
ATOM 3014 N N . CYS B 1 149 ? -0.411 -26.984 -3.129 1 98.56 149 CYS B N 1
ATOM 3015 C CA . CYS B 1 149 ? 0.827 -26.25 -2.936 1 98.56 149 CYS B CA 1
ATOM 3016 C C . CYS B 1 149 ? 2.039 -27.156 -3.008 1 98.56 149 CYS B C 1
ATOM 3018 O O . CYS B 1 149 ? 2.104 -28.172 -2.297 1 98.56 149 CYS B O 1
ATOM 3020 N N . PHE B 1 150 ? 3.021 -26.812 -3.879 1 98.31 150 PHE B N 1
ATOM 3021 C CA . PHE B 1 150 ? 4.188 -27.672 -3.994 1 98.31 150 PHE B CA 1
ATOM 3022 C C . PHE B 1 150 ? 5.43 -26.875 -4.348 1 98.31 150 PHE B C 1
ATOM 3024 O O . PHE B 1 150 ? 5.332 -25.781 -4.898 1 98.31 150 PHE B O 1
ATOM 3031 N N . GLN B 1 151 ? 6.547 -27.422 -4.043 1 97.12 151 GLN B N 1
ATOM 3032 C CA . GLN B 1 151 ? 7.812 -26.734 -4.238 1 97.12 151 GLN B CA 1
ATOM 3033 C C . GLN B 1 151 ? 8.281 -26.844 -5.688 1 97.12 151 GLN B C 1
ATOM 3035 O O . GLN B 1 151 ? 8.297 -27.922 -6.258 1 97.12 151 GLN B O 1
ATOM 3040 N N . ASP B 1 152 ? 8.734 -25.797 -6.191 1 94.44 152 ASP B N 1
ATOM 3041 C CA . ASP B 1 152 ? 9.047 -25.672 -7.613 1 94.44 152 ASP B CA 1
ATOM 3042 C C . ASP B 1 152 ? 10.289 -26.469 -7.98 1 94.44 152 ASP B C 1
ATOM 3044 O O . ASP B 1 152 ? 10.422 -26.938 -9.109 1 94.44 152 ASP B O 1
ATOM 3048 N N . SER B 1 153 ? 11.219 -26.609 -7.062 1 93.38 153 SER B N 1
ATOM 3049 C CA . SER B 1 153 ? 12.531 -27.188 -7.355 1 93.38 153 SER B CA 1
ATOM 3050 C C . SER B 1 153 ? 12.453 -28.703 -7.492 1 93.38 153 SER B C 1
ATOM 3052 O O . SER B 1 153 ? 13.406 -29.328 -7.957 1 93.38 153 SER B O 1
ATOM 3054 N N . PHE B 1 154 ? 11.422 -29.344 -7.078 1 95.94 154 PHE B N 1
ATOM 3055 C CA . PHE B 1 154 ? 11.227 -30.766 -7.312 1 95.94 154 PHE B CA 1
ATOM 3056 C C . PHE B 1 154 ? 10.664 -31.016 -8.703 1 95.94 154 PHE B C 1
ATOM 3058 O O . PHE B 1 154 ? 9.828 -30.25 -9.188 1 95.94 154 PHE B O 1
ATOM 3065 N N . PHE B 1 155 ? 11.102 -32.094 -9.312 1 94.88 155 PHE B N 1
ATOM 3066 C CA . PHE B 1 155 ? 10.508 -32.438 -10.594 1 94.88 155 PHE B CA 1
ATOM 3067 C C . PHE B 1 155 ? 9 -32.625 -10.461 1 94.88 155 PHE B C 1
ATOM 3069 O O . PHE B 1 155 ? 8.531 -33.312 -9.555 1 94.88 155 PHE B O 1
ATOM 3076 N N . HIS B 1 156 ? 8.289 -32 -11.398 1 95.5 156 HIS B N 1
ATOM 3077 C CA . HIS B 1 156 ? 6.836 -32.094 -11.367 1 95.5 156 HIS B CA 1
ATOM 3078 C C . HIS B 1 156 ? 6.254 -32.125 -12.773 1 95.5 156 HIS B C 1
ATOM 3080 O O . HIS B 1 156 ? 6.891 -31.641 -13.719 1 95.5 156 HIS B O 1
ATOM 3086 N N . SER B 1 157 ? 5.141 -32.688 -12.883 1 93.06 157 SER B N 1
ATOM 3087 C CA . SER B 1 157 ? 4.438 -32.844 -14.156 1 93.06 157 SER B CA 1
ATOM 3088 C C . SER B 1 157 ? 2.926 -32.75 -13.961 1 93.06 157 SER B C 1
ATOM 3090 O O . SER B 1 157 ? 2.428 -32.875 -12.844 1 93.06 157 SER B O 1
ATOM 3092 N N . VAL B 1 158 ? 2.256 -32.375 -15.031 1 92.38 158 VAL B N 1
ATOM 3093 C CA . VAL B 1 158 ? 0.798 -32.312 -15.039 1 92.38 158 VA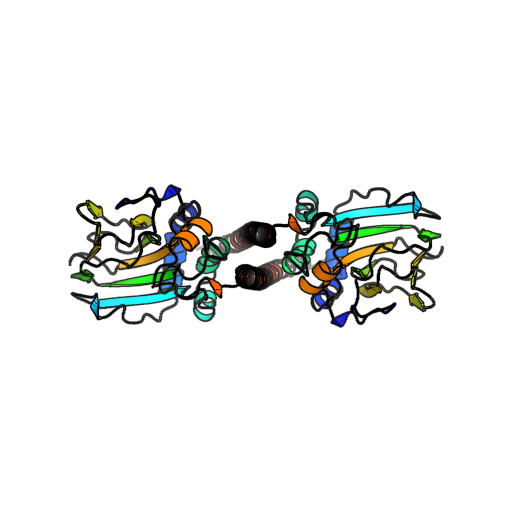L B CA 1
ATOM 3094 C C . VAL B 1 158 ? 0.244 -33.219 -16.141 1 92.38 158 VAL B C 1
ATOM 3096 O O . VAL B 1 158 ? 0.751 -33.219 -17.266 1 92.38 158 VAL B O 1
ATOM 3099 N N . GLU B 1 159 ? -0.763 -33.938 -15.812 1 90.81 159 GLU B N 1
ATOM 3100 C CA . GLU B 1 159 ? -1.43 -34.812 -16.766 1 90.81 159 GLU B CA 1
ATOM 3101 C C . GLU B 1 159 ? -2.916 -34.5 -16.875 1 90.81 159 GLU B C 1
ATOM 3103 O O . GLU B 1 159 ? -3.572 -34.219 -15.875 1 90.81 159 GLU B O 1
ATOM 3108 N N . HIS B 1 160 ? -3.361 -34.406 -18.062 1 89.88 160 HIS B N 1
ATOM 3109 C CA . HIS B 1 160 ? -4.77 -34.25 -18.406 1 89.88 160 HIS B CA 1
ATOM 3110 C C . HIS B 1 160 ? -5.281 -35.438 -19.203 1 89.88 160 HIS B C 1
ATOM 3112 O O . HIS B 1 160 ? -4.938 -35.625 -20.375 1 89.88 160 HIS B O 1
ATOM 3118 N N . ASP B 1 161 ? -6.141 -36.219 -18.562 1 84.31 161 ASP B N 1
ATOM 3119 C CA . ASP B 1 161 ? -6.645 -37.406 -19.266 1 84.31 161 ASP B CA 1
ATOM 3120 C C . ASP B 1 161 ? -7.527 -37 -20.453 1 84.31 161 ASP B C 1
ATOM 3122 O O . ASP B 1 161 ? -7.836 -35.812 -20.625 1 84.31 161 ASP B O 1
ATOM 3126 N N . LEU B 1 162 ? -7.859 -38 -21.203 1 78.94 162 LEU B N 1
ATOM 3127 C CA . LEU B 1 162 ? -8.625 -37.75 -22.422 1 78.94 162 LEU B CA 1
ATOM 3128 C C . LEU B 1 162 ? -10.094 -37.5 -22.109 1 78.94 162 LEU B C 1
ATOM 3130 O O . LEU B 1 162 ? -10.828 -36.969 -22.938 1 78.94 162 LEU B O 1
ATOM 3134 N N . SER B 1 163 ? -10.57 -37.875 -21.078 1 71.38 163 SER B N 1
ATOM 3135 C CA . SER B 1 163 ? -12 -37.906 -20.781 1 71.38 163 SER B CA 1
ATOM 3136 C C . SER B 1 163 ? -12.445 -36.625 -20.094 1 71.38 163 SER B C 1
ATOM 3138 O O . SER B 1 163 ? -13.641 -36.375 -19.922 1 71.38 163 SER B O 1
ATOM 3140 N N . GLY B 1 164 ? -11.695 -35.75 -20.016 1 76.31 164 GLY B N 1
ATOM 3141 C CA . GLY B 1 164 ? -12.102 -34.594 -19.234 1 76.31 164 GLY B CA 1
ATOM 3142 C C . GLY B 1 164 ? -12.484 -33.375 -20.078 1 76.31 164 GLY B C 1
ATOM 3143 O O . GLY B 1 164 ? -12.828 -33.531 -21.266 1 76.31 164 GLY B O 1
ATOM 3144 N N . GLU B 1 165 ? -12.922 -32.344 -19.469 1 89.88 165 GLU B N 1
ATOM 3145 C CA . GLU B 1 165 ? -13.188 -31.047 -20.109 1 89.88 165 GLU B CA 1
ATOM 3146 C C . GLU B 1 165 ? -11.969 -30.141 -20.031 1 89.88 165 GLU B C 1
ATOM 3148 O O . GLU B 1 165 ? -10.938 -30.516 -19.469 1 89.88 165 GLU B O 1
ATOM 3153 N N . GLU B 1 166 ? -12.125 -29.062 -20.719 1 92.25 166 GLU B N 1
ATOM 3154 C CA . GLU B 1 166 ? -11.078 -28.047 -20.641 1 92.25 166 GLU B CA 1
ATOM 3155 C C . GLU B 1 166 ? -10.742 -27.719 -19.188 1 92.25 166 GLU B C 1
ATOM 3157 O O . GLU B 1 166 ? -11.641 -27.609 -18.359 1 92.25 166 GLU B O 1
ATOM 3162 N N . ARG B 1 167 ? -9.453 -27.609 -19 1 94.19 167 ARG B N 1
ATOM 3163 C CA . ARG B 1 167 ? -9.031 -27.25 -17.641 1 94.19 167 ARG B CA 1
ATOM 3164 C C . ARG B 1 167 ? -8.492 -25.812 -17.609 1 94.19 167 ARG B C 1
ATOM 3166 O O . ARG B 1 167 ? -7.746 -25.406 -18.484 1 94.19 167 ARG B O 1
ATOM 3173 N N . ILE B 1 168 ? -8.898 -25.047 -16.656 1 94.94 168 ILE B N 1
ATOM 3174 C CA . ILE B 1 168 ? -8.383 -23.719 -16.375 1 94.94 168 ILE B CA 1
ATOM 3175 C C . ILE B 1 168 ? -7.871 -23.641 -14.945 1 94.94 168 ILE B C 1
ATOM 3177 O O . ILE B 1 168 ? -8.562 -24.062 -14.008 1 94.94 168 ILE B O 1
ATOM 3181 N N . SER B 1 169 ? -6.633 -23.188 -14.797 1 96.81 169 SER B N 1
ATOM 3182 C CA . SER B 1 169 ? -6.031 -23.078 -13.469 1 96.81 169 SER B CA 1
ATOM 3183 C C . SER B 1 169 ? -5.418 -21.703 -13.25 1 96.81 169 SER B C 1
ATOM 3185 O O . SER B 1 169 ? -4.902 -21.094 -14.188 1 96.81 169 SER B O 1
ATOM 3187 N N . LEU B 1 170 ? -5.551 -21.188 -12.07 1 98.12 170 LEU B N 1
ATOM 3188 C CA . LEU B 1 170 ? -4.789 -20.047 -11.594 1 98.12 170 LEU B CA 1
ATOM 3189 C C . LEU B 1 170 ? -3.574 -20.5 -10.789 1 98.12 170 LEU B C 1
ATOM 3191 O O . LEU B 1 170 ? -3.717 -21.125 -9.734 1 98.12 170 LEU B O 1
ATOM 3195 N N . VAL B 1 171 ? -2.395 -20.203 -11.273 1 97.69 171 VAL B N 1
ATOM 3196 C CA . VAL B 1 171 ? -1.164 -20.609 -10.602 1 97.69 171 VAL B CA 1
ATOM 3197 C C . VAL B 1 171 ? -0.419 -19.375 -10.094 1 97.69 171 VAL B C 1
ATOM 3199 O O . VAL B 1 171 ? -0.141 -18.453 -10.859 1 97.69 171 VAL B O 1
ATOM 3202 N N . ILE B 1 172 ? -0.118 -19.375 -8.828 1 98.31 172 ILE B N 1
ATOM 3203 C CA . ILE B 1 172 ? 0.643 -18.297 -8.18 1 98.31 172 ILE B CA 1
ATOM 3204 C C . ILE B 1 172 ? 1.974 -18.844 -7.676 1 98.31 172 ILE B C 1
ATOM 3206 O O . ILE B 1 172 ? 2 -19.719 -6.801 1 98.31 172 ILE B O 1
ATOM 3210 N N . ARG B 1 173 ? 3.035 -18.375 -8.242 1 96.75 173 ARG B N 1
ATOM 3211 C CA . ARG B 1 173 ? 4.363 -18.672 -7.723 1 96.75 173 ARG B CA 1
ATOM 3212 C C . ARG B 1 173 ? 4.793 -17.641 -6.68 1 96.75 173 ARG B C 1
ATOM 3214 O O . ARG B 1 173 ? 4.836 -16.453 -6.961 1 96.75 173 ARG B O 1
ATOM 3221 N N . VAL B 1 174 ? 5.074 -18.141 -5.504 1 97.19 174 VAL B N 1
ATOM 3222 C CA . VAL B 1 174 ? 5.43 -17.234 -4.414 1 97.19 174 VAL B CA 1
ATOM 3223 C C . VAL B 1 174 ? 6.777 -17.641 -3.826 1 97.19 174 VAL B C 1
ATOM 3225 O O . VAL B 1 174 ? 7.254 -18.75 -4.055 1 97.19 174 VAL B O 1
ATOM 3228 N N . MET B 1 175 ? 7.328 -16.688 -3.127 1 94.38 175 MET B N 1
ATOM 3229 C CA . MET B 1 175 ? 8.57 -17 -2.428 1 94.38 175 MET B CA 1
ATOM 3230 C C . MET B 1 175 ? 8.312 -17.938 -1.254 1 94.38 175 MET B C 1
ATOM 3232 O O . MET B 1 175 ? 7.25 -17.875 -0.635 1 94.38 175 MET B O 1
ATOM 3236 N N . HIS B 1 176 ? 9.328 -18.719 -0.985 1 94.62 176 HIS B N 1
ATOM 3237 C CA . HIS B 1 176 ? 9.328 -19.578 0.202 1 94.62 176 HIS B CA 1
ATOM 3238 C C . HIS B 1 176 ? 9 -18.766 1.455 1 94.62 176 HIS B C 1
ATOM 3240 O O . HIS B 1 176 ? 9.531 -17.672 1.645 1 94.62 176 HIS B O 1
ATOM 3246 N N . PRO B 1 177 ? 8.047 -19.328 2.289 1 92.81 177 PRO B N 1
ATOM 3247 C CA . PRO B 1 177 ? 7.598 -18.531 3.438 1 92.81 177 PRO B CA 1
ATOM 3248 C C . PRO B 1 177 ? 8.734 -18.203 4.402 1 92.81 177 PRO B C 1
ATOM 3250 O O . PRO B 1 177 ? 8.688 -17.172 5.086 1 92.81 177 PRO B O 1
ATOM 3253 N N . ASP B 1 178 ? 9.805 -18.906 4.469 1 91 178 ASP B N 1
ATOM 3254 C CA . ASP B 1 178 ? 10.898 -18.703 5.41 1 91 178 ASP B CA 1
ATOM 3255 C C . ASP B 1 178 ? 12.055 -17.953 4.746 1 91 178 ASP B C 1
ATOM 3257 O O . ASP B 1 178 ? 13.125 -17.797 5.34 1 91 178 ASP B O 1
ATOM 3261 N N . LEU B 1 179 ? 11.867 -17.578 3.529 1 90.56 179 LEU B N 1
ATOM 3262 C CA . LEU B 1 179 ? 12.922 -16.844 2.852 1 90.56 179 LEU B CA 1
ATOM 3263 C C . LEU B 1 179 ? 13.094 -15.453 3.467 1 90.56 179 LEU B C 1
ATOM 3265 O O . LEU B 1 179 ? 12.109 -14.758 3.717 1 90.56 179 LEU B O 1
ATOM 3269 N N . THR B 1 180 ? 14.297 -15.094 3.783 1 84.69 180 THR B N 1
ATOM 3270 C CA . THR B 1 180 ? 14.633 -13.766 4.281 1 84.69 180 THR B CA 1
ATOM 3271 C C . THR B 1 180 ? 15.742 -13.133 3.439 1 84.69 180 THR B C 1
ATOM 3273 O O . THR B 1 180 ? 16.422 -13.828 2.682 1 84.69 180 THR B O 1
ATOM 3276 N N . TRP B 1 181 ? 15.844 -11.82 3.625 1 80.25 181 TRP B N 1
ATOM 3277 C CA . TRP B 1 181 ? 16.938 -11.109 2.973 1 80.25 181 TRP B CA 1
ATOM 3278 C C . TRP B 1 181 ? 18.281 -11.672 3.404 1 80.25 181 TRP B C 1
ATOM 3280 O O . TRP B 1 181 ? 19.203 -11.812 2.586 1 80.25 181 TRP B O 1
ATOM 3290 N N . GLU B 1 182 ? 18.391 -11.961 4.566 1 77.5 182 GLU B N 1
ATOM 3291 C CA . GLU B 1 182 ? 19.641 -12.492 5.121 1 77.5 182 GLU B CA 1
ATOM 3292 C C . GLU B 1 182 ? 19.969 -13.852 4.508 1 77.5 182 GLU B C 1
ATOM 3294 O O . GLU B 1 182 ? 21.141 -14.133 4.223 1 77.5 182 GLU B O 1
ATOM 3299 N N . ALA B 1 183 ? 18.969 -14.609 4.332 1 77.56 183 ALA B N 1
ATOM 3300 C CA . ALA B 1 183 ? 19.172 -15.93 3.742 1 77.56 183 ALA B CA 1
ATOM 3301 C C . ALA B 1 183 ? 19.688 -15.812 2.309 1 77.56 183 ALA B C 1
ATOM 3303 O O . ALA B 1 183 ? 20.5 -16.625 1.869 1 77.56 183 ALA B O 1
ATOM 3304 N N . LEU B 1 184 ? 19.297 -14.836 1.634 1 76.81 184 LEU B N 1
ATOM 3305 C CA . LEU B 1 184 ? 19.703 -14.641 0.247 1 76.81 184 LEU B CA 1
ATOM 3306 C C . LEU B 1 184 ? 21.125 -14.086 0.172 1 76.81 184 LEU B C 1
ATOM 3308 O O . LEU B 1 184 ? 21.875 -14.438 -0.735 1 76.81 184 LEU B O 1
ATOM 3312 N N . ASP B 1 185 ? 21.391 -13.172 0.96 1 68.94 185 ASP B N 1
ATOM 3313 C CA . ASP B 1 185 ? 22.703 -12.539 0.986 1 68.94 185 ASP B CA 1
ATOM 3314 C C . ASP B 1 185 ? 23.797 -13.578 1.241 1 68.94 185 ASP B C 1
ATOM 3316 O O . ASP B 1 185 ? 24.906 -13.453 0.717 1 68.94 185 ASP B O 1
ATOM 3320 N N . ALA B 1 186 ? 23.453 -14.469 2.023 1 62.72 186 ALA B N 1
ATOM 3321 C CA . ALA B 1 186 ? 24.438 -15.516 2.338 1 62.72 186 ALA B CA 1
ATOM 3322 C C . ALA B 1 186 ? 24.734 -16.359 1.11 1 62.72 186 ALA B C 1
ATOM 3324 O O . ALA B 1 186 ? 25.781 -17.031 1.05 1 62.72 186 ALA B O 1
ATOM 3325 N N . LYS B 1 187 ? 23.844 -16.422 0.234 1 56.25 187 LYS B N 1
ATOM 3326 C CA . LYS B 1 187 ? 24 -17.281 -0.938 1 56.25 187 LYS B CA 1
ATOM 3327 C C . LYS B 1 187 ? 24.516 -16.484 -2.137 1 56.25 187 LYS B C 1
ATOM 3329 O O . LYS B 1 187 ? 24.406 -16.922 -3.279 1 56.25 187 LYS B O 1
ATOM 3334 N N . ARG B 1 188 ? 25.078 -15.258 -1.944 1 53.12 188 ARG B N 1
ATOM 3335 C CA . ARG B 1 188 ? 25.562 -14.578 -3.143 1 53.12 188 ARG B CA 1
ATOM 3336 C C . ARG B 1 188 ? 25.938 -15.586 -4.227 1 53.12 188 ARG B C 1
ATOM 3338 O O . ARG B 1 188 ? 26.922 -16.328 -4.078 1 53.12 188 ARG B O 1
ATOM 3345 N N . THR B 1 189 ? 24.859 -16.266 -4.609 1 50.25 189 THR B N 1
ATOM 3346 C CA . THR B 1 189 ? 25.203 -17.188 -5.688 1 50.25 189 THR B CA 1
ATOM 3347 C C . THR B 1 189 ? 25.297 -16.453 -7.023 1 50.25 189 THR B C 1
ATOM 3349 O O . THR B 1 189 ? 24.875 -15.297 -7.129 1 50.25 189 THR B O 1
ATOM 3352 N N . ASP B 1 190 ? 25.781 -17.016 -7.988 1 48.28 190 ASP B N 1
ATOM 3353 C CA . ASP B 1 190 ? 26.031 -16.719 -9.398 1 48.28 190 ASP B CA 1
ATOM 3354 C C . ASP B 1 190 ? 24.75 -16.203 -10.07 1 48.28 190 ASP B C 1
ATOM 3356 O O . ASP B 1 190 ? 24.812 -15.57 -11.133 1 48.28 190 ASP B O 1
ATOM 3360 N N . VAL B 1 191 ? 23.641 -16.531 -9.492 1 51.69 191 VAL B N 1
ATOM 3361 C CA . VAL B 1 191 ? 22.438 -16.25 -10.281 1 51.69 191 VAL B CA 1
ATOM 3362 C C . VAL B 1 191 ? 21.984 -14.82 -10.031 1 51.69 191 VAL B C 1
ATOM 3364 O O . VAL B 1 191 ? 21.188 -14.281 -10.805 1 51.69 191 VAL B O 1
ATOM 3367 N N . VAL B 1 192 ? 22.297 -14.375 -8.781 1 54.72 192 VAL B N 1
ATOM 3368 C CA . VAL B 1 192 ? 21.953 -12.984 -8.5 1 54.72 192 VAL B CA 1
ATOM 3369 C C . VAL B 1 192 ? 23.219 -12.141 -8.438 1 54.72 192 VAL B C 1
ATOM 3371 O O . VAL B 1 192 ? 23.75 -11.875 -7.348 1 54.72 192 VAL B O 1
ATOM 3374 N N . PRO B 1 193 ? 23.859 -12.039 -9.555 1 55.47 193 PRO B N 1
ATOM 3375 C CA . PRO B 1 193 ? 25.203 -11.461 -9.508 1 55.47 193 PRO B CA 1
ATOM 3376 C C . PRO B 1 193 ? 25.281 -10.188 -8.672 1 55.47 193 PRO B C 1
ATOM 3378 O O . PRO B 1 193 ? 26.281 -9.953 -7.984 1 55.47 193 PRO B O 1
ATOM 3381 N N . ASP B 1 194 ? 24.328 -9.328 -8.875 1 60.09 194 ASP B N 1
ATOM 3382 C CA . ASP B 1 194 ? 24.703 -8.023 -8.352 1 60.09 194 ASP B CA 1
ATOM 3383 C C . ASP B 1 194 ? 23.797 -7.602 -7.199 1 60.09 194 ASP B C 1
ATOM 3385 O O . ASP B 1 194 ? 23.141 -6.559 -7.27 1 60.09 194 ASP B O 1
ATOM 3389 N N . LEU B 1 195 ? 23.812 -8.508 -6.176 1 68.94 195 LEU B N 1
ATOM 3390 C CA . LEU B 1 195 ? 23.047 -8.164 -4.98 1 68.94 195 LEU B CA 1
ATOM 3391 C C . LEU B 1 195 ? 23.578 -6.883 -4.348 1 68.94 195 LEU B C 1
ATOM 3393 O O . LEU B 1 195 ? 22.812 -6.121 -3.75 1 68.94 195 LEU B O 1
ATOM 3397 N N . ALA B 1 196 ? 24.828 -6.727 -4.586 1 66.56 196 ALA B N 1
ATOM 3398 C CA . ALA B 1 196 ? 25.453 -5.566 -3.961 1 66.56 196 ALA B CA 1
ATOM 3399 C C . ALA B 1 196 ? 24.875 -4.266 -4.5 1 66.56 196 ALA B C 1
ATOM 3401 O O . ALA B 1 196 ? 24.828 -3.254 -3.793 1 66.56 196 ALA B O 1
ATOM 3402 N N . SER B 1 197 ? 24.359 -4.422 -5.676 1 73.75 197 SER B N 1
ATOM 3403 C CA . SER B 1 197 ? 23.844 -3.213 -6.312 1 73.75 197 SER B CA 1
ATOM 3404 C C . SER B 1 197 ? 22.344 -3.055 -6.062 1 73.75 197 SER B C 1
ATOM 3406 O O . SER B 1 197 ? 21.766 -2.02 -6.395 1 73.75 197 SER B O 1
ATOM 3408 N N . PHE B 1 198 ? 21.844 -4.051 -5.324 1 82.06 198 PHE B N 1
ATOM 3409 C CA . PHE B 1 198 ? 20.391 -3.994 -5.102 1 82.06 198 PHE B CA 1
ATOM 3410 C C . PHE B 1 198 ? 20.047 -2.98 -4.016 1 82.06 198 PHE B C 1
ATOM 3412 O O . PHE B 1 198 ? 20.594 -3.045 -2.908 1 82.06 198 PHE B O 1
ATOM 3419 N N . ASP B 1 199 ? 19.172 -1.97 -4.402 1 87.62 199 ASP B N 1
ATOM 3420 C CA . ASP B 1 199 ? 18.672 -0.978 -3.451 1 87.62 199 ASP B CA 1
ATOM 3421 C C . ASP B 1 199 ? 17.359 -1.424 -2.822 1 87.62 199 ASP B C 1
ATOM 3423 O O . ASP B 1 199 ? 16.281 -1.161 -3.369 1 87.62 199 ASP B O 1
ATOM 3427 N N . ARG B 1 200 ? 17.484 -2.051 -1.682 1 88.44 200 ARG B N 1
ATOM 3428 C CA . ARG B 1 200 ? 16.312 -2.576 -0.986 1 88.44 200 ARG B CA 1
ATOM 3429 C C . ARG B 1 200 ? 15.312 -1.469 -0.699 1 88.44 200 ARG B C 1
ATOM 3431 O O . ARG B 1 200 ? 14.109 -1.639 -0.928 1 88.44 200 ARG B O 1
ATOM 3438 N N . SER B 1 201 ? 15.789 -0.375 -0.305 1 91.69 201 SER B N 1
ATOM 3439 C CA . SER B 1 201 ? 14.898 0.726 0.034 1 91.69 201 SER B CA 1
ATOM 3440 C C . SER B 1 201 ? 14.188 1.262 -1.204 1 91.69 201 SER B C 1
ATOM 3442 O O . SER B 1 201 ? 12.984 1.55 -1.162 1 91.69 201 SER B O 1
ATOM 3444 N N . GLY B 1 202 ? 14.922 1.352 -2.242 1 91.81 202 GLY B N 1
ATOM 3445 C CA . GLY B 1 202 ? 14.305 1.793 -3.484 1 91.81 202 GLY B CA 1
ATOM 3446 C C . GLY B 1 202 ? 13.18 0.887 -3.949 1 91.81 202 GLY B C 1
ATOM 3447 O O . GLY B 1 202 ? 12.133 1.364 -4.383 1 91.81 202 GLY B O 1
ATOM 3448 N N . SER B 1 203 ? 13.422 -0.355 -3.828 1 90.25 203 SER B N 1
ATOM 3449 C CA . SER B 1 203 ? 12.414 -1.326 -4.23 1 90.25 203 SER B CA 1
ATOM 3450 C C . SER B 1 203 ? 11.172 -1.234 -3.346 1 90.25 203 SER B C 1
ATOM 3452 O O . SER B 1 203 ? 10.047 -1.346 -3.832 1 90.25 203 SER B O 1
ATOM 3454 N N . LEU B 1 204 ? 11.391 -1.072 -2.127 1 94.44 204 LEU B N 1
ATOM 3455 C CA . LEU B 1 204 ? 10.273 -0.971 -1.189 1 94.44 204 LEU B CA 1
ATOM 3456 C C . LEU B 1 204 ? 9.484 0.308 -1.428 1 94.44 204 LEU B C 1
ATOM 3458 O O . LEU B 1 204 ? 8.25 0.303 -1.349 1 94.44 204 LEU B O 1
ATOM 3462 N N . LEU B 1 205 ? 10.133 1.391 -1.752 1 94.25 205 LEU B N 1
ATOM 3463 C CA . LEU B 1 205 ? 9.453 2.645 -2.064 1 94.25 205 LEU B CA 1
ATOM 3464 C C . LEU B 1 205 ? 8.602 2.504 -3.32 1 94.25 205 LEU B C 1
ATOM 3466 O O . LEU B 1 205 ? 7.484 3.02 -3.377 1 94.25 205 LEU B O 1
ATOM 3470 N N . SER B 1 206 ? 9.125 1.819 -4.25 1 93.06 206 SER B N 1
ATOM 3471 C CA . SER B 1 206 ? 8.359 1.574 -5.469 1 93.06 206 SER B CA 1
ATOM 3472 C C . SER B 1 206 ? 7.09 0.786 -5.172 1 93.06 206 SER B C 1
ATOM 3474 O O . SER B 1 206 ? 6.039 1.053 -5.758 1 93.06 206 SER B O 1
ATOM 3476 N N . GLU B 1 207 ? 7.23 -0.163 -4.312 1 93.81 207 GLU B N 1
ATOM 3477 C CA . GLU B 1 207 ? 6.066 -0.958 -3.926 1 93.81 207 GLU B CA 1
ATOM 3478 C C . GLU B 1 207 ? 5.031 -0.103 -3.197 1 93.81 207 GLU B C 1
ATOM 3480 O O . GLU B 1 207 ? 3.828 -0.251 -3.422 1 93.81 207 GLU B O 1
ATOM 3485 N N . ILE B 1 208 ? 5.438 0.736 -2.389 1 95.19 208 ILE B N 1
ATOM 3486 C CA . ILE B 1 208 ? 4.543 1.65 -1.686 1 95.19 208 ILE B CA 1
ATOM 3487 C C . ILE B 1 208 ? 3.805 2.527 -2.695 1 95.19 208 ILE B C 1
ATOM 3489 O O . ILE B 1 208 ? 2.58 2.664 -2.629 1 95.19 208 ILE B O 1
ATOM 3493 N N . ASP B 1 209 ? 4.504 3.062 -3.611 1 94.75 209 ASP B N 1
ATOM 3494 C CA . ASP B 1 209 ? 3.889 3.912 -4.625 1 94.75 209 ASP B CA 1
ATOM 3495 C C . ASP B 1 209 ? 2.836 3.143 -5.422 1 94.75 209 ASP B C 1
ATOM 3497 O O . ASP B 1 209 ? 1.758 3.668 -5.707 1 94.75 209 ASP B O 1
ATOM 3501 N N . ARG B 1 210 ? 3.193 1.98 -5.738 1 93.12 210 ARG B N 1
ATOM 3502 C CA . ARG B 1 210 ? 2.254 1.148 -6.484 1 93.12 210 ARG B CA 1
ATOM 3503 C C . ARG B 1 210 ? 0.982 0.905 -5.68 1 93.12 210 ARG B C 1
ATOM 3505 O O . ARG B 1 210 ? -0.126 1.05 -6.199 1 93.12 210 ARG B O 1
ATOM 3512 N N . LEU B 1 211 ? 1.13 0.494 -4.434 1 94.56 211 LEU B N 1
ATOM 3513 C CA . LEU B 1 211 ? -0.016 0.229 -3.572 1 94.56 211 LEU B CA 1
ATOM 3514 C C . LEU B 1 211 ? -0.877 1.478 -3.412 1 94.56 211 LEU B C 1
ATOM 3516 O O . LEU B 1 211 ? -2.107 1.393 -3.408 1 94.56 211 LEU B O 1
ATOM 3520 N N . ARG B 1 212 ? -0.27 2.592 -3.373 1 95.06 212 ARG B N 1
ATOM 3521 C CA . ARG B 1 212 ? -0.993 3.855 -3.26 1 95.06 212 ARG B CA 1
ATOM 3522 C C . ARG B 1 212 ? -1.816 4.125 -4.516 1 95.06 212 ARG B C 1
ATOM 3524 O O . ARG B 1 212 ? -2.973 4.543 -4.426 1 95.06 212 ARG B O 1
ATOM 3531 N N . GLN B 1 213 ? -1.214 3.9 -5.594 1 93.25 213 GLN B N 1
ATOM 3532 C CA . GLN B 1 213 ? -1.92 4.094 -6.855 1 93.25 213 GLN B CA 1
ATOM 3533 C C . GLN B 1 213 ? -3.127 3.168 -6.961 1 93.25 213 GLN B C 1
ATOM 3535 O O . GLN B 1 213 ? -4.215 3.6 -7.344 1 93.25 213 GLN B O 1
ATOM 3540 N N . GLU B 1 214 ? -2.908 1.978 -6.609 1 91.5 214 GLU B N 1
ATOM 3541 C CA . GLU B 1 214 ? -4 1.013 -6.668 1 91.5 214 GLU B CA 1
ATOM 3542 C C . GLU B 1 214 ? -5.086 1.344 -5.648 1 91.5 214 GLU B C 1
ATOM 3544 O O . GLU B 1 214 ? -6.273 1.153 -5.914 1 91.5 214 GLU B O 1
ATOM 3549 N N . TYR B 1 215 ? -4.715 1.765 -4.539 1 93.56 215 TYR B N 1
ATOM 3550 C CA . TYR B 1 215 ? -5.672 2.201 -3.529 1 93.56 215 TYR B CA 1
ATOM 3551 C C . TYR B 1 215 ? -6.543 3.334 -4.059 1 93.56 215 TYR B C 1
ATOM 3553 O O . TYR B 1 215 ? -7.766 3.312 -3.896 1 93.56 215 TYR B O 1
ATOM 3561 N N . ARG B 1 216 ? -5.945 4.309 -4.715 1 92 216 ARG B N 1
ATOM 3562 C CA . ARG B 1 216 ? -6.688 5.438 -5.27 1 92 216 ARG B CA 1
ATOM 3563 C C . ARG B 1 216 ? -7.703 4.969 -6.305 1 92 216 ARG B C 1
ATOM 3565 O O . ARG B 1 216 ? -8.844 5.441 -6.324 1 92 216 ARG B O 1
ATOM 3572 N N . LYS B 1 217 ? -7.281 4.078 -7.094 1 87.88 217 LYS B N 1
ATOM 3573 C CA . LYS B 1 217 ? -8.172 3.527 -8.109 1 87.88 217 LYS B CA 1
ATOM 3574 C C . LYS B 1 217 ? -9.383 2.844 -7.465 1 87.88 217 LYS B C 1
ATOM 3576 O O . LYS B 1 217 ? -10.516 3.068 -7.879 1 87.88 217 LYS B O 1
ATOM 3581 N N . LEU B 1 218 ? -9.102 2.068 -6.48 1 89.5 218 LEU B N 1
ATOM 3582 C CA . LEU B 1 218 ? -10.156 1.346 -5.781 1 89.5 218 LEU B CA 1
ATOM 3583 C C . LEU B 1 218 ? -11.102 2.314 -5.082 1 89.5 218 LEU B C 1
ATOM 3585 O O . LEU B 1 218 ? -12.32 2.139 -5.125 1 89.5 218 LEU B O 1
ATOM 3589 N N . ALA B 1 219 ? -10.555 3.332 -4.508 1 87.75 219 ALA B N 1
ATOM 3590 C CA . ALA B 1 219 ? -11.344 4.332 -3.793 1 87.75 219 ALA B CA 1
ATOM 3591 C C . ALA B 1 219 ? -12.242 5.105 -4.754 1 87.75 219 ALA B C 1
ATOM 3593 O O . ALA B 1 219 ? -13.383 5.438 -4.414 1 87.75 219 ALA B O 1
ATOM 3594 N N . ALA B 1 220 ? -11.758 5.398 -5.875 1 84.38 220 ALA B N 1
ATOM 3595 C CA . ALA B 1 220 ? -12.539 6.125 -6.879 1 84.38 220 ALA B CA 1
ATOM 3596 C C . ALA B 1 220 ? -13.719 5.293 -7.367 1 84.38 220 ALA B C 1
ATOM 3598 O O . ALA B 1 220 ? -14.781 5.84 -7.68 1 84.38 220 ALA B O 1
ATOM 3599 N N . GLN B 1 221 ? -13.602 4.008 -7.395 1 77.69 221 GLN B N 1
ATOM 3600 C CA . GLN B 1 221 ? -14.656 3.104 -7.832 1 77.69 221 GLN B CA 1
ATOM 3601 C C . GLN B 1 221 ? -15.758 3 -6.781 1 77.69 221 GLN B C 1
ATOM 3603 O O . GLN B 1 221 ? -16.922 2.807 -7.117 1 77.69 221 GLN B O 1
ATOM 3608 N N . ASN B 1 222 ? -15.477 3.158 -5.543 1 70.62 222 ASN B N 1
ATOM 3609 C CA . ASN B 1 222 ? -16.422 3.088 -4.441 1 70.62 222 ASN B CA 1
ATOM 3610 C C . ASN B 1 222 ? -17.266 4.355 -4.348 1 70.62 222 ASN B C 1
ATOM 3612 O O . ASN B 1 222 ? -18.422 4.309 -3.918 1 70.62 222 ASN B O 1
ATOM 3616 N N . ARG B 1 223 ? -16.812 5.617 -4.664 1 62.84 223 ARG B N 1
ATOM 3617 C CA . ARG B 1 223 ? -17.547 6.879 -4.652 1 62.84 223 ARG B CA 1
ATOM 3618 C C . ARG B 1 223 ? -18.656 6.879 -5.695 1 62.84 223 ARG B C 1
ATOM 3620 O O . ARG B 1 223 ? -19.734 7.418 -5.461 1 62.84 223 ARG B O 1
ATOM 3627 N N . ASN B 1 224 ? -18.516 6.398 -6.855 1 52.34 224 ASN B N 1
ATOM 3628 C CA . ASN B 1 224 ? -19.484 6.379 -7.938 1 52.34 224 ASN B CA 1
ATOM 3629 C C . ASN B 1 224 ? -20.672 5.469 -7.605 1 52.34 224 ASN B C 1
ATOM 3631 O O . ASN B 1 224 ? -21.781 5.691 -8.086 1 52.34 224 ASN B O 1
ATOM 3635 N N . ILE B 1 225 ? -20.609 4.652 -6.746 1 46.03 225 ILE B N 1
ATOM 3636 C CA . ILE B 1 225 ? -21.719 3.764 -6.402 1 46.03 225 ILE B CA 1
ATOM 3637 C C . ILE B 1 225 ? -22.625 4.441 -5.383 1 46.03 225 ILE B C 1
ATOM 3639 O O . ILE B 1 225 ? -23.844 4.262 -5.414 1 46.03 225 ILE B O 1
ATOM 3643 N N . GLY B 1 226 ? -22.281 5.363 -4.512 1 40.19 226 GLY B N 1
ATOM 3644 C CA . GLY B 1 226 ? -23.141 6 -3.518 1 40.19 226 GLY B CA 1
ATOM 3645 C C . GLY B 1 226 ? -24 7.098 -4.094 1 40.19 226 GLY B C 1
ATOM 3646 O O . GLY B 1 226 ? -24.953 7.547 -3.449 1 40.19 226 GLY B O 1
ATOM 3647 N N . VAL B 1 227 ? -23.672 7.863 -5.109 1 38.5 227 VAL B N 1
ATOM 3648 C CA . VAL B 1 227 ? -24.453 8.984 -5.625 1 38.5 227 VAL B CA 1
ATOM 3649 C C . VAL B 1 227 ? -25.641 8.453 -6.426 1 38.5 227 VAL B C 1
ATOM 3651 O O . VAL B 1 227 ? -26.578 9.195 -6.723 1 38.5 227 VAL B O 1
ATOM 3654 N N . GLY B 1 228 ? -25.609 7.277 -6.879 1 35.38 228 GLY B N 1
ATOM 3655 C CA . GLY B 1 228 ? -26.688 6.891 -7.781 1 35.38 228 GLY B CA 1
ATOM 3656 C C . GLY B 1 228 ? -28.016 6.754 -7.086 1 35.38 228 GLY B C 1
ATOM 3657 O O . GLY B 1 228 ? -29.062 6.73 -7.742 1 35.38 228 GLY B O 1
ATOM 3658 N N . GLU B 1 229 ? -28.016 6.289 -5.887 1 34.25 229 GLU B N 1
ATOM 3659 C CA . GLU B 1 229 ? -29.375 5.852 -5.574 1 34.25 229 GLU B CA 1
ATOM 3660 C C . GLU B 1 229 ? -30.188 6.977 -4.941 1 34.25 229 GLU B C 1
ATOM 3662 O O . GLU B 1 229 ? -31.344 6.781 -4.559 1 34.25 229 GLU B O 1
ATOM 3667 N N . ARG B 1 230 ? -29.641 8.242 -4.652 1 35.09 230 ARG B N 1
ATOM 3668 C CA . ARG B 1 230 ? -30.578 9.047 -3.877 1 35.09 230 ARG B CA 1
ATOM 3669 C C . ARG B 1 230 ? -31.656 9.633 -4.773 1 35.09 230 ARG B C 1
ATOM 3671 O O . ARG B 1 230 ? -32.469 10.461 -4.328 1 35.09 230 ARG B O 1
ATOM 3678 N N . SER B 1 231 ? -31.516 9.648 -6.137 1 31.48 231 SER B N 1
ATOM 3679 C CA . SER B 1 231 ? -32.406 10.625 -6.773 1 31.48 231 SER B CA 1
ATOM 3680 C C . SER B 1 231 ? -33.875 10.297 -6.516 1 31.48 231 SER B C 1
ATOM 3682 O O . SER B 1 231 ? -34.688 11.203 -6.348 1 31.48 231 SER B O 1
ATOM 3684 N N . GLU B 1 232 ? -34.375 9.281 -7.086 1 31.48 232 GLU B N 1
ATOM 3685 C CA . GLU B 1 232 ? -35.656 9.523 -7.711 1 31.48 232 GLU B CA 1
ATOM 3686 C C . GLU B 1 232 ? -36.781 9.484 -6.676 1 31.48 232 GLU B C 1
ATOM 3688 O O . GLU B 1 232 ? -37.375 8.43 -6.438 1 31.48 232 GLU B O 1
ATOM 3693 N N . SER B 1 233 ? -36.438 9.945 -5.426 1 26.47 233 SER B N 1
ATOM 3694 C CA . SER B 1 233 ? -37.625 9.773 -4.562 1 26.47 233 SER B CA 1
ATOM 3695 C C . SER B 1 233 ? -38.844 10.461 -5.141 1 26.47 233 SER B C 1
ATOM 3697 O O . SER B 1 233 ? -38.719 11.289 -6.051 1 26.47 233 SER B O 1
ATOM 3699 N N . CYS B 1 234 ? -40 10.82 -4.254 1 27.78 234 CYS B N 1
ATOM 3700 C CA . CYS B 1 234 ? -41.438 10.766 -4.098 1 27.78 234 CYS B CA 1
ATOM 3701 C C . CYS B 1 234 ? -42.094 12.078 -4.547 1 27.78 234 CYS B C 1
ATOM 3703 O O . CYS B 1 234 ? -41.969 13.102 -3.873 1 27.78 234 CYS B O 1
ATOM 3705 N N . GLU B 1 235 ? -41.781 12.625 -5.727 1 28.14 235 GLU B N 1
ATOM 3706 C CA . GLU B 1 235 ? -42.688 13.711 -6.129 1 28.14 235 GLU B CA 1
ATOM 3707 C C . GLU B 1 235 ? -44.156 13.344 -5.891 1 28.14 235 GLU B C 1
ATOM 3709 O O . GLU B 1 235 ? -44.656 12.414 -6.512 1 28.14 235 GLU B O 1
ATOM 3714 N N . SER B 1 236 ? -44.562 13.281 -4.535 1 27.31 236 SER B N 1
ATOM 3715 C CA . SER B 1 236 ? -45.969 13.133 -4.164 1 27.31 236 SER B CA 1
ATOM 3716 C C . SER B 1 236 ? -46.844 14.148 -4.895 1 27.31 236 SER B C 1
ATOM 3718 O O . SER B 1 236 ? -46.469 15.32 -5.008 1 27.31 236 SER B O 1
ATOM 3720 N N . THR B 1 237 ? -47.656 13.688 -5.855 1 27.12 237 THR B N 1
ATOM 3721 C CA . THR B 1 237 ? -48.781 14.219 -6.578 1 27.12 237 THR B CA 1
ATOM 3722 C C . THR B 1 237 ? -49.812 14.844 -5.609 1 27.12 237 THR B C 1
ATOM 3724 O O . THR B 1 237 ? -50.438 14.141 -4.816 1 27.12 237 THR B O 1
ATOM 3727 N N . THR B 1 238 ? -49.469 15.898 -4.828 1 24.56 238 THR B N 1
ATOM 3728 C CA . THR B 1 238 ? -50.5 16.656 -4.145 1 24.56 238 THR B CA 1
ATOM 3729 C C . THR B 1 238 ? -51.594 17.078 -5.121 1 24.56 238 THR B C 1
ATOM 3731 O O . THR B 1 238 ? -51.344 17.812 -6.078 1 24.56 238 THR B O 1
ATOM 3734 N N . THR B 1 239 ? -52.688 16.234 -5.145 1 24.23 239 THR B N 1
ATOM 3735 C CA . THR B 1 239 ? -54.031 16.703 -5.43 1 24.23 239 THR B CA 1
ATOM 3736 C C . THR B 1 239 ? -54.438 17.781 -4.43 1 24.23 239 THR B C 1
ATOM 3738 O O . THR B 1 239 ? -54.281 17.609 -3.221 1 24.23 239 THR B O 1
#

Radius of gyration: 27.83 Å; Cα contacts (8 Å, |Δi|>4): 896; chains: 2; bounding box: 80×79×53 Å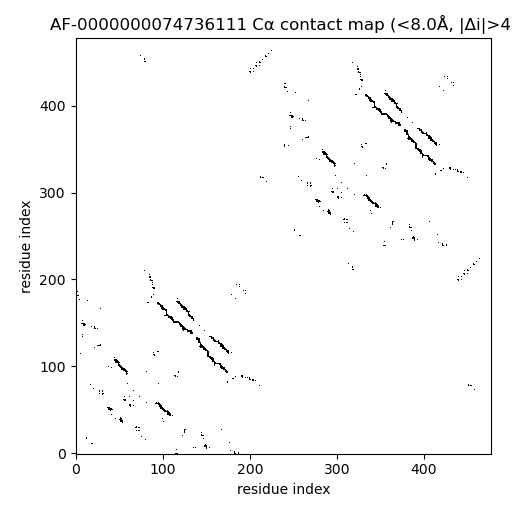

pLDDT: mean 84.79, std 17.65, range [23.17, 98.75]

Secondary structure (DSSP, 8-state):
-TT----SEE-GGGSTHHHHHHHTHHHHHHHHHHS---EE--TTTEEES-EEEEEEEETTEE-HHHHHHSHHHHHHHTTT-SSSTT---SSSSSSEEEEEEE-TT-EEEEE--S-TTEEEEEEEEE--TTEEEEETTEEEE--TT-EEEEETTS-EEEEE-TTS--EEEEEEEEE-TT--HHHHHTT--TTSTTGGG--HHHHHHHHHHHHHHHHHHHHHHHHHHHSGGGSS-------/-TT----SEE-GGGSTHHHHHHHTHHHHHHHHHHS---EE--TTTEEES-EEEEEEEETTEE-HHHHHHSHHHHHHHTTT-SSSTT---SSSSSSEEEEEEE-TT-EEEEE--S-TTEEEEEEEEE--TTEEEEETTEEEE--TT-EEEEETTS-EEEEE-TTS--EEEEEEEEE-TT--HHHHHTT--TTSTTGGG--HHHHHHHHHHHHHHHHHHHHHHHHHHHSGGGS--------

Foldseek 3Di:
DPPADADFWDDPVLQVLLLVVLVCLVLQVVLVVQLDDWAFDDVVQKPDFGKTKDWQDWQNDGPVVSCVSSVVVCVSCLVCPQVDFLAPPPDPTAKTKMKMKGAAFIKGAWDAGDDQFKKKWKAWSDWQPQKWKDFAPDIDGGDHSDIIMGGRGTIMMMHGHRPIGMTMMIMIMHTHPPDDNVVSVVCCDPVRVPVVPRDSVVRVVVSVVVVVVVVVVVVVVVVVVVPPPPPDDDPDPPD/DPPADADFWDDPVLQVLLLVVLVCLVLQVVLVVQLDDWAFDDVVQKPDFGKTKDWQDWQNDGPVVSCVSSVVVCVSCLVCPQVDFLAPPPDPTAKTKMKMKGAAFIKGAWDAGDDQFKKKWKAWSDWQPQKWKDFAPDIDGGDHSDIIMGGRGTIMMMHGHRPIGMTMIIMIMHTRPPDDNVNSVVCCDPVRVPPVPRDSVVRVVVSVVVVVVVVVVVVVVVVVVVPPPPPDDDPDPDD

Nearest PDB structures (foldseek):
  5apa-assembly1_A  TM=8.687E-01  e=3.654E-17  Homo sapiens
  8re7-assembly1_A  TM=8.710E-01  e=2.250E-16  Homo sapiens
  6q9i-assembly1_A  TM=8.649E-01  e=1.993E-16  Homo sapiens
  5jqy-assembly1_A  TM=8.652E-01  e=3.653E-16  Homo sapiens
  7e6j-assembly1_A  TM=8.412E-01  e=5.255E-16  Homo sapiens

InterPro domains:
  IPR007803 Aspartyl/asparaginy/proline hydroxylase [PF05118] (27-177)
  IPR027443 Isopenicillin N synthase-like superfamily [G3DSA:2.60.120.330] (1-187)
  IPR039038 Aspartyl/asparaginyl beta-hydroxylase family [PTHR12366] (1-180)

Solvent-accessible surface area (backbone atoms only — not comparable to full-atom values): 25951 Å² total; per-residue (Å²): 98,80,88,59,81,83,58,52,71,50,73,58,75,80,44,66,68,50,60,58,50,36,74,37,23,69,62,43,46,52,32,55,68,68,51,70,74,75,36,83,32,62,73,84,46,49,73,34,72,51,46,27,29,43,69,50,28,48,65,89,37,69,37,62,72,59,35,68,59,26,48,73,53,41,62,69,44,55,63,56,54,71,80,61,75,48,58,72,60,81,44,97,42,58,41,33,31,37,37,39,37,33,36,48,47,14,30,36,52,76,42,57,48,96,39,66,49,30,30,36,40,40,29,24,48,34,40,13,60,62,24,34,41,33,38,70,92,43,75,46,75,42,41,60,40,38,72,50,28,32,34,33,42,43,44,27,30,39,43,30,38,70,84,36,54,58,26,36,32,46,36,36,34,34,60,34,90,84,68,45,70,66,50,50,62,74,42,72,41,85,84,37,72,58,58,85,72,57,54,47,59,60,46,39,50,50,50,44,52,49,53,27,53,53,45,50,55,54,52,56,58,51,58,66,61,68,68,62,72,72,64,86,68,78,82,73,80,82,121,100,80,88,61,83,82,59,52,69,51,74,57,76,81,43,67,67,51,60,58,49,37,73,37,25,68,60,42,45,53,32,56,67,68,51,70,75,77,38,82,33,62,73,85,47,48,73,33,72,51,46,26,30,45,67,50,28,48,66,88,37,70,36,62,71,59,35,69,59,26,46,71,53,41,62,69,43,54,62,56,55,71,80,60,76,47,58,74,61,81,44,98,42,58,42,34,30,34,38,39,38,35,37,46,47,12,28,37,51,74,42,58,49,95,39,69,49,31,30,38,41,38,30,24,50,36,39,14,60,61,22,34,41,32,38,71,92,42,74,47,76,43,42,60,42,38,72,49,28,32,34,34,43,43,44,28,31,38,44,30,37,68,84,33,53,60,26,36,33,46,37,36,33,32,62,35,90,83,66,45,69,66,50,49,62,73,42,71,42,84,83,37,72,58,58,85,72,56,55,46,58,59,49,39,51,52,49,46,53,49,52,26,53,52,45,51,55,55,52,57,60,52,56,66,62,66,69,64,72,71,63,85,68,80,81,73,82,80,125

Organism: NCBI:txid2562239